Protein AF-0000000080789843 (afdb_homodimer)

InterPro domains:
  IPR007197 Radical SAM [PF04055] (30-171)
  IPR007197 Radical SAM [PS51918] (19-212)
  IPR007197 Radical SAM [SFLDS00029] (27-180)
  IPR013785 Aldolase-type TIM barrel [G3DSA:3.20.20.70] (3-212)
  IPR024924 7-carboxy-7-deazaguanine synthase-like [MF_00917] (4-212)
  IPR024924 7-carboxy-7-deazaguanine synthase-like [PIRSF000370] (4-212)
  IPR058240 Radical SAM superfamily [SSF102114] (27-205)

Sequence (424 aa):
MVKYWISEIFTSIQGEGEVIGTPSNFIRLAGCHLRCIWCDTKYAWHKYDGEEMSIEQILDKIDKRIKFTTITGGEPLLQDILPLVEALKSLNHKVLVETSGTIKPSKKLRELVDIFSVSPKLSNSGYKFKYNFKDDNWVTYFKFVIVNPLEDIQEIIRFIRENNIEPSKVILQPDGRKENYTEGLRELIDIILKLGIPFRVLPQFHRIVGIQMVKYWISEIFTSIQGEGEVIGTPSNFIRLAGCHLRCIWCDTKYAWHKYDGEEMSIEQILDKIDKRIKFTTITGGEPLLQDILPLVEALKSLNHKVLVETSGTIKPSKKLRELVDIFSVSPKLSNSGYKFKYNFKDDNWVTYFKFVIVNPLEDIQEIIRFIRENNIEPSKVILQPDGRKENYTEGLRELIDIILKLGIPFRVLPQFHRIVGIQ

Foldseek 3Di:
DDKFFWADWDWDAQQDDDRGGATEIETAGADAPADFPLDPPVCRHHRVSGDIDDLVRNVVRTDLVRQEYEYHHRASVVGPCLVSLVVSVVSVHAYEYEHQQPDDDDPSCLVRHPAYEHEHEDVNRVDDDDHACQPDDSHQAYEYEDADQVVVVVRVVVVCVVRVHDQARAEYEYRLPDPCRVVVQVVNVVVCVVVVRPHHYHYSRCSVVVHD/DDKFFWADWDWDAQQDDPRGGATEIETAGADAPADFPLDPPVCRHHRVSGDIDDLVRNVVRTDLVRQEYEYHHRASVVGDCLVSLVVSVVSVHAYEYEHQQPDDDDPSCLVRHPAYEHEHEDVNRVDDDDHACQPDPSHQAYEYEDAPQVVVVVVVVVVCVVRVHDQARAEYEYRLPDPCRVVVQVVNVVVCVVVVRPHHYHYSRCSVVVHD

Structure (mmCIF, N/CA/C/O backbone):
data_AF-0000000080789843-model_v1
#
loop_
_entity.id
_entity.type
_entity.pdbx_description
1 polymer '7-carboxy-7-deazaguanine synthase'
#
loop_
_atom_site.group_PDB
_atom_site.id
_atom_site.type_symbol
_atom_site.label_atom_id
_atom_site.label_alt_id
_atom_site.label_comp_id
_atom_site.label_asym_id
_atom_site.label_entity_id
_atom_site.label_seq_id
_atom_site.pdbx_PDB_ins_code
_atom_site.Cartn_x
_atom_site.Cartn_y
_atom_site.Cartn_z
_atom_site.occupancy
_atom_site.B_iso_or_equiv
_atom_site.auth_seq_id
_atom_site.auth_comp_id
_atom_site.auth_asym_id
_atom_site.auth_atom_id
_atom_site.pdbx_PDB_model_num
ATOM 1 N N . MET A 1 1 ? 11.523 36.781 2.113 1 72.44 1 MET A N 1
ATOM 2 C CA . MET A 1 1 ? 11.633 35.375 1.744 1 72.44 1 MET A CA 1
ATOM 3 C C . MET A 1 1 ? 10.625 34.531 2.516 1 72.44 1 MET A C 1
ATOM 5 O O . MET A 1 1 ? 10.344 34.781 3.682 1 72.44 1 MET A O 1
ATOM 9 N N . VAL A 1 2 ? 9.773 33.625 1.897 1 89.12 2 VAL A N 1
ATOM 10 C CA . VAL A 1 2 ? 8.719 32.875 2.549 1 89.12 2 VAL A CA 1
ATOM 11 C C . VAL A 1 2 ? 9.328 31.891 3.549 1 89.12 2 VAL A C 1
ATOM 13 O O . VAL A 1 2 ? 10.305 31.203 3.238 1 89.12 2 VAL A O 1
ATOM 16 N N . LYS A 1 3 ? 8.922 32.062 4.777 1 96.5 3 LYS A N 1
ATOM 17 C CA . LYS A 1 3 ? 9.344 31.125 5.812 1 96.5 3 LYS A CA 1
ATOM 18 C C . LYS A 1 3 ? 8.18 30.25 6.277 1 96.5 3 LYS A C 1
ATOM 20 O O . LYS A 1 3 ? 7.016 30.609 6.078 1 96.5 3 LYS A O 1
ATOM 25 N N . TYR A 1 4 ? 8.57 29.094 6.805 1 98.38 4 TYR A N 1
ATOM 26 C CA . TYR A 1 4 ? 7.59 28.141 7.316 1 98.38 4 TYR A CA 1
ATOM 27 C C . TYR A 1 4 ? 7.887 27.781 8.766 1 98.38 4 TYR A C 1
ATOM 29 O O . TYR A 1 4 ? 9.047 27.781 9.188 1 98.38 4 TYR A O 1
ATOM 37 N N . TRP A 1 5 ? 6.836 27.578 9.516 1 98.56 5 TRP A N 1
ATOM 38 C CA . TRP A 1 5 ? 6.988 26.969 10.828 1 98.56 5 TRP A CA 1
ATOM 39 C C . TRP A 1 5 ? 7.055 25.438 10.727 1 98.56 5 TRP A C 1
ATOM 41 O O . TRP A 1 5 ? 6.094 24.797 10.297 1 98.56 5 TRP A O 1
ATOM 51 N N . ILE A 1 6 ? 8.234 24.922 11.109 1 98.75 6 ILE A N 1
ATOM 52 C CA . ILE A 1 6 ? 8.523 23.5 10.922 1 98.75 6 ILE A CA 1
ATOM 53 C C . ILE A 1 6 ? 8.602 22.797 12.273 1 98.75 6 ILE A C 1
ATOM 55 O O . ILE A 1 6 ? 9.297 23.266 13.18 1 98.75 6 ILE A O 1
ATOM 59 N N . SER A 1 7 ? 7.832 21.719 12.445 1 98.44 7 SER A N 1
ATOM 60 C CA . SER A 1 7 ? 7.934 20.891 13.648 1 98.44 7 SER A CA 1
ATOM 61 C C . SER A 1 7 ? 9.117 19.938 13.57 1 98.44 7 SER A C 1
ATOM 63 O O . SER A 1 7 ? 9.875 19.797 14.539 1 98.44 7 SER A O 1
ATOM 65 N N . GLU A 1 8 ? 9.289 19.281 12.453 1 98.12 8 GLU A N 1
ATOM 66 C CA . GLU A 1 8 ? 10.406 18.359 12.258 1 98.12 8 GLU A CA 1
ATOM 67 C C . GLU A 1 8 ? 10.617 18.047 10.781 1 98.12 8 GLU A C 1
ATOM 69 O O . GLU A 1 8 ? 9.695 18.172 9.977 1 98.12 8 GLU A O 1
ATOM 74 N N . ILE A 1 9 ? 11.812 17.734 10.383 1 98.75 9 ILE A N 1
ATOM 75 C CA . ILE A 1 9 ? 12.203 17.219 9.078 1 98.75 9 ILE A CA 1
ATOM 76 C C . ILE A 1 9 ? 13.031 15.945 9.258 1 98.75 9 ILE A C 1
ATOM 78 O O . ILE A 1 9 ? 13.984 15.922 10.039 1 98.75 9 ILE A O 1
ATOM 82 N N . PHE A 1 10 ? 12.617 14.875 8.641 1 98.19 10 PHE A N 1
ATOM 83 C CA . PHE A 1 10 ? 13.359 13.625 8.734 1 98.19 10 PHE A CA 1
ATOM 84 C C . PHE A 1 10 ? 13.141 12.781 7.484 1 98.19 10 PHE A C 1
ATOM 86 O O . PHE A 1 10 ? 12.305 13.109 6.641 1 98.19 10 PHE A O 1
ATOM 93 N N . THR A 1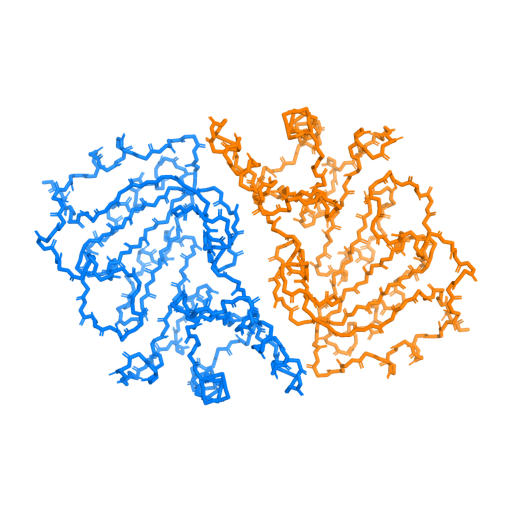 11 ? 13.945 11.773 7.301 1 98.31 11 THR A N 1
ATOM 94 C CA . THR A 1 11 ? 13.82 10.797 6.219 1 98.31 11 THR A CA 1
ATOM 95 C C . THR A 1 11 ? 13.539 9.406 6.773 1 98.31 11 THR A C 1
ATOM 97 O O . THR A 1 11 ? 14.172 8.984 7.746 1 98.31 11 THR A O 1
ATOM 100 N N . SER A 1 12 ? 12.57 8.742 6.242 1 98.19 12 SER A N 1
ATOM 101 C CA . SER A 1 12 ? 12.125 7.414 6.652 1 98.19 12 SER A CA 1
ATOM 102 C C . SER A 1 12 ? 11.352 6.719 5.539 1 98.19 12 SER A C 1
ATOM 104 O O . SER A 1 12 ? 11.625 6.934 4.355 1 98.19 12 SER A O 1
ATOM 106 N N . ILE A 1 13 ? 10.484 5.809 5.84 1 98 13 ILE A N 1
ATOM 107 C CA . ILE A 1 13 ? 9.539 5.23 4.891 1 98 13 ILE A CA 1
ATOM 108 C C . ILE A 1 13 ? 8.141 5.773 5.164 1 98 13 ILE A C 1
ATOM 110 O O . ILE A 1 13 ? 7.793 6.07 6.312 1 98 13 ILE A O 1
ATOM 114 N N . GLN A 1 14 ? 7.422 5.984 4.148 1 98.12 14 GLN A N 1
ATOM 115 C CA . GLN A 1 14 ? 6.016 6.328 4.332 1 98.12 14 GLN A CA 1
ATOM 116 C C . GLN A 1 14 ? 5.262 5.203 5.035 1 98.12 14 GLN A C 1
ATOM 118 O O . GLN A 1 14 ? 5.184 4.086 4.523 1 98.12 14 GLN A O 1
ATOM 123 N N . GLY A 1 15 ? 4.699 5.457 6.141 1 97.38 15 GLY A N 1
ATOM 124 C CA . GLY A 1 15 ? 4.102 4.422 6.969 1 97.38 15 GLY A CA 1
ATOM 125 C C . GLY A 1 15 ? 2.613 4.258 6.742 1 97.38 15 GLY A C 1
ATOM 126 O O . GLY A 1 15 ? 1.982 3.375 7.328 1 97.38 15 GLY A O 1
ATOM 127 N N . GLU A 1 16 ? 2.029 5.062 5.863 1 97.19 16 GLU A N 1
ATOM 128 C CA . GLU A 1 16 ? 0.574 5.105 5.758 1 97.19 16 GLU A CA 1
ATOM 129 C C . GLU A 1 16 ? 0.133 5.289 4.309 1 97.19 16 GLU A C 1
ATOM 131 O O . GLU A 1 16 ? 0.912 5.746 3.471 1 97.19 16 GLU A O 1
ATOM 136 N N . GLY A 1 17 ? -1.118 4.855 4.062 1 97.75 17 GLY A N 1
ATOM 137 C CA . GLY A 1 17 ? -1.771 5.203 2.811 1 97.75 17 GLY A CA 1
ATOM 138 C C . GLY A 1 17 ? -1.32 4.352 1.642 1 97.75 17 GLY A C 1
ATOM 139 O O . GLY A 1 17 ? -0.724 3.289 1.835 1 97.75 17 GLY A O 1
ATOM 140 N N . GLU A 1 18 ? -1.566 4.832 0.437 1 97.19 18 GLU A N 1
ATOM 141 C CA . GLU A 1 18 ? -1.406 4.055 -0.787 1 97.19 18 GLU A CA 1
ATOM 142 C C . GLU A 1 18 ? 0.069 3.828 -1.108 1 97.19 18 GLU A C 1
ATOM 144 O O . GLU A 1 18 ? 0.418 2.879 -1.813 1 97.19 18 GLU A O 1
ATOM 149 N N . VAL A 1 19 ? 0.889 4.707 -0.575 1 97.88 19 VAL A N 1
ATOM 150 C CA . VAL A 1 19 ? 2.301 4.609 -0.932 1 97.88 19 VAL A CA 1
ATOM 151 C C . VAL A 1 19 ? 3.104 4.109 0.267 1 97.88 19 VAL A C 1
ATOM 153 O O . VAL A 1 19 ? 4.297 4.402 0.39 1 97.88 19 VAL A O 1
ATOM 156 N N . ILE A 1 20 ? 2.408 3.402 1.145 1 98.44 20 ILE A N 1
ATOM 157 C CA . ILE A 1 20 ? 3.041 2.773 2.299 1 98.44 20 ILE A CA 1
ATOM 158 C C . ILE A 1 20 ? 4.297 2.029 1.856 1 98.44 20 ILE A C 1
ATOM 160 O O . ILE A 1 20 ? 4.312 1.397 0.797 1 98.44 20 ILE A O 1
ATOM 164 N N . GLY A 1 21 ? 5.398 2.24 2.635 1 98.31 21 GLY A N 1
ATOM 165 C CA . GLY A 1 21 ? 6.629 1.512 2.375 1 98.31 21 GLY A CA 1
ATOM 166 C C . GLY A 1 21 ? 7.613 2.285 1.517 1 98.31 21 GLY A C 1
ATOM 167 O O . GLY A 1 21 ? 8.766 1.873 1.355 1 98.31 21 GLY A O 1
ATOM 168 N N . THR A 1 22 ? 7.246 3.426 0.966 1 98.5 22 THR A N 1
ATOM 169 C CA . THR A 1 22 ? 8.078 4.215 0.065 1 98.5 22 THR A CA 1
ATOM 170 C C . THR A 1 22 ? 9.078 5.055 0.852 1 98.5 22 THR A C 1
ATOM 172 O O . THR A 1 22 ? 8.703 5.777 1.778 1 98.5 22 THR A O 1
ATOM 175 N N . PRO A 1 23 ? 10.375 4.945 0.537 1 98.5 23 PRO A N 1
ATOM 176 C CA . PRO A 1 23 ? 11.297 5.914 1.126 1 98.5 23 PRO A CA 1
ATOM 177 C C . PRO A 1 23 ? 10.891 7.359 0.856 1 98.5 23 PRO A C 1
ATOM 179 O O . PRO A 1 23 ? 10.562 7.715 -0.281 1 98.5 23 PRO A O 1
ATOM 182 N N . SER A 1 24 ? 10.922 8.156 1.902 1 98.62 24 SER A N 1
ATOM 183 C CA . SER A 1 24 ? 10.391 9.508 1.771 1 98.62 24 SER A CA 1
ATOM 184 C C . SER A 1 24 ? 11.062 10.461 2.752 1 98.62 24 SER A C 1
ATOM 186 O O . SER A 1 24 ? 11.398 10.078 3.871 1 98.62 24 SER A O 1
ATOM 188 N N . ASN A 1 25 ? 11.25 11.703 2.262 1 98.81 25 ASN A N 1
ATOM 189 C CA . ASN A 1 25 ? 11.453 12.812 3.186 1 98.81 25 ASN A CA 1
ATOM 190 C C . ASN A 1 25 ? 10.133 13.273 3.803 1 98.81 25 ASN A C 1
ATOM 192 O O . ASN A 1 25 ? 9.094 13.234 3.152 1 98.81 25 ASN A O 1
ATOM 196 N N . PHE A 1 26 ? 10.242 13.719 5.039 1 98.81 26 PHE A N 1
ATOM 197 C CA . PHE A 1 26 ? 9.078 14.258 5.734 1 98.81 26 PHE A CA 1
ATOM 198 C C . PHE A 1 26 ? 9.336 15.68 6.199 1 98.81 26 PHE A C 1
ATOM 200 O O . PHE A 1 26 ? 10.336 15.953 6.867 1 98.81 26 PHE A O 1
ATOM 207 N N . ILE A 1 27 ? 8.492 16.5 5.746 1 98.88 27 ILE A N 1
ATOM 208 C CA . ILE A 1 27 ? 8.453 17.875 6.238 1 98.88 27 ILE A CA 1
ATOM 209 C C . ILE A 1 27 ? 7.168 18.094 7.031 1 98.88 27 ILE A C 1
ATOM 211 O O . ILE A 1 27 ? 6.086 18.203 6.453 1 98.88 27 ILE A O 1
ATOM 215 N N . ARG A 1 28 ? 7.293 18.125 8.32 1 98.75 28 ARG A N 1
ATOM 216 C CA . ARG A 1 28 ? 6.145 18.312 9.203 1 98.75 28 ARG A CA 1
ATOM 217 C C . ARG A 1 28 ? 6.016 19.766 9.633 1 98.75 28 ARG A C 1
ATOM 219 O O . ARG A 1 28 ? 6.844 20.266 10.391 1 98.75 28 ARG A O 1
ATOM 226 N N . LEU A 1 29 ? 5.004 20.375 9.141 1 98.75 29 LEU A N 1
ATOM 227 C CA . LEU A 1 29 ? 4.77 21.766 9.492 1 98.75 29 LEU A CA 1
ATOM 228 C C . LEU A 1 29 ? 4.094 21.875 10.852 1 98.75 29 LEU A C 1
ATOM 230 O O . LEU A 1 29 ? 3.424 20.938 11.297 1 98.75 29 LEU A O 1
ATOM 234 N N . ALA A 1 30 ? 4.305 23 11.461 1 98.5 30 ALA A N 1
ATOM 235 C CA . ALA A 1 30 ? 3.715 23.25 12.773 1 98.5 30 ALA A CA 1
ATOM 236 C C . ALA A 1 30 ? 2.406 24.016 12.641 1 98.5 30 ALA A C 1
ATOM 238 O O . ALA A 1 30 ? 2.219 24.781 11.688 1 98.5 30 ALA A O 1
ATOM 239 N N . GLY A 1 31 ? 1.536 23.75 13.633 1 98.56 31 GLY A N 1
ATOM 240 C CA . GLY A 1 31 ? 0.26 24.453 13.688 1 98.56 31 GLY A CA 1
ATOM 241 C C . GLY A 1 31 ? -0.888 23.641 13.125 1 98.56 31 GLY A C 1
ATOM 242 O O . GLY A 1 31 ? -0.811 23.141 12 1 98.56 31 GLY A O 1
ATOM 243 N N . CYS A 1 32 ? -1.836 23.453 13.898 1 98.31 32 CYS A N 1
ATOM 244 C CA . CYS A 1 32 ? -3.07 22.797 13.484 1 98.31 32 CYS A CA 1
ATOM 245 C C . CYS A 1 32 ? -4.285 23.484 14.109 1 98.31 32 CYS A C 1
ATOM 247 O O . CYS A 1 32 ? -4.254 23.859 15.281 1 98.31 32 CYS A O 1
ATOM 249 N N . HIS A 1 33 ? -5.332 23.625 13.352 1 97.44 33 HIS A N 1
ATOM 250 C CA . HIS A 1 33 ? -6.531 24.25 13.891 1 97.44 33 HIS A CA 1
ATOM 251 C C . HIS A 1 33 ? -7.461 23.234 14.523 1 97.44 33 HIS A C 1
ATOM 253 O O . HIS A 1 33 ? -8.477 23.594 15.125 1 97.44 33 HIS A O 1
ATOM 259 N N . LEU A 1 34 ? -7.145 21.938 14.422 1 97.38 34 LEU A N 1
ATOM 260 C CA . LEU A 1 34 ? -7.902 20.859 15.062 1 97.38 34 LEU A CA 1
ATOM 261 C C . LEU A 1 34 ? -7.184 20.344 16.312 1 97.38 34 LEU A C 1
ATOM 263 O O . LEU A 1 34 ? -5.996 20.625 16.5 1 97.38 34 LEU A O 1
ATOM 267 N N . ARG A 1 35 ? -7.922 19.75 17.188 1 97 35 ARG A N 1
ATOM 268 C CA . ARG A 1 35 ? -7.414 19.109 18.391 1 97 35 ARG A CA 1
ATOM 269 C C . ARG A 1 35 ? -7.988 17.703 18.547 1 97 35 ARG A C 1
ATOM 271 O O . ARG A 1 35 ? -8.562 17.359 19.578 1 97 35 ARG A O 1
ATOM 278 N N . CYS A 1 36 ? -7.797 16.938 17.531 1 96.94 36 CYS A N 1
ATOM 279 C CA . CYS A 1 36 ? -8.375 15.594 17.5 1 96.94 36 CYS A CA 1
ATOM 280 C C . CYS A 1 36 ? -7.984 14.805 18.734 1 96.94 36 CYS A C 1
ATOM 282 O O . CYS A 1 36 ? -6.828 14.836 19.172 1 96.94 36 CYS A O 1
ATOM 284 N N . ILE A 1 37 ? -8.859 13.969 19.281 1 95.44 37 ILE A N 1
ATOM 285 C CA . ILE A 1 37 ? -8.703 13.219 20.531 1 95.44 37 ILE A CA 1
ATOM 286 C C . ILE A 1 37 ? -7.562 12.211 20.391 1 95.44 37 ILE A C 1
ATOM 288 O O . ILE A 1 37 ? -6.77 12.039 21.312 1 95.44 37 ILE A O 1
ATOM 292 N N . TRP A 1 38 ? -7.355 11.617 19.234 1 95 38 TRP A N 1
ATOM 293 C CA . TRP A 1 38 ? -6.418 10.516 19.047 1 95 38 TRP A CA 1
ATOM 294 C C . TRP A 1 38 ? -5.18 10.977 18.281 1 95 38 TRP A C 1
ATOM 296 O O . TRP A 1 38 ? -4.438 10.156 17.734 1 95 38 TRP A O 1
ATOM 306 N N . CYS A 1 39 ? -4.992 12.305 18.188 1 95.38 39 CYS A N 1
ATOM 307 C CA . CYS A 1 39 ? -3.855 12.789 17.422 1 95.38 39 CYS A CA 1
ATOM 308 C C . CYS A 1 39 ? -2.543 12.266 17.984 1 95.38 39 CYS A C 1
ATOM 310 O O . CYS A 1 39 ? -2.277 12.398 19.188 1 95.38 39 CYS A O 1
ATOM 312 N N . ASP A 1 40 ? -1.718 11.773 17.109 1 89.62 40 ASP A N 1
ATOM 313 C CA . ASP A 1 40 ? -0.46 11.195 17.578 1 89.62 40 ASP A CA 1
ATOM 314 C C . ASP A 1 40 ? 0.682 12.203 17.453 1 89.62 40 ASP A C 1
ATOM 316 O O . ASP A 1 40 ? 1.827 11.898 17.781 1 89.62 40 ASP A O 1
ATOM 320 N N . THR A 1 41 ? 0.418 13.406 16.938 1 93.12 41 THR A N 1
ATOM 321 C CA . THR A 1 41 ? 1.433 14.438 16.75 1 93.12 41 THR A CA 1
ATOM 322 C C . THR A 1 41 ? 1.012 15.742 17.422 1 93.12 41 THR A C 1
ATOM 324 O O . THR A 1 41 ? 1.092 16.812 16.812 1 93.12 41 THR A O 1
ATOM 327 N N . LYS A 1 42 ? 0.625 15.656 18.609 1 94.25 42 LYS A N 1
ATOM 328 C CA . LYS A 1 42 ? 0.148 16.812 19.375 1 94.25 42 LYS A CA 1
ATOM 329 C C . LYS A 1 42 ? 1.23 17.875 19.484 1 94.25 42 LYS A C 1
ATOM 331 O O . LYS A 1 42 ? 0.925 19.062 19.609 1 94.25 42 LYS A O 1
ATOM 336 N N . TYR A 1 43 ? 2.461 17.422 19.375 1 94.31 43 TYR A N 1
ATOM 337 C CA . TYR A 1 43 ? 3.574 18.344 19.5 1 94.31 43 TYR A CA 1
ATOM 338 C C . TYR A 1 43 ? 3.633 19.297 18.297 1 94.31 43 TYR A C 1
ATOM 340 O O . TYR A 1 43 ? 4.352 20.297 18.328 1 94.31 43 TYR A O 1
ATOM 348 N N . ALA A 1 44 ? 2.854 19.031 17.266 1 95.62 44 ALA A N 1
ATOM 349 C CA . ALA A 1 44 ? 2.832 19.891 16.078 1 95.62 44 ALA A CA 1
ATOM 350 C C . ALA A 1 44 ? 1.611 20.797 16.094 1 95.62 44 ALA A C 1
ATOM 352 O O . ALA A 1 44 ? 1.377 21.547 15.141 1 95.62 44 ALA A O 1
ATOM 353 N N . TRP A 1 45 ? 0.863 20.844 17.172 1 96.88 45 TRP A N 1
ATOM 354 C CA . TRP A 1 45 ? -0.403 21.562 17.25 1 96.88 45 TRP A CA 1
ATOM 355 C C . TRP A 1 45 ? -0.172 23.078 17.188 1 96.88 45 TRP A C 1
ATOM 357 O O . TRP A 1 45 ? -0.952 23.797 16.578 1 96.88 45 TRP A O 1
ATOM 367 N N . HIS A 1 46 ? 0.88 23.5 17.828 1 97.19 46 HIS A N 1
ATOM 368 C CA . HIS A 1 46 ? 1.09 24.938 17.984 1 97.19 46 HIS A CA 1
ATOM 369 C C . HIS A 1 46 ? 2.129 25.438 16.984 1 97.19 46 HIS A C 1
ATOM 371 O O . HIS A 1 46 ? 3.275 24.984 16.984 1 97.19 46 HIS A O 1
ATOM 377 N N . LYS A 1 47 ? 1.725 26.359 16.297 1 96.25 47 LYS A N 1
ATOM 378 C CA . LYS A 1 47 ? 2.557 26.906 15.227 1 96.25 47 LYS A CA 1
ATOM 379 C C . LYS A 1 47 ? 3.895 27.406 15.781 1 96.25 47 LYS A C 1
ATOM 381 O O . LYS A 1 47 ? 4.953 27.062 15.25 1 96.25 47 LYS A O 1
ATOM 386 N N . TYR A 1 48 ? 3.859 28.062 16.859 1 96.25 48 TYR A N 1
ATOM 387 C CA . TYR A 1 48 ? 5.039 28.781 17.344 1 96.25 48 TYR A CA 1
ATOM 388 C C . TYR A 1 48 ? 5.941 27.844 18.141 1 96.25 48 TYR A C 1
ATOM 390 O O . TYR A 1 48 ? 7.02 28.234 18.594 1 96.25 48 TYR A O 1
ATOM 398 N N . ASP A 1 49 ? 5.484 26.562 18.297 1 96.5 49 ASP A N 1
ATOM 399 C CA . ASP A 1 49 ? 6.375 25.547 18.844 1 96.5 49 ASP A CA 1
ATOM 400 C C . ASP A 1 49 ? 7.344 25.031 17.781 1 96.5 49 ASP A C 1
ATOM 402 O O . ASP A 1 49 ? 8.328 24.359 18.094 1 96.5 49 ASP A O 1
ATOM 406 N N . GLY A 1 50 ? 7.062 25.391 16.531 1 97.56 50 GLY A N 1
ATOM 407 C CA . GLY A 1 50 ? 7.945 25.016 15.445 1 97.56 50 GLY A CA 1
ATOM 408 C C . GLY A 1 50 ? 9.102 25.984 15.25 1 97.56 50 GLY A C 1
ATOM 409 O O . GLY A 1 50 ? 9.18 27 15.93 1 97.56 50 GLY A O 1
ATOM 410 N N . GLU A 1 51 ? 9.984 25.641 14.414 1 98.19 51 GLU A N 1
ATOM 411 C CA . GLU A 1 51 ? 11.109 26.484 14.016 1 98.19 51 GLU A CA 1
ATOM 412 C C . GLU A 1 51 ? 10.852 27.141 12.672 1 98.19 51 GLU A C 1
ATOM 414 O O . GLU A 1 51 ? 10.438 26.484 11.711 1 98.19 51 GLU A O 1
ATOM 419 N N . GLU A 1 52 ? 11.07 28.438 12.656 1 98.31 52 GLU A N 1
ATOM 420 C CA . GLU A 1 52 ? 10.93 29.125 11.383 1 98.31 52 GLU A CA 1
ATOM 421 C C . GLU A 1 52 ? 12.086 28.797 10.438 1 98.31 52 GLU A C 1
ATOM 423 O O . GLU A 1 52 ? 13.25 28.922 10.812 1 98.31 52 GLU A O 1
ATOM 428 N N . MET A 1 53 ? 11.789 28.344 9.25 1 98.62 53 MET A N 1
ATOM 429 C CA . MET A 1 53 ? 12.812 27.969 8.273 1 98.62 53 MET A CA 1
ATOM 430 C C . MET A 1 53 ? 12.469 28.516 6.891 1 98.62 53 MET A C 1
ATOM 432 O O . MET A 1 53 ? 11.297 28.516 6.492 1 98.62 53 MET A O 1
ATOM 436 N N . SER A 1 54 ? 13.461 28.969 6.195 1 98.62 54 SER A N 1
ATOM 437 C CA . SER A 1 54 ? 13.305 29.266 4.773 1 98.62 54 SER A CA 1
ATOM 438 C C . SER A 1 54 ? 13.242 28 3.939 1 98.62 54 SER A C 1
ATOM 440 O O . SER A 1 54 ? 13.523 26.906 4.438 1 98.62 54 SER A O 1
ATOM 442 N N . ILE A 1 55 ? 12.836 28.156 2.695 1 98.62 55 ILE A N 1
ATOM 443 C CA . ILE A 1 55 ? 12.789 27.031 1.78 1 98.62 55 ILE A CA 1
ATOM 444 C C . ILE A 1 55 ? 14.18 26.422 1.631 1 98.62 55 ILE A C 1
ATOM 446 O O . ILE A 1 55 ? 14.336 25.203 1.628 1 98.62 55 ILE A O 1
ATOM 450 N N . GLU A 1 56 ? 15.172 27.281 1.548 1 98.19 56 GLU A N 1
ATOM 451 C CA . GLU A 1 56 ? 16.547 26.812 1.403 1 98.19 56 GLU A CA 1
ATOM 452 C C . GLU A 1 56 ? 16.984 25.984 2.613 1 98.19 56 GLU A C 1
ATOM 454 O O . GLU A 1 56 ? 17.625 24.953 2.463 1 98.19 56 GLU A O 1
ATOM 459 N N . GLN A 1 57 ? 16.641 26.438 3.76 1 98.62 57 GLN A N 1
ATOM 460 C CA . GLN A 1 57 ? 16.969 25.719 4.988 1 98.62 57 GLN A CA 1
ATOM 461 C C . GLN A 1 57 ? 16.281 24.359 5.035 1 98.62 57 GLN A C 1
ATOM 463 O O . GLN A 1 57 ? 16.875 23.375 5.465 1 98.62 57 GLN A O 1
ATOM 468 N N . ILE A 1 58 ? 15.039 24.312 4.637 1 98.81 58 ILE A N 1
ATOM 469 C CA . ILE A 1 58 ? 14.273 23.078 4.605 1 98.81 58 ILE A CA 1
ATOM 470 C C . ILE A 1 58 ? 14.93 22.094 3.639 1 98.81 58 ILE A C 1
ATOM 472 O O . ILE A 1 58 ? 15.172 20.938 3.99 1 98.81 58 ILE A O 1
ATOM 476 N N . LEU A 1 59 ? 15.25 22.562 2.424 1 98.5 59 LEU A N 1
ATOM 477 C CA . LEU A 1 59 ? 15.812 21.719 1.381 1 98.5 59 LEU A CA 1
ATOM 478 C C . LEU A 1 59 ? 17.188 21.188 1.787 1 98.5 59 LEU A C 1
ATOM 480 O O . LEU A 1 59 ? 17.594 20.109 1.36 1 98.5 59 LEU A O 1
ATOM 484 N N . ASP A 1 60 ? 17.875 21.906 2.67 1 98.31 60 ASP A N 1
ATOM 485 C CA . ASP A 1 60 ? 19.188 21.484 3.148 1 98.31 60 ASP A CA 1
ATOM 486 C C . ASP A 1 60 ? 19.078 20.312 4.125 1 98.31 60 ASP A C 1
ATOM 488 O O . ASP A 1 60 ? 20.062 19.609 4.387 1 98.31 60 ASP A O 1
ATOM 492 N N . LYS A 1 61 ? 17.906 20.109 4.648 1 98.5 61 LYS A N 1
ATOM 493 C CA . LYS A 1 61 ? 17.734 19.125 5.703 1 98.5 61 LYS A CA 1
ATOM 494 C C . LYS A 1 61 ? 17.188 17.812 5.133 1 98.5 61 LYS A C 1
ATOM 496 O O . LYS A 1 61 ? 17.234 16.766 5.797 1 98.5 61 LYS A O 1
ATOM 501 N N . ILE A 1 62 ? 16.656 17.75 3.932 1 98.31 62 ILE A N 1
ATOM 502 C CA . ILE A 1 62 ? 16.109 16.516 3.391 1 98.31 62 ILE A CA 1
ATOM 503 C C . ILE A 1 62 ? 17.219 15.711 2.711 1 98.31 62 ILE A C 1
ATOM 505 O O . ILE A 1 62 ? 18.25 16.266 2.34 1 98.31 62 ILE A O 1
ATOM 509 N N . ASP A 1 63 ? 17.125 14.445 2.598 1 98.06 63 ASP A N 1
ATOM 510 C CA . ASP A 1 63 ? 18 13.594 1.803 1 98.06 63 ASP A CA 1
ATOM 511 C C . ASP A 1 63 ? 17.672 13.695 0.316 1 98.06 63 ASP A C 1
ATOM 513 O O . ASP A 1 63 ? 16.641 13.172 -0.138 1 98.06 63 ASP A O 1
ATOM 517 N N . LYS A 1 64 ? 18.453 14.273 -0.404 1 96.12 64 LYS A N 1
ATOM 518 C CA . LYS A 1 64 ? 18.188 14.602 -1.804 1 96.12 64 LYS A CA 1
ATOM 519 C C . LYS A 1 64 ? 18.25 13.352 -2.678 1 96.12 64 LYS A C 1
ATOM 521 O O . LYS A 1 64 ? 17.797 13.375 -3.828 1 96.12 64 LYS A O 1
ATOM 526 N N . ARG A 1 65 ? 18.844 12.25 -2.209 1 96.75 65 ARG A N 1
ATOM 527 C CA . ARG A 1 65 ? 18.828 10.992 -2.945 1 96.75 65 ARG A CA 1
ATOM 528 C C . ARG A 1 65 ? 17.422 10.406 -3.016 1 96.75 65 ARG A C 1
ATOM 530 O O . ARG A 1 65 ? 17.094 9.656 -3.943 1 96.75 65 ARG A O 1
ATOM 537 N N . ILE A 1 66 ? 16.594 10.688 -2.029 1 97.56 66 ILE A N 1
ATOM 538 C CA . ILE A 1 66 ? 15.195 10.25 -1.959 1 97.56 66 ILE A CA 1
ATOM 539 C C . ILE A 1 66 ? 14.297 11.297 -2.607 1 97.56 66 ILE A C 1
ATOM 541 O O . ILE A 1 66 ? 14.125 12.398 -2.078 1 97.56 66 ILE A O 1
ATOM 545 N N . LYS A 1 67 ? 13.703 10.938 -3.66 1 97.94 67 LYS A N 1
ATOM 546 C CA . LYS A 1 67 ? 12.992 11.898 -4.496 1 97.94 67 LYS A CA 1
ATOM 547 C C . LYS A 1 67 ? 11.492 11.883 -4.207 1 97.94 67 LYS A C 1
ATOM 549 O O . LYS A 1 67 ? 10.688 12.18 -5.086 1 97.94 67 LYS A O 1
ATOM 554 N N . PHE A 1 68 ? 11.094 11.43 -3.109 1 98.62 68 PHE A N 1
ATOM 555 C CA . PHE A 1 68 ? 9.734 11.453 -2.594 1 98.62 68 PHE A CA 1
ATOM 556 C C . PHE A 1 68 ? 9.664 12.25 -1.293 1 98.62 68 PHE A C 1
ATOM 558 O O . PHE A 1 68 ? 10.438 12 -0.366 1 98.62 68 PHE A O 1
ATOM 565 N N . THR A 1 69 ? 8.828 13.234 -1.247 1 98.88 69 THR A N 1
ATOM 566 C CA . THR A 1 69 ? 8.711 14.062 -0.049 1 98.88 69 THR A CA 1
ATOM 567 C C . THR A 1 69 ? 7.254 14.172 0.395 1 98.88 69 THR A C 1
ATOM 569 O O . THR A 1 69 ? 6.375 14.477 -0.413 1 98.88 69 THR A O 1
ATOM 572 N N . THR A 1 70 ? 7.062 13.914 1.623 1 98.88 70 THR A N 1
ATOM 573 C CA . THR A 1 70 ? 5.758 14.062 2.26 1 98.88 70 THR A CA 1
ATOM 574 C C . THR A 1 70 ? 5.703 15.344 3.086 1 98.88 70 THR A C 1
ATOM 576 O O . THR A 1 70 ? 6.523 15.547 3.98 1 98.88 70 THR A O 1
ATOM 579 N N . ILE A 1 71 ? 4.805 16.188 2.691 1 98.94 71 ILE A N 1
ATOM 580 C CA . ILE A 1 71 ? 4.508 17.375 3.492 1 98.94 71 ILE A CA 1
ATOM 581 C C . ILE A 1 71 ? 3.312 17.094 4.398 1 98.94 71 ILE A C 1
ATOM 583 O O . ILE A 1 71 ? 2.23 16.75 3.922 1 98.94 71 ILE A O 1
ATOM 587 N N . THR A 1 72 ? 3.576 17.141 5.656 1 98.44 72 THR A N 1
ATOM 588 C CA . THR A 1 72 ? 2.576 16.844 6.676 1 98.44 72 THR A CA 1
ATOM 589 C C . THR A 1 72 ? 2.682 17.812 7.848 1 98.44 72 THR A C 1
ATOM 591 O O . THR A 1 72 ? 3.178 18.938 7.691 1 98.44 72 THR A O 1
ATOM 594 N N . GLY A 1 73 ? 2.125 17.406 9.016 1 96.5 73 GLY A N 1
ATOM 595 C CA . GLY A 1 73 ? 2.193 18.25 10.203 1 96.5 73 GLY A CA 1
ATOM 596 C C . GLY A 1 73 ? 0.85 18.453 10.875 1 96.5 73 GLY A C 1
ATOM 597 O O . GLY A 1 73 ? 0.047 17.516 10.953 1 96.5 73 GLY A O 1
ATOM 598 N N . GLY A 1 74 ? 0.854 19.578 11.688 1 96.19 74 GLY A N 1
ATOM 599 C CA . GLY A 1 74 ? -0.532 19.859 12.031 1 96.19 74 GLY A CA 1
ATOM 600 C C . GLY A 1 74 ? -1.463 19.828 10.836 1 96.19 74 GLY A C 1
ATOM 601 O O . GLY A 1 74 ? -1.729 18.766 10.273 1 96.19 74 GLY A O 1
ATOM 602 N N . GLU A 1 75 ? -1.776 20.969 10.391 1 98.44 75 GLU A N 1
ATOM 603 C CA . GLU A 1 75 ? -2.422 21.125 9.094 1 98.44 75 GLU A CA 1
ATOM 604 C C . GLU A 1 75 ? -1.539 21.906 8.125 1 98.44 75 GLU A C 1
ATOM 606 O O . GLU A 1 75 ? -1.439 23.125 8.219 1 98.44 75 GLU A O 1
ATOM 611 N N . PRO A 1 76 ? -0.906 21.109 7.215 1 98.56 76 PRO A N 1
ATOM 612 C CA . PRO A 1 76 ? 0.077 21.781 6.359 1 98.56 76 PRO A CA 1
ATOM 613 C C . PRO A 1 76 ? -0.536 22.891 5.52 1 98.56 76 PRO A C 1
ATOM 615 O O . PRO A 1 76 ? 0.154 23.844 5.156 1 98.56 76 PRO A O 1
ATOM 618 N N . LEU A 1 77 ? -1.79 22.828 5.27 1 98.38 77 LEU A N 1
ATOM 619 C CA . LEU A 1 77 ? -2.416 23.781 4.355 1 98.38 77 LEU A CA 1
ATOM 620 C C . LEU A 1 77 ? -2.773 25.078 5.082 1 98.38 77 LEU A C 1
ATOM 622 O O . LEU A 1 77 ? -3.271 26.016 4.465 1 98.38 77 LEU A O 1
ATOM 626 N N . LEU A 1 78 ? -2.514 25.125 6.383 1 98.25 78 LEU A N 1
ATOM 627 C CA . LEU A 1 78 ? -2.633 26.391 7.102 1 98.25 78 LEU A CA 1
ATOM 628 C C . LEU A 1 78 ? -1.511 27.344 6.711 1 98.25 78 LEU A C 1
ATOM 630 O O . LEU A 1 78 ? -1.602 28.547 6.961 1 98.25 78 LEU A O 1
ATOM 634 N N . GLN A 1 79 ? -0.431 26.812 6.191 1 98 79 GLN A N 1
ATOM 635 C CA . GLN A 1 79 ? 0.645 27.609 5.617 1 98 79 GLN A CA 1
ATOM 636 C C . GLN A 1 79 ? 0.639 27.531 4.094 1 98 79 GLN A C 1
ATOM 638 O O . GLN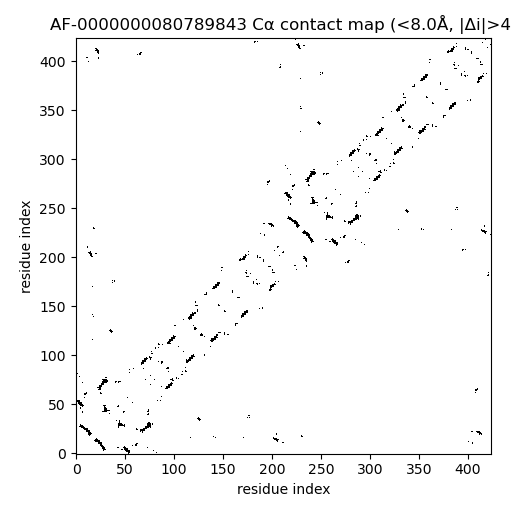 A 1 79 ? 0.166 26.547 3.52 1 98 79 GLN A O 1
ATOM 643 N N . ASP A 1 80 ? 1.065 28.641 3.432 1 98.06 80 ASP A N 1
ATOM 644 C CA . ASP A 1 80 ? 1.135 28.641 1.974 1 98.06 80 ASP A CA 1
ATOM 645 C C . ASP A 1 80 ? 2.295 27.766 1.482 1 98.06 80 ASP A C 1
ATOM 647 O O . ASP A 1 80 ? 3.404 28.266 1.281 1 98.06 80 ASP A O 1
ATOM 651 N N . ILE A 1 81 ? 1.947 26.484 1.144 1 98.62 81 ILE A N 1
ATOM 652 C CA . ILE A 1 81 ? 3.031 25.547 0.868 1 98.62 81 ILE A CA 1
ATOM 653 C C . ILE A 1 81 ? 3.324 25.531 -0.631 1 98.62 81 ILE A C 1
ATOM 655 O O . ILE A 1 81 ? 4.148 24.734 -1.097 1 98.62 81 ILE A O 1
ATOM 659 N N . LEU A 1 82 ? 2.666 26.391 -1.435 1 98.69 82 LEU A N 1
ATOM 660 C CA . LEU A 1 82 ? 2.855 26.375 -2.881 1 98.69 82 LEU A CA 1
ATOM 661 C C . LEU A 1 82 ? 4.316 26.625 -3.238 1 98.69 82 LEU A C 1
ATOM 663 O O . LEU A 1 82 ? 4.914 25.844 -3.992 1 98.69 82 LEU A O 1
ATOM 667 N N . PRO A 1 83 ? 4.973 27.672 -2.654 1 98.75 83 PRO A N 1
ATOM 668 C CA . PRO A 1 83 ? 6.379 27.875 -3.006 1 98.75 83 PRO A CA 1
ATOM 669 C C . PRO A 1 83 ? 7.266 26.688 -2.604 1 98.75 83 PRO A C 1
ATOM 671 O O . PRO A 1 83 ? 8.227 26.375 -3.307 1 98.75 83 PRO A O 1
ATOM 674 N N . LEU A 1 84 ? 6.98 26.047 -1.486 1 98.81 84 LEU A N 1
ATOM 675 C CA . LEU A 1 84 ? 7.742 24.891 -1.046 1 98.81 84 LEU A CA 1
ATOM 676 C C . LEU A 1 84 ? 7.578 23.734 -2.023 1 98.81 84 LEU A C 1
ATOM 678 O O . LEU A 1 84 ? 8.562 23.078 -2.395 1 98.81 84 LEU A O 1
ATOM 682 N N . VAL A 1 85 ? 6.375 23.484 -2.436 1 98.88 85 VAL A N 1
ATOM 683 C CA . VAL A 1 85 ? 6.086 22.422 -3.389 1 98.88 85 VAL A CA 1
ATOM 684 C C . VAL A 1 85 ? 6.789 22.703 -4.715 1 98.88 85 VAL A C 1
ATOM 686 O O . VAL A 1 85 ? 7.371 21.812 -5.324 1 98.88 85 VAL A O 1
ATOM 689 N N . GLU A 1 86 ? 6.715 23.953 -5.164 1 98.81 86 GLU A N 1
ATOM 690 C CA . GLU A 1 86 ? 7.402 24.328 -6.395 1 98.81 86 GLU A CA 1
ATOM 691 C C . GLU A 1 86 ? 8.898 24.047 -6.301 1 98.81 86 GLU A C 1
ATOM 693 O O . GLU A 1 86 ? 9.508 23.562 -7.254 1 98.81 86 GLU A O 1
ATOM 698 N N . ALA A 1 87 ? 9.461 24.391 -5.195 1 98.69 87 ALA A N 1
ATOM 699 C CA . ALA A 1 87 ? 10.883 24.156 -4.988 1 98.69 87 ALA A CA 1
ATOM 700 C C . ALA A 1 87 ? 11.203 22.656 -5.043 1 98.69 87 ALA A C 1
ATOM 702 O O . ALA A 1 87 ? 12.18 22.25 -5.672 1 98.69 87 ALA A O 1
ATOM 703 N N . LEU A 1 88 ? 10.398 21.844 -4.402 1 98.81 88 LEU A N 1
ATOM 704 C CA . LEU A 1 88 ? 10.594 20.406 -4.402 1 98.81 88 LEU A CA 1
ATOM 705 C C . LEU A 1 88 ? 10.445 19.828 -5.812 1 98.81 88 LEU A C 1
ATOM 707 O O . LEU A 1 88 ? 11.227 18.969 -6.223 1 98.81 88 LEU A O 1
ATOM 711 N N . LYS A 1 89 ? 9.438 20.344 -6.539 1 98.81 89 LYS A N 1
ATOM 712 C CA . LYS A 1 89 ? 9.219 19.891 -7.91 1 98.81 89 LYS A CA 1
ATOM 713 C C . LYS A 1 89 ? 10.406 20.25 -8.805 1 98.81 89 LYS A C 1
ATOM 715 O O . LYS A 1 89 ? 10.773 19.469 -9.688 1 98.81 89 LYS A O 1
ATOM 720 N N . SER A 1 90 ? 11.016 21.375 -8.594 1 98.31 90 SER A N 1
ATOM 721 C CA . SER A 1 90 ? 12.188 21.781 -9.359 1 98.31 90 SER A CA 1
ATOM 722 C C . SER A 1 90 ? 13.359 20.844 -9.133 1 98.31 90 SER A C 1
ATOM 724 O O . SER A 1 90 ? 14.289 20.781 -9.938 1 98.31 90 SER A O 1
ATOM 726 N N . LEU A 1 91 ? 13.312 20.109 -8.047 1 98.12 91 LEU A N 1
ATOM 727 C CA . LEU A 1 91 ? 14.344 19.125 -7.742 1 98.12 91 LEU A CA 1
ATOM 728 C C . LEU A 1 91 ? 13.883 17.719 -8.141 1 98.12 91 LEU A C 1
ATOM 730 O O . LEU A 1 91 ? 14.477 16.734 -7.723 1 98.12 91 LEU A O 1
ATOM 734 N N . ASN A 1 92 ? 12.773 17.594 -8.867 1 97.75 92 ASN A N 1
ATOM 735 C CA . ASN A 1 92 ? 12.219 16.359 -9.422 1 97.75 92 ASN A CA 1
ATOM 736 C C . ASN A 1 92 ? 11.68 15.445 -8.328 1 97.75 92 ASN A C 1
ATOM 738 O O . ASN A 1 92 ? 11.805 14.219 -8.406 1 97.75 92 ASN A O 1
ATOM 742 N N . HIS A 1 93 ? 11.211 16.016 -7.246 1 98.56 93 HIS A N 1
ATOM 743 C CA . HIS A 1 93 ? 10.555 15.234 -6.203 1 98.56 93 HIS A CA 1
ATOM 744 C C . HIS A 1 93 ? 9.102 14.953 -6.551 1 98.56 93 HIS A C 1
ATOM 746 O O . HIS A 1 93 ? 8.414 15.82 -7.102 1 98.56 93 HIS A O 1
ATOM 752 N N . LYS A 1 94 ? 8.656 13.75 -6.289 1 98.62 94 LYS A N 1
ATOM 753 C CA . LYS A 1 94 ? 7.234 13.508 -6.098 1 98.62 94 LYS A CA 1
ATOM 754 C C . LYS A 1 94 ? 6.766 14.023 -4.742 1 98.62 94 LYS A C 1
ATOM 756 O O . LYS A 1 94 ? 7.434 13.828 -3.727 1 98.62 94 LYS A O 1
ATOM 761 N N . VAL A 1 95 ? 5.621 14.727 -4.684 1 98.88 95 VAL A N 1
ATOM 762 C CA . VAL A 1 95 ? 5.191 15.375 -3.449 1 98.88 95 VAL A CA 1
ATOM 763 C C . VAL A 1 95 ? 3.85 14.805 -3.004 1 98.88 95 VAL A C 1
ATOM 765 O O . VAL A 1 95 ? 2.918 14.688 -3.807 1 98.88 95 VAL A O 1
ATOM 768 N N . LEU A 1 96 ? 3.771 14.367 -1.822 1 98.88 96 LEU A N 1
ATOM 769 C CA . LEU A 1 96 ? 2.557 13.938 -1.137 1 98.88 96 LEU A CA 1
ATOM 770 C C . LEU A 1 96 ? 2.188 14.914 -0.024 1 98.88 96 LEU A C 1
ATOM 772 O O . LEU A 1 96 ? 3.049 15.328 0.756 1 98.88 96 LEU A O 1
ATOM 776 N N . VAL A 1 97 ? 0.953 15.359 0.016 1 98.94 97 VAL A N 1
ATOM 777 C CA . VAL A 1 97 ? 0.462 16.219 1.086 1 98.94 97 VAL A CA 1
ATOM 778 C C . VAL A 1 97 ? -0.562 15.469 1.931 1 98.94 97 VAL A C 1
ATOM 780 O O . VAL A 1 97 ? -1.551 14.945 1.403 1 98.94 97 VAL A O 1
ATOM 783 N N . GLU A 1 98 ? -0.32 15.352 3.164 1 98.75 98 GLU A N 1
ATOM 784 C CA . GLU A 1 98 ? -1.283 14.828 4.129 1 98.75 98 GLU A CA 1
ATOM 785 C C . GLU A 1 98 ? -2.078 15.953 4.781 1 98.75 98 GLU A C 1
ATOM 787 O O . GLU A 1 98 ? -1.505 16.828 5.43 1 98.75 98 GLU A O 1
ATOM 792 N N . THR A 1 99 ? -3.363 15.906 4.648 1 98.5 99 THR A N 1
ATOM 793 C CA . THR A 1 99 ? -4.203 17 5.121 1 98.5 99 THR A CA 1
ATOM 794 C C . THR A 1 99 ? -5.516 16.469 5.688 1 98.5 99 THR A C 1
ATOM 796 O O . THR A 1 99 ? -5.953 15.375 5.332 1 98.5 99 THR A O 1
ATOM 799 N N . SER A 1 100 ? -6.133 17.25 6.559 1 97.62 100 SER A N 1
ATOM 800 C CA . SER A 1 100 ? -7.43 16.891 7.129 1 97.62 100 SER A CA 1
ATOM 801 C C . SER A 1 100 ? -8.555 17.078 6.113 1 97.62 100 SER A C 1
ATOM 803 O O . SER A 1 100 ? -9.656 16.578 6.301 1 97.62 100 SER A O 1
ATOM 805 N N . GLY A 1 101 ? -8.242 17.797 5.082 1 96.88 101 GLY A N 1
ATOM 806 C CA . GLY A 1 101 ? -9.258 18.062 4.074 1 96.88 101 GLY A CA 1
ATOM 807 C C . GLY A 1 101 ? -10.156 19.234 4.43 1 96.88 101 GLY A C 1
ATOM 808 O O . GLY A 1 101 ? -11.07 19.578 3.674 1 96.88 101 GLY A O 1
ATOM 809 N N . THR A 1 102 ? -9.891 19.938 5.523 1 96.5 102 THR A N 1
ATOM 810 C CA . THR A 1 102 ? -10.719 21.062 5.957 1 96.5 102 THR A CA 1
ATOM 811 C C . THR A 1 102 ? -10.422 22.297 5.125 1 96.5 102 THR A C 1
ATOM 813 O O . THR A 1 102 ? -11.219 23.25 5.109 1 96.5 102 THR A O 1
ATOM 816 N N . ILE A 1 103 ? -9.273 22.359 4.516 1 96.25 103 ILE A N 1
ATOM 817 C CA . ILE A 1 103 ? -8.867 23.453 3.643 1 96.25 103 ILE A CA 1
ATOM 818 C C . ILE A 1 103 ? -8.672 22.938 2.221 1 96.25 103 ILE A C 1
ATOM 820 O O . ILE A 1 103 ? -7.898 22 1.994 1 96.25 103 ILE A O 1
ATOM 824 N N . LYS A 1 104 ? -9.312 23.516 1.317 1 95.5 104 LYS A N 1
ATOM 825 C CA . LYS A 1 104 ? -9.141 23.125 -0.079 1 95.5 104 LYS A CA 1
ATOM 826 C C . LYS A 1 104 ? -7.863 23.719 -0.664 1 95.5 104 LYS A C 1
ATOM 828 O O . LYS A 1 104 ? -7.645 24.938 -0.576 1 95.5 104 LYS A O 1
ATOM 833 N N . PRO A 1 105 ? 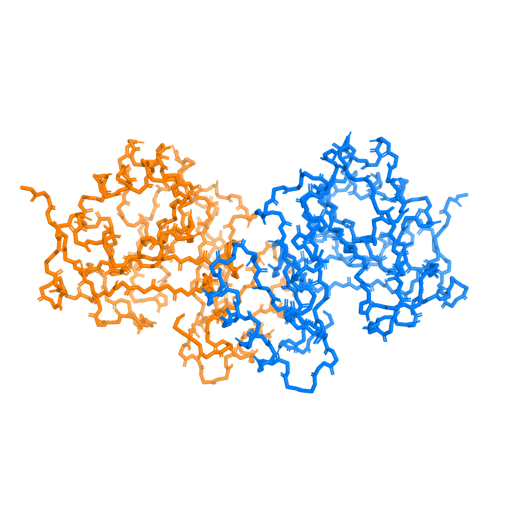-7.059 22.922 -1.174 1 97.31 105 PRO A N 1
ATOM 834 C CA . PRO A 1 105 ? -5.855 23.469 -1.806 1 97.31 105 PRO A CA 1
ATOM 835 C C . PRO A 1 105 ? -6.172 24.359 -3.014 1 97.31 105 PRO A C 1
ATOM 837 O O . PRO A 1 105 ? -7.203 24.172 -3.666 1 97.31 105 PRO A O 1
ATOM 840 N N . SER A 1 106 ? -5.309 25.297 -3.309 1 97.19 106 SER A N 1
ATOM 841 C CA . SER A 1 106 ? -5.461 26.141 -4.492 1 97.19 106 SER A CA 1
ATOM 842 C C . SER A 1 106 ? -5.375 25.312 -5.77 1 97.19 106 SER A C 1
ATOM 844 O O . SER A 1 106 ? -4.863 24.188 -5.758 1 97.19 106 SER A O 1
ATOM 846 N N . LYS A 1 107 ? -5.875 25.859 -6.816 1 96.69 107 LYS A N 1
ATOM 847 C CA . LYS A 1 107 ? -5.832 25.188 -8.109 1 96.69 107 LYS A CA 1
ATOM 848 C C . LYS A 1 107 ? -4.398 24.828 -8.492 1 96.69 107 LYS A C 1
ATOM 850 O O . LYS A 1 107 ? -4.125 23.703 -8.922 1 96.69 107 LYS A O 1
ATOM 855 N N . LYS A 1 108 ? -3.506 25.766 -8.312 1 98 108 LYS A N 1
ATOM 856 C CA . LYS A 1 108 ? -2.109 25.547 -8.68 1 98 108 LYS A CA 1
ATOM 857 C C . LYS A 1 108 ? -1.492 24.438 -7.848 1 98 108 LYS A C 1
ATOM 859 O O . LYS A 1 108 ? -0.74 23.609 -8.367 1 98 108 LYS A O 1
ATOM 864 N N . LEU A 1 109 ? -1.777 24.453 -6.555 1 98.38 109 LEU A N 1
ATOM 865 C CA . LEU A 1 109 ? -1.268 23.391 -5.684 1 98.38 109 LEU A CA 1
ATOM 866 C C . LEU A 1 109 ? -1.786 22.031 -6.121 1 98.38 109 LEU A C 1
ATOM 868 O O . LEU A 1 109 ? -1.036 21.047 -6.133 1 98.38 109 LEU A O 1
ATOM 872 N N . ARG A 1 110 ? -3.043 21.922 -6.523 1 97.88 110 ARG A N 1
ATOM 873 C CA . ARG A 1 110 ? -3.664 20.672 -6.961 1 97.88 110 ARG A CA 1
ATOM 874 C C . ARG A 1 110 ? -3.012 20.156 -8.242 1 97.88 110 ARG A C 1
ATOM 876 O O . ARG A 1 110 ? -2.975 18.953 -8.477 1 97.88 110 ARG A O 1
ATOM 883 N N . GLU A 1 111 ? -2.508 21.016 -8.984 1 97.62 111 GLU A N 1
ATOM 884 C CA . GLU A 1 111 ? -1.864 20.641 -10.242 1 97.62 111 GLU A CA 1
ATOM 885 C C . GLU A 1 111 ? -0.452 20.109 -10 1 97.62 111 GLU A C 1
ATOM 887 O O . GLU A 1 111 ? 0.048 19.281 -10.773 1 97.62 111 GLU A O 1
ATOM 892 N N . LEU A 1 112 ? 0.167 20.594 -8.961 1 98.62 112 LEU A N 1
ATOM 893 C CA . LEU A 1 112 ? 1.58 20.297 -8.758 1 98.62 112 LEU A CA 1
ATOM 894 C C . LEU A 1 112 ? 1.753 19.094 -7.84 1 98.62 112 LEU A C 1
ATOM 896 O O . LEU A 1 112 ? 2.689 18.312 -8.008 1 98.62 112 LEU A O 1
ATOM 900 N N . VAL A 1 113 ? 0.877 18.969 -6.855 1 98.81 113 VAL A N 1
ATOM 901 C CA . VAL A 1 113 ? 0.989 17.891 -5.879 1 98.81 113 VAL A CA 1
ATOM 902 C C . VAL A 1 113 ? 0.599 16.562 -6.523 1 98.81 113 VAL A C 1
ATOM 904 O O . VAL A 1 113 ? -0.402 16.484 -7.242 1 98.81 113 VAL A O 1
ATOM 907 N N . ASP A 1 114 ? 1.426 15.547 -6.309 1 98.69 114 ASP A N 1
ATOM 908 C CA . ASP A 1 114 ? 1.189 14.25 -6.941 1 98.69 114 ASP A CA 1
ATOM 909 C C . ASP A 1 114 ? 0.1 13.477 -6.207 1 98.69 114 ASP A C 1
ATOM 911 O O . ASP A 1 114 ? -0.697 12.773 -6.832 1 98.69 114 ASP A O 1
ATOM 915 N N . ILE A 1 115 ? 0.106 13.539 -4.879 1 98.69 115 ILE A N 1
ATOM 916 C CA . ILE A 1 115 ? -0.809 12.742 -4.066 1 98.69 115 ILE A CA 1
ATOM 917 C C . ILE A 1 115 ? -1.359 13.594 -2.928 1 98.69 115 ILE A C 1
ATOM 919 O O . ILE A 1 115 ? -0.594 14.164 -2.145 1 98.69 115 ILE A O 1
ATOM 923 N N . PHE A 1 116 ? -2.621 13.68 -2.877 1 98.75 116 PHE A N 1
ATOM 924 C CA . PHE A 1 116 ? -3.289 14.211 -1.698 1 98.75 116 PHE A CA 1
ATOM 925 C C . PHE A 1 116 ? -3.875 13.086 -0.851 1 98.75 116 PHE A C 1
ATOM 927 O O . PHE A 1 116 ? -4.859 12.461 -1.242 1 98.75 116 PHE A O 1
ATOM 934 N N . SER A 1 117 ? -3.252 12.828 0.262 1 98.75 117 SER A N 1
ATOM 935 C CA . SER A 1 117 ? -3.803 11.953 1.29 1 98.75 117 SER A CA 1
ATOM 936 C C . SER A 1 117 ? -4.691 12.727 2.258 1 98.75 117 SER A C 1
ATOM 938 O O . SER A 1 117 ? -4.199 13.484 3.09 1 98.75 117 SER A O 1
ATOM 940 N N . VAL A 1 118 ? -5.957 12.508 2.148 1 98.44 118 VAL A N 1
ATOM 941 C CA . VAL A 1 118 ? -6.902 13.305 2.928 1 98.44 118 VAL A CA 1
ATOM 942 C C . VAL A 1 118 ? -7.504 12.445 4.039 1 98.44 118 VAL A C 1
ATOM 944 O O . VAL A 1 118 ? -7.98 11.336 3.789 1 98.44 118 VAL A O 1
ATOM 947 N N . SER A 1 119 ? -7.445 12.961 5.211 1 98.06 119 SER A N 1
ATOM 948 C CA . SER A 1 119 ? -7.957 12.25 6.379 1 98.06 119 SER A CA 1
ATOM 949 C C . SER A 1 119 ? -9.117 13.008 7.023 1 98.06 119 SER A C 1
ATOM 951 O O . SER A 1 119 ? -8.93 13.68 8.039 1 98.06 119 SER A O 1
ATOM 953 N N . PRO A 1 120 ? -10.281 12.844 6.445 1 98.06 120 PRO A N 1
ATOM 954 C CA . PRO A 1 120 ? -11.43 13.461 7.102 1 98.06 120 PRO A CA 1
ATOM 955 C C . PRO A 1 120 ? -11.625 12.984 8.539 1 98.06 120 PRO A C 1
ATOM 957 O O . PRO A 1 120 ? -11.367 11.812 8.836 1 98.06 120 PRO A O 1
ATOM 960 N N . LYS A 1 121 ? -11.984 13.859 9.336 1 98.19 121 LYS A N 1
ATOM 961 C CA . LYS A 1 121 ? -12.156 13.539 10.75 1 98.19 121 LYS A CA 1
ATOM 962 C C . LYS A 1 121 ? -13.586 13.078 11.031 1 98.19 121 LYS A C 1
ATOM 964 O O . LYS A 1 121 ? -14.547 13.812 10.781 1 98.19 121 LYS A O 1
ATOM 969 N N . LEU A 1 122 ? -13.656 11.875 11.531 1 98 122 LEU A N 1
ATOM 970 C CA . LEU A 1 122 ? -14.938 11.328 11.961 1 98 122 LEU A CA 1
ATOM 971 C C . LEU A 1 122 ? -15.328 11.883 13.328 1 98 122 LEU A C 1
ATOM 973 O O . LEU A 1 122 ? -14.547 12.594 13.961 1 98 122 LEU A O 1
ATOM 977 N N . SER A 1 123 ? -16.531 11.461 13.758 1 97.69 123 SER A N 1
ATOM 978 C CA . SER A 1 123 ? -17.016 11.883 15.07 1 97.69 123 SER A CA 1
ATOM 979 C C . SER A 1 123 ? -16.078 11.414 16.188 1 97.69 123 SER A C 1
ATOM 981 O O . SER A 1 123 ? -15.969 12.07 17.219 1 97.69 123 SER A O 1
ATOM 983 N N . ASN A 1 124 ? -15.359 10.336 15.953 1 97.5 124 ASN A N 1
ATOM 984 C CA . ASN A 1 124 ? -14.469 9.773 16.953 1 97.5 124 ASN A CA 1
ATOM 985 C C . ASN A 1 124 ? -13.281 10.688 17.234 1 97.5 124 ASN A C 1
ATOM 987 O O . ASN A 1 124 ? -12.547 10.492 18.203 1 97.5 124 ASN A O 1
ATOM 991 N N . SER A 1 125 ? -13.102 11.719 16.391 1 97.5 125 SER A N 1
ATOM 992 C CA . SER A 1 125 ? -12.023 12.68 16.594 1 97.5 125 SER A CA 1
ATOM 993 C C . SER A 1 125 ? -12.438 13.781 17.562 1 97.5 125 SER A C 1
ATOM 995 O O . SER A 1 125 ? -11.594 14.539 18.047 1 97.5 125 SER A O 1
ATOM 997 N N . GLY A 1 126 ? -13.664 13.836 17.844 1 97.06 126 GLY A N 1
ATOM 998 C CA . GLY A 1 126 ? -14.195 14.922 18.656 1 97.06 126 GLY A CA 1
ATOM 999 C C . GLY A 1 126 ? -14.766 16.062 17.828 1 97.06 126 GLY A C 1
ATOM 1000 O O . GLY A 1 126 ? -15.172 17.094 18.375 1 97.06 126 GLY A O 1
ATOM 1001 N N . TYR A 1 127 ? -14.82 15.883 16.5 1 93.88 127 TYR A N 1
ATOM 1002 C CA . TYR A 1 127 ? -15.312 16.922 15.609 1 93.88 127 TYR A CA 1
ATOM 1003 C C . TYR A 1 127 ? -16.469 16.422 14.75 1 93.88 127 TYR A C 1
ATOM 1005 O O . TYR A 1 127 ? -16.609 15.211 14.547 1 93.88 127 TYR A O 1
ATOM 1013 N N . LYS A 1 128 ? -17.25 17.359 14.352 1 89.25 128 LYS A N 1
ATOM 1014 C CA . LYS A 1 128 ? -18.266 17.125 13.336 1 89.25 128 LYS A CA 1
ATOM 1015 C C . LYS A 1 128 ? -18.141 18.125 12.195 1 89.25 128 LYS A C 1
ATOM 1017 O O . LYS A 1 128 ? -18.406 19.312 12.375 1 89.25 128 LYS A O 1
ATOM 1022 N N . PHE A 1 129 ? -17.641 17.641 11.117 1 88.69 129 PHE A N 1
ATOM 1023 C CA . PHE A 1 129 ? -17.469 18.5 9.953 1 88.69 129 PHE A CA 1
ATOM 1024 C C . PHE A 1 129 ? -18.422 18.094 8.836 1 88.69 129 PHE A C 1
ATOM 1026 O O . PHE A 1 129 ? -18.766 16.906 8.703 1 88.69 129 PHE A O 1
ATOM 1033 N N . LYS A 1 130 ? -18.812 19.156 8.117 1 88.62 130 LYS A N 1
ATOM 1034 C CA . LYS A 1 130 ? -19.438 18.906 6.828 1 88.62 130 LYS A CA 1
ATOM 1035 C C . LYS A 1 130 ? -18.453 19.141 5.684 1 88.62 130 LYS A C 1
ATOM 1037 O O . LYS A 1 130 ? -18.141 20.297 5.352 1 88.62 130 LYS A O 1
ATOM 1042 N N . TYR A 1 131 ? -17.953 18.062 5.184 1 92.94 131 TYR A N 1
ATOM 1043 C CA . TYR A 1 131 ? -17.016 18.156 4.062 1 92.94 131 TYR A CA 1
ATOM 1044 C C . TYR A 1 131 ? -17.766 18.219 2.738 1 92.94 131 TYR A C 1
ATOM 1046 O O . TYR A 1 131 ? -18.906 17.75 2.633 1 92.94 131 TYR A O 1
ATOM 1054 N N . ASN A 1 132 ? -17.203 18.906 1.754 1 90.94 132 ASN A N 1
ATOM 1055 C CA . ASN A 1 132 ? -17.734 18.891 0.393 1 90.94 132 ASN A CA 1
ATOM 1056 C C . ASN A 1 132 ? -16.641 18.578 -0.626 1 90.94 132 ASN A C 1
ATOM 1058 O O . ASN A 1 132 ? -15.875 19.453 -1.021 1 90.94 132 ASN A O 1
ATOM 1062 N N . PHE A 1 133 ? -16.625 17.328 -1.037 1 94.19 133 PHE A N 1
ATOM 1063 C CA . PHE A 1 133 ? -15.641 16.859 -2.014 1 94.19 133 PHE A CA 1
ATOM 1064 C C . PHE A 1 133 ? -16.297 16.609 -3.363 1 94.19 133 PHE A C 1
ATOM 1066 O O . PHE A 1 133 ? -15.648 16.125 -4.297 1 94.19 133 PHE A O 1
ATOM 1073 N N . LYS A 1 134 ? -17.594 16.797 -3.633 1 88.94 134 LYS A N 1
ATOM 1074 C CA . LYS A 1 134 ? -18.391 16.406 -4.785 1 88.94 134 LYS A CA 1
ATOM 1075 C C . LYS A 1 134 ? -17.859 17.031 -6.07 1 88.94 134 LYS A C 1
ATOM 1077 O O . LYS A 1 134 ? -17.906 16.422 -7.133 1 88.94 134 LYS A O 1
ATOM 1082 N N . ASP A 1 135 ? -17.438 18.188 -6.113 1 78.38 135 ASP A N 1
ATOM 1083 C CA . ASP A 1 135 ? -17.141 18.906 -7.352 1 78.38 135 ASP A CA 1
ATOM 1084 C C . ASP A 1 135 ? -15.641 19 -7.594 1 78.38 135 ASP A C 1
ATOM 1086 O O . ASP A 1 135 ? -15.188 19.828 -8.391 1 78.38 135 ASP A O 1
ATOM 1090 N N . ASP A 1 136 ? -14.977 18.031 -6.898 1 78.25 136 ASP A N 1
ATOM 1091 C CA . ASP A 1 136 ? -13.539 18.219 -7.059 1 78.25 136 ASP A CA 1
ATOM 1092 C C . ASP A 1 136 ? -12.805 16.875 -6.98 1 78.25 136 ASP A C 1
ATOM 1094 O O . ASP A 1 136 ? -13.18 16 -6.199 1 78.25 136 ASP A O 1
ATOM 1098 N N . ASN A 1 137 ? -11.945 16.656 -7.926 1 89.19 137 ASN A N 1
ATOM 1099 C CA . ASN A 1 137 ? -11.219 15.391 -8.008 1 89.19 137 ASN A CA 1
ATOM 1100 C C . ASN A 1 137 ? -9.75 15.562 -7.633 1 89.19 137 ASN A C 1
ATOM 1102 O O . ASN A 1 137 ? -8.875 14.969 -8.258 1 89.19 137 ASN A O 1
ATOM 1106 N N . TRP A 1 138 ? -9.656 16.438 -6.527 1 94.94 138 TRP A N 1
ATOM 1107 C CA . TRP A 1 138 ? -8.266 16.719 -6.188 1 94.94 138 TRP A CA 1
ATOM 1108 C C . TRP A 1 138 ? -7.734 15.688 -5.188 1 94.94 138 TRP A C 1
ATOM 1110 O O . TRP A 1 138 ? -6.52 15.523 -5.047 1 94.94 138 TRP A O 1
ATOM 1120 N N . VAL A 1 139 ? -8.672 14.953 -4.551 1 97.81 139 VAL A N 1
ATOM 1121 C CA . VAL A 1 139 ? -8.273 13.992 -3.531 1 97.81 139 VAL A CA 1
ATOM 1122 C C . VAL A 1 139 ? -7.832 12.688 -4.195 1 97.81 139 VAL A C 1
ATOM 1124 O O . VAL A 1 139 ? -8.562 12.125 -5.016 1 97.81 139 VAL A O 1
ATOM 1127 N N . THR A 1 140 ? -6.629 12.281 -3.834 1 98.06 140 THR A N 1
ATOM 1128 C CA . THR A 1 140 ? -6.148 11.016 -4.363 1 98.06 140 THR A CA 1
ATOM 1129 C C . THR A 1 140 ? -6.789 9.836 -3.629 1 98.06 140 THR A C 1
ATOM 1131 O O . THR A 1 140 ? -7.289 8.906 -4.258 1 98.06 140 THR A O 1
ATOM 1134 N N . TYR A 1 141 ? -6.727 9.852 -2.334 1 98.25 141 TYR A N 1
ATOM 1135 C CA . TYR A 1 141 ? -7.434 8.883 -1.509 1 98.25 141 TYR A CA 1
ATOM 1136 C C . TYR A 1 141 ? -7.77 9.461 -0.141 1 98.25 141 TYR A C 1
ATOM 1138 O O . TYR A 1 141 ? -7.242 10.516 0.237 1 98.25 141 TYR A O 1
ATOM 1146 N N . PHE A 1 142 ? -8.711 8.75 0.522 1 98.5 142 PHE A N 1
ATOM 1147 C CA . PHE A 1 142 ? -9.133 9.117 1.869 1 98.5 142 PHE A CA 1
ATOM 1148 C C . PHE A 1 142 ? -8.609 8.109 2.889 1 98.5 142 PHE A C 1
ATOM 1150 O O . PHE A 1 142 ? -8.672 6.898 2.662 1 98.5 142 PHE A O 1
ATOM 1157 N N . LYS A 1 143 ? -8.086 8.617 3.902 1 98.62 143 LYS A N 1
ATOM 1158 C CA . LYS A 1 143 ? -7.609 7.781 5 1 98.62 143 LYS A CA 1
ATOM 1159 C C . LYS A 1 143 ? -8.344 8.102 6.297 1 98.62 143 LYS A C 1
ATOM 1161 O O . LYS A 1 143 ? -8.242 9.227 6.809 1 98.62 143 LYS A O 1
ATOM 1166 N N . PHE A 1 144 ? -9.031 7.172 6.84 1 98.56 144 PHE A N 1
ATOM 1167 C CA . PHE A 1 144 ? -9.82 7.367 8.047 1 98.56 144 PHE A CA 1
ATOM 1168 C C . PHE A 1 144 ? -9.188 6.652 9.234 1 98.56 144 PHE A C 1
ATOM 1170 O O . PHE A 1 144 ? -8.742 5.512 9.109 1 98.56 144 PHE A O 1
ATOM 1177 N N . VAL A 1 145 ? -9.141 7.328 10.32 1 98.12 145 VAL A N 1
ATOM 1178 C CA . VAL A 1 145 ? -8.711 6.715 11.578 1 98.12 145 VAL A CA 1
ATOM 1179 C C . VAL A 1 145 ? -9.906 6.035 12.25 1 98.12 145 VAL A C 1
ATOM 1181 O O . VAL A 1 145 ? -10.945 6.66 12.461 1 98.12 145 VAL A O 1
ATOM 1184 N N . ILE A 1 146 ? -9.719 4.801 12.656 1 98.12 146 ILE A N 1
ATOM 1185 C CA . ILE A 1 146 ? -10.812 4.008 13.203 1 98.12 146 ILE A CA 1
ATOM 1186 C C . ILE A 1 146 ? -10.578 3.77 14.695 1 98.12 146 ILE A C 1
ATOM 1188 O O . ILE A 1 146 ? -9.516 3.289 15.094 1 98.12 146 ILE A O 1
ATOM 1192 N N . VAL A 1 147 ? -11.523 4.086 15.484 1 96.88 147 VAL A N 1
ATOM 1193 C CA . VAL A 1 147 ? -11.508 3.846 16.922 1 96.88 147 VAL A CA 1
ATOM 1194 C C . VAL A 1 147 ? -12.578 2.816 17.297 1 96.88 147 VAL A C 1
ATOM 1196 O O . VAL A 1 147 ? -12.289 1.831 17.969 1 96.88 147 VAL A O 1
ATOM 1199 N N . ASN A 1 148 ? -13.781 3.027 16.859 1 96.19 148 ASN A N 1
ATOM 1200 C CA . ASN A 1 148 ? -14.914 2.123 17 1 96.19 148 ASN A CA 1
ATOM 1201 C C . ASN A 1 148 ? -15.367 1.566 15.648 1 96.19 148 ASN A C 1
ATOM 1203 O O . ASN A 1 148 ? -16.219 2.152 14.984 1 96.19 148 ASN A O 1
ATOM 1207 N N . PRO A 1 149 ? -14.867 0.422 15.32 1 96.75 149 PRO A N 1
ATOM 1208 C CA . PRO A 1 149 ? -14.969 -0.065 13.945 1 96.75 149 PRO A CA 1
ATOM 1209 C C . PRO A 1 149 ? -16.406 -0.035 13.414 1 96.75 149 PRO A C 1
ATOM 1211 O O . PRO A 1 149 ? -16.672 0.565 12.375 1 96.75 149 PRO A O 1
ATOM 1214 N N . LEU A 1 150 ? -17.391 -0.559 14.062 1 97.12 150 LEU A N 1
ATOM 1215 C CA . LEU A 1 150 ? -18.75 -0.67 13.555 1 97.12 150 LEU A CA 1
ATOM 1216 C C . LEU A 1 150 ? -19.375 0.709 13.367 1 97.12 150 LEU A C 1
ATOM 1218 O O . LEU A 1 150 ? -19.922 1.005 12.305 1 97.12 150 LEU A O 1
ATOM 1222 N N . GLU A 1 151 ? -19.234 1.561 14.344 1 97.69 151 GLU A N 1
ATOM 1223 C CA . GLU A 1 151 ? -19.797 2.906 14.266 1 97.69 151 GLU A CA 1
ATOM 1224 C C . GLU A 1 151 ? -19.062 3.752 13.227 1 97.69 151 GLU A C 1
ATOM 1226 O O . GLU A 1 151 ? -19.703 4.469 12.445 1 97.69 151 GLU A O 1
ATOM 1231 N N . ASP A 1 152 ? -17.781 3.693 13.242 1 98.31 152 ASP A N 1
ATOM 1232 C CA . ASP A 1 152 ? -16.969 4.496 12.328 1 98.31 152 ASP A CA 1
ATOM 1233 C C . ASP A 1 152 ? -17.234 4.105 10.875 1 98.31 152 ASP A C 1
ATOM 1235 O O . ASP A 1 152 ? -17.328 4.973 10.008 1 98.31 152 ASP A O 1
ATOM 1239 N N . ILE A 1 153 ? -17.328 2.828 10.594 1 98.31 153 ILE A N 1
ATOM 1240 C CA . ILE A 1 153 ? -17.547 2.344 9.234 1 98.31 153 ILE A CA 1
ATOM 1241 C C . ILE A 1 153 ? -18.906 2.846 8.727 1 98.31 153 ILE A C 1
ATOM 1243 O O . ILE A 1 153 ? -19.031 3.266 7.578 1 98.31 153 ILE A O 1
ATOM 1247 N N . GLN A 1 154 ? -19.922 2.818 9.547 1 98.12 154 GLN A N 1
ATOM 1248 C CA . GLN A 1 154 ? -21.219 3.346 9.156 1 98.12 154 GLN A CA 1
ATOM 1249 C C . GLN A 1 154 ? -21.141 4.824 8.797 1 98.12 154 GLN A C 1
ATOM 1251 O O . GLN A 1 154 ? -21.734 5.27 7.812 1 98.12 154 GLN A O 1
ATOM 1256 N N . GLU A 1 155 ? -20.422 5.559 9.625 1 98.25 155 GLU A N 1
ATOM 1257 C CA . GLU A 1 155 ? -20.234 6.977 9.344 1 98.25 155 GLU A CA 1
ATOM 1258 C C . GLU A 1 155 ? -19.5 7.18 8.016 1 98.25 155 GLU A C 1
ATOM 1260 O O . GLU A 1 155 ? -19.812 8.094 7.254 1 98.25 155 GLU A O 1
ATOM 1265 N N . ILE A 1 156 ? -18.547 6.344 7.711 1 98.44 156 ILE A N 1
ATOM 1266 C CA . ILE A 1 156 ? -17.766 6.43 6.477 1 98.44 156 ILE A CA 1
ATOM 1267 C C . ILE A 1 156 ? -18.656 6.113 5.281 1 98.44 156 ILE A C 1
ATOM 1269 O O . ILE A 1 156 ? -18.594 6.789 4.254 1 98.44 156 ILE A O 1
ATOM 1273 N N . ILE A 1 157 ? -19.5 5.094 5.438 1 98.06 157 ILE A N 1
ATOM 1274 C CA . ILE A 1 157 ? -20.406 4.73 4.363 1 98.06 157 ILE A CA 1
ATOM 1275 C C . ILE A 1 157 ? -21.312 5.922 4.023 1 98.06 157 ILE A C 1
ATOM 1277 O O . ILE A 1 157 ? -21.5 6.25 2.852 1 98.06 157 ILE A O 1
ATOM 1281 N N . ARG A 1 158 ? -21.797 6.578 5.043 1 97.25 158 ARG A N 1
ATOM 1282 C CA . ARG A 1 158 ? -22.625 7.766 4.828 1 97.25 158 ARG A CA 1
ATOM 1283 C C . ARG A 1 158 ? -21.812 8.875 4.168 1 97.25 158 ARG A C 1
ATOM 1285 O O . ARG A 1 158 ? -22.281 9.531 3.24 1 97.25 158 ARG A O 1
ATOM 1292 N N . PHE A 1 159 ? -20.641 9.07 4.652 1 97.31 159 PHE A N 1
ATOM 1293 C CA . PHE A 1 159 ?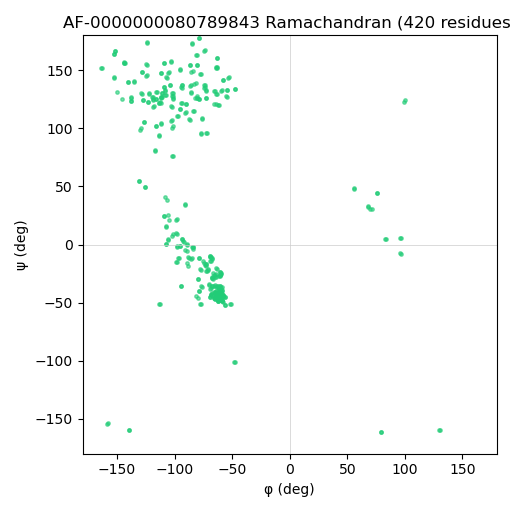 -19.734 10.094 4.156 1 97.31 159 PHE A CA 1
ATOM 1294 C C . PHE A 1 159 ? -19.484 9.922 2.664 1 97.31 159 PHE A C 1
ATOM 1296 O O . PHE A 1 159 ? -19.578 10.875 1.894 1 97.31 159 PHE A O 1
ATOM 1303 N N . ILE A 1 160 ? -19.094 8.734 2.229 1 96.19 160 ILE A N 1
ATOM 1304 C CA . ILE A 1 160 ? -18.703 8.523 0.84 1 96.19 160 ILE A CA 1
ATOM 1305 C C . ILE A 1 160 ? -19.922 8.617 -0.066 1 96.19 160 ILE A C 1
ATOM 1307 O O . ILE A 1 160 ? -19.828 9.078 -1.205 1 96.19 160 ILE A O 1
ATOM 1311 N N . ARG A 1 161 ? -21.078 8.18 0.408 1 95.94 161 ARG A N 1
ATOM 1312 C CA . ARG A 1 161 ? -22.312 8.336 -0.343 1 95.94 161 ARG A CA 1
ATOM 1313 C C . ARG A 1 161 ? -22.641 9.805 -0.565 1 95.94 161 ARG A C 1
ATOM 1315 O O . ARG A 1 161 ? -22.906 10.227 -1.69 1 95.94 161 ARG A O 1
ATOM 1322 N N . GLU A 1 162 ? -22.531 10.594 0.458 1 95.31 162 GLU A N 1
ATOM 1323 C CA . GLU A 1 162 ? -22.875 12.016 0.412 1 95.31 162 GLU A CA 1
ATOM 1324 C C . GLU A 1 162 ? -21.922 12.781 -0.502 1 95.31 162 GLU A C 1
ATOM 1326 O O . GLU A 1 162 ? -22.297 13.789 -1.101 1 95.31 162 GLU A O 1
ATOM 1331 N N . ASN A 1 163 ? -20.75 12.312 -0.589 1 96 163 ASN A N 1
ATOM 1332 C CA . ASN A 1 163 ? -19.75 13.047 -1.354 1 96 163 ASN A CA 1
ATOM 1333 C C . ASN A 1 163 ? -19.469 12.375 -2.695 1 96 163 ASN A C 1
ATOM 1335 O O . ASN A 1 163 ? -18.578 12.805 -3.432 1 96 163 ASN A O 1
ATOM 1339 N N . ASN A 1 164 ? -20.203 11.289 -3.01 1 95.19 164 ASN A N 1
ATOM 1340 C CA . ASN A 1 164 ? -20.047 10.547 -4.258 1 95.19 164 ASN A CA 1
ATOM 1341 C C . ASN A 1 164 ? -18.609 10.078 -4.461 1 95.19 164 ASN A C 1
ATOM 1343 O O . ASN A 1 164 ? -18.016 10.32 -5.52 1 95.19 164 ASN A O 1
ATOM 1347 N N . ILE A 1 165 ? -18.062 9.492 -3.459 1 96.19 165 ILE A N 1
ATOM 1348 C CA . ILE A 1 165 ? -16.688 9.023 -3.473 1 96.19 165 ILE A CA 1
ATOM 1349 C C . ILE A 1 165 ? -16.641 7.555 -3.871 1 96.19 165 ILE A C 1
ATOM 1351 O O . ILE A 1 165 ? -17.469 6.754 -3.412 1 96.19 165 ILE A O 1
ATOM 1355 N N . GLU A 1 166 ? -15.742 7.207 -4.738 1 95 166 GLU A N 1
ATOM 1356 C CA . GLU A 1 166 ? -15.508 5.805 -5.074 1 95 166 GLU A CA 1
ATOM 1357 C C . GLU A 1 166 ? -14.961 5.035 -3.875 1 95 166 GLU A C 1
ATOM 1359 O O . GLU A 1 166 ? -13.977 5.453 -3.256 1 95 166 GLU A O 1
ATOM 1364 N N . PRO A 1 167 ? -15.508 3.887 -3.57 1 95.88 167 PRO A N 1
ATOM 1365 C CA . PRO A 1 167 ? -15.062 3.115 -2.408 1 95.88 167 PRO A CA 1
ATOM 1366 C C . PRO A 1 167 ? -13.594 2.703 -2.5 1 95.88 167 PRO A C 1
ATOM 1368 O O . PRO A 1 167 ? -12.93 2.547 -1.473 1 95.88 167 PRO A O 1
ATOM 1371 N N . SER A 1 168 ? -13.086 2.574 -3.691 1 94.19 168 SER A N 1
ATOM 1372 C CA . SER A 1 168 ? -11.703 2.141 -3.883 1 94.19 168 SER A CA 1
ATOM 1373 C C . SER A 1 168 ? -10.719 3.188 -3.377 1 94.19 168 SER A C 1
ATOM 1375 O O . SER A 1 168 ? -9.531 2.904 -3.215 1 94.19 168 SER A O 1
ATOM 1377 N N . LYS A 1 169 ? -11.172 4.387 -3.088 1 96.94 169 LYS A N 1
ATOM 1378 C CA . LYS A 1 169 ? -10.312 5.469 -2.615 1 96.94 169 LYS A CA 1
ATOM 1379 C C . LYS A 1 169 ? -10.258 5.504 -1.091 1 96.94 169 LYS A C 1
ATOM 1381 O O . LYS A 1 169 ? -9.586 6.352 -0.507 1 96.94 169 LYS A O 1
ATOM 1386 N N . VAL A 1 170 ? -10.922 4.551 -0.44 1 98.5 170 VAL A N 1
ATOM 1387 C CA . VAL A 1 170 ? -11.086 4.613 1.009 1 98.5 170 VAL A CA 1
ATOM 1388 C C . VAL A 1 170 ? -10.102 3.654 1.68 1 98.5 170 VAL A C 1
ATOM 1390 O O . VAL A 1 170 ? -10.055 2.469 1.339 1 98.5 170 VAL A O 1
ATOM 1393 N N . ILE A 1 171 ? -9.367 4.168 2.604 1 98.81 171 ILE A N 1
ATOM 1394 C CA . ILE A 1 171 ? -8.422 3.4 3.416 1 98.81 171 ILE A CA 1
ATOM 1395 C C . ILE A 1 171 ? -8.766 3.564 4.895 1 98.81 171 ILE A C 1
ATOM 1397 O O . ILE A 1 171 ? -8.961 4.684 5.371 1 98.81 171 ILE A O 1
ATOM 1401 N N . LEU A 1 172 ? -8.867 2.467 5.598 1 98.81 172 LEU A N 1
ATOM 1402 C CA . LEU A 1 172 ? -9.094 2.457 7.039 1 98.81 172 LEU A CA 1
ATOM 1403 C C . LEU A 1 172 ? -7.809 2.127 7.789 1 98.81 172 LEU A C 1
ATOM 1405 O O . LEU A 1 172 ? -7.078 1.215 7.402 1 98.81 172 LEU A O 1
ATOM 1409 N N . GLN A 1 173 ? -7.59 2.803 8.773 1 98.06 173 GLN A N 1
ATOM 1410 C CA . GLN A 1 173 ? -6.426 2.6 9.625 1 98.06 173 GLN A CA 1
ATOM 1411 C C . GLN A 1 173 ? -6.805 2.693 11.102 1 98.06 173 GLN A C 1
ATOM 1413 O O . GLN A 1 173 ? -7.363 3.701 11.547 1 98.06 173 GLN A O 1
ATOM 1418 N N . PRO A 1 174 ? -6.477 1.693 11.922 1 96.75 174 PRO A N 1
ATOM 1419 C CA . PRO A 1 174 ? -6.773 1.788 13.352 1 96.75 174 PRO A CA 1
ATOM 1420 C C . PRO A 1 174 ? -6.016 2.92 14.039 1 96.75 174 PRO A C 1
ATOM 1422 O O . PRO A 1 174 ? -4.914 3.279 13.609 1 96.75 174 PRO A O 1
ATOM 1425 N N . ASP A 1 175 ? -6.625 3.389 15.047 1 94.94 175 ASP A N 1
ATOM 1426 C CA . ASP A 1 175 ? -5.945 4.344 15.922 1 94.94 175 ASP A CA 1
ATOM 1427 C C . ASP A 1 175 ? -4.613 3.781 16.422 1 94.94 175 ASP A C 1
ATOM 1429 O O . ASP A 1 175 ? -4.574 2.697 17 1 94.94 175 ASP A O 1
ATOM 1433 N N . GLY A 1 176 ? -3.584 4.531 16.219 1 89.81 176 GLY A N 1
ATOM 1434 C CA . GLY A 1 176 ? -2.24 4.086 16.547 1 89.81 176 GLY A CA 1
ATOM 1435 C C . GLY A 1 176 ? -2.004 3.943 18.047 1 89.81 176 GLY A C 1
ATOM 1436 O O . GLY A 1 176 ? -1.021 3.33 18.469 1 89.81 176 GLY A O 1
ATOM 1437 N N . ARG A 1 177 ? -2.838 4.453 18.859 1 86.06 177 ARG A N 1
ATOM 1438 C CA . ARG A 1 177 ? -2.66 4.449 20.312 1 86.06 177 ARG A CA 1
ATOM 1439 C C . ARG A 1 177 ? -3.266 3.195 20.938 1 86.06 177 ARG A C 1
ATOM 1441 O O . ARG A 1 177 ? -3.141 2.971 22.141 1 86.06 177 ARG A O 1
ATOM 1448 N N . LYS A 1 178 ? -3.777 2.434 20.109 1 87.44 178 LYS A N 1
ATOM 1449 C CA . LYS A 1 178 ? -4.367 1.202 20.625 1 87.44 178 LYS A CA 1
ATOM 1450 C C . LYS A 1 178 ? -3.307 0.299 21.25 1 87.44 178 LYS A C 1
ATOM 1452 O O . LYS A 1 178 ? -2.236 0.102 20.672 1 87.44 178 LYS A O 1
ATOM 1457 N N . GLU A 1 179 ? -3.529 -0.173 22.453 1 85.69 179 GLU A N 1
ATOM 1458 C CA . GLU A 1 179 ? -2.586 -1.031 23.156 1 85.69 179 GLU A CA 1
ATOM 1459 C C . GLU A 1 179 ? -2.289 -2.301 22.375 1 85.69 179 GLU A C 1
ATOM 1461 O O . GLU A 1 179 ? -1.125 -2.654 22.172 1 85.69 179 GLU A O 1
ATOM 1466 N N . ASN A 1 180 ? -3.262 -2.988 21.891 1 91.44 180 ASN A N 1
ATOM 1467 C CA . ASN A 1 180 ? -3.109 -4.168 21.047 1 91.44 180 ASN A CA 1
ATOM 1468 C C . ASN A 1 180 ? -3.365 -3.846 19.578 1 91.44 180 ASN A C 1
ATOM 1470 O O . ASN A 1 180 ? -4.391 -4.246 19.031 1 91.44 180 ASN A O 1
ATOM 1474 N N . TYR A 1 181 ? -2.357 -3.193 18.953 1 93.69 181 TYR A N 1
ATOM 1475 C CA . TYR A 1 181 ? -2.496 -2.619 17.625 1 93.69 181 TYR A CA 1
ATOM 1476 C C . TYR A 1 181 ? -2.797 -3.701 16.594 1 93.69 181 TYR A C 1
ATOM 1478 O O . TYR A 1 181 ? -3.701 -3.547 15.773 1 93.69 181 TYR A O 1
ATOM 1486 N N . THR A 1 182 ? -2.086 -4.812 16.672 1 93.44 182 THR A N 1
ATOM 1487 C CA . THR A 1 182 ? -2.264 -5.895 15.711 1 93.44 182 THR A CA 1
ATOM 1488 C C . THR A 1 182 ? -3.637 -6.539 15.867 1 93.44 182 THR A C 1
ATOM 1490 O O . THR A 1 182 ? -4.266 -6.922 14.883 1 93.44 182 THR A O 1
ATOM 1493 N N . GLU A 1 183 ? -4.09 -6.625 17.078 1 93.94 183 GLU A N 1
ATOM 1494 C CA . GLU A 1 183 ? -5.438 -7.133 17.312 1 93.94 183 GLU A CA 1
ATOM 1495 C C . GLU A 1 183 ? -6.492 -6.195 16.719 1 93.94 183 GLU A C 1
ATOM 1497 O O . GLU A 1 183 ? -7.512 -6.648 16.203 1 93.94 183 GLU A O 1
ATOM 1502 N N . GLY A 1 184 ? -6.266 -4.926 16.891 1 94.75 184 GLY A N 1
ATOM 1503 C CA . GLY A 1 184 ? -7.156 -3.951 16.281 1 94.75 184 GLY A CA 1
ATOM 1504 C C . GLY A 1 184 ? -7.238 -4.074 14.781 1 94.75 184 GLY A C 1
ATOM 1505 O O . GLY A 1 184 ? -8.32 -3.947 14.195 1 94.75 184 GLY A O 1
ATOM 1506 N N . LEU A 1 185 ? -6.09 -4.336 14.203 1 97 185 LEU A N 1
ATOM 1507 C CA . LEU A 1 185 ? -6.047 -4.562 12.766 1 97 185 LEU A 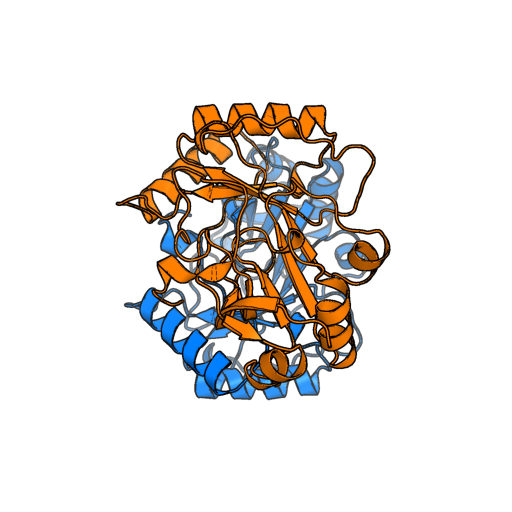CA 1
ATOM 1508 C C . LEU A 1 185 ? -6.871 -5.789 12.383 1 97 185 LEU A C 1
ATOM 1510 O O . LEU A 1 185 ? -7.691 -5.727 11.461 1 97 185 LEU A O 1
ATOM 1514 N N . ARG A 1 186 ? -6.633 -6.828 13.086 1 96.5 186 ARG A N 1
ATOM 1515 C CA . ARG A 1 186 ? -7.332 -8.078 12.797 1 96.5 186 ARG A CA 1
ATOM 1516 C C . ARG A 1 186 ? -8.844 -7.898 12.922 1 96.5 186 ARG A C 1
ATOM 1518 O O . ARG A 1 186 ? -9.602 -8.359 12.07 1 96.5 186 ARG A O 1
ATOM 1525 N N . GLU A 1 187 ? -9.234 -7.273 13.969 1 96 187 GLU A N 1
ATOM 1526 C CA . GLU A 1 187 ? -10.656 -7.023 14.188 1 96 187 GLU A CA 1
ATOM 1527 C C . GLU A 1 187 ? -11.258 -6.219 13.047 1 96 187 GLU A C 1
ATOM 1529 O O . GLU A 1 187 ? -12.352 -6.539 12.562 1 96 187 GLU A O 1
ATOM 1534 N N . LEU A 1 188 ? -10.602 -5.191 12.68 1 97.75 188 LEU A N 1
ATOM 1535 C CA . LEU A 1 188 ? -11.078 -4.336 11.602 1 97.75 188 LEU A CA 1
ATOM 1536 C C . LEU A 1 188 ? -11.195 -5.121 10.297 1 97.75 188 LEU A C 1
ATOM 1538 O O . LEU A 1 188 ? -12.195 -5.012 9.586 1 97.75 188 LEU A O 1
ATOM 1542 N N . ILE A 1 189 ? -10.219 -5.938 10.016 1 98.12 189 ILE A N 1
ATOM 1543 C CA . ILE A 1 189 ? -10.219 -6.773 8.82 1 98.12 189 ILE A CA 1
ATOM 1544 C C . ILE A 1 189 ? -11.398 -7.738 8.859 1 98.12 189 ILE A C 1
ATOM 1546 O O . ILE A 1 189 ? -12.125 -7.879 7.875 1 98.12 189 ILE A O 1
ATOM 1550 N N . ASP A 1 190 ? -11.594 -8.359 9.992 1 97.88 190 ASP A N 1
ATOM 1551 C CA . ASP A 1 190 ? -12.703 -9.305 10.148 1 97.88 190 ASP A CA 1
ATOM 1552 C C . ASP A 1 190 ? -14.039 -8.625 9.867 1 97.88 190 ASP A C 1
ATOM 1554 O O . ASP A 1 190 ? -14.898 -9.195 9.188 1 97.88 190 ASP A O 1
ATOM 1558 N N . ILE A 1 191 ? -14.203 -7.492 10.375 1 97.94 191 ILE A N 1
ATOM 1559 C CA . ILE A 1 191 ? -15.453 -6.762 10.227 1 97.94 191 ILE A CA 1
ATOM 1560 C C . ILE A 1 191 ? -15.68 -6.414 8.758 1 97.94 191 ILE A C 1
ATOM 1562 O O . ILE A 1 191 ? -16.766 -6.613 8.227 1 97.94 191 ILE A O 1
ATOM 1566 N N . ILE A 1 192 ? -14.648 -5.887 8.094 1 97.94 192 ILE A N 1
ATOM 1567 C CA . ILE A 1 192 ? -14.773 -5.465 6.699 1 97.94 192 ILE A CA 1
ATOM 1568 C C . ILE A 1 192 ? -15.094 -6.676 5.824 1 97.94 192 ILE A C 1
ATOM 1570 O O . ILE A 1 192 ? -15.938 -6.59 4.926 1 97.94 192 ILE A O 1
ATOM 1574 N N . LEU A 1 193 ? -14.461 -7.777 6.078 1 97.62 193 LEU A N 1
ATOM 1575 C CA . LEU A 1 193 ? -14.703 -8.992 5.309 1 97.62 193 LEU A CA 1
ATOM 1576 C C . LEU A 1 193 ? -16.094 -9.547 5.59 1 97.62 193 LEU A C 1
ATOM 1578 O O . LEU A 1 193 ? -16.812 -9.938 4.668 1 97.62 193 LEU A O 1
ATOM 1582 N N . LYS A 1 194 ? -16.469 -9.547 6.859 1 97.31 194 LYS A N 1
ATOM 1583 C CA . LYS A 1 194 ? -17.781 -10.039 7.246 1 97.31 194 LYS A CA 1
ATOM 1584 C C . LYS A 1 194 ? -18.891 -9.227 6.59 1 97.31 194 LYS A C 1
ATOM 1586 O O . LYS A 1 194 ? -19.906 -9.781 6.156 1 97.31 194 LYS A O 1
ATOM 1591 N N . LEU A 1 195 ? -18.656 -7.965 6.445 1 95.81 195 LEU A N 1
ATOM 1592 C CA . LEU A 1 195 ? -19.672 -7.07 5.902 1 95.81 195 LEU A CA 1
ATOM 1593 C C . LEU A 1 195 ? -19.578 -7.016 4.379 1 95.81 195 LEU A C 1
ATOM 1595 O O . LEU A 1 195 ? -20.469 -6.453 3.725 1 95.81 195 LEU A O 1
ATOM 1599 N N . GLY A 1 196 ? -18.547 -7.547 3.828 1 95.88 196 GLY A N 1
ATOM 1600 C CA . GLY A 1 196 ? -18.359 -7.5 2.387 1 95.88 196 GLY A CA 1
ATOM 1601 C C . GLY A 1 196 ? -18.094 -6.102 1.864 1 95.88 196 GLY A C 1
ATOM 1602 O O . GLY A 1 196 ? -18.578 -5.734 0.789 1 95.88 196 GLY A O 1
ATOM 1603 N N . ILE A 1 197 ? -17.422 -5.258 2.656 1 95.81 197 ILE A N 1
ATOM 1604 C CA . ILE A 1 197 ? -17.141 -3.871 2.311 1 95.81 197 ILE A CA 1
ATOM 1605 C C . ILE A 1 197 ? -15.773 -3.775 1.643 1 95.81 197 ILE A C 1
ATOM 1607 O O . ILE A 1 197 ? -14.805 -4.395 2.098 1 95.81 197 ILE A O 1
ATOM 1611 N N . PRO A 1 198 ? -15.672 -3.008 0.595 1 96.06 198 PRO A N 1
ATOM 1612 C CA . PRO A 1 198 ? -14.438 -2.984 -0.199 1 96.06 198 PRO A CA 1
ATOM 1613 C C . PRO A 1 198 ? -13.453 -1.923 0.276 1 96.06 198 PRO A C 1
ATOM 1615 O O . PRO A 1 198 ? -12.781 -1.284 -0.542 1 96.06 198 PRO A O 1
ATOM 1618 N N . PHE A 1 199 ? -13.367 -1.625 1.537 1 98.19 199 PHE A N 1
ATOM 1619 C CA . PHE A 1 199 ? -12.398 -0.66 2.043 1 98.19 199 PHE A CA 1
ATOM 1620 C C . PHE A 1 199 ? -11.055 -1.334 2.32 1 98.19 199 PHE A C 1
ATOM 1622 O O . PHE A 1 199 ? -11.016 -2.445 2.854 1 98.19 199 PHE A O 1
ATOM 1629 N N . ARG A 1 200 ? -10.062 -0.639 1.923 1 98.38 200 ARG A N 1
ATOM 1630 C CA . ARG A 1 200 ? -8.711 -1.104 2.219 1 98.38 200 ARG A CA 1
ATOM 1631 C C . ARG A 1 200 ? -8.367 -0.894 3.689 1 98.38 200 ARG A C 1
ATOM 1633 O O . ARG A 1 200 ? -8.711 0.137 4.273 1 98.38 200 ARG A O 1
ATOM 1640 N N . VAL A 1 201 ? -7.738 -1.884 4.301 1 98.62 201 VAL A N 1
ATOM 1641 C CA . VAL A 1 201 ? -7.25 -1.762 5.668 1 98.62 201 VAL A CA 1
ATOM 1642 C C . VAL A 1 201 ? -5.723 -1.793 5.68 1 98.62 201 VAL A C 1
ATOM 1644 O O . VAL A 1 201 ? -5.113 -2.756 5.207 1 98.62 201 VAL A O 1
ATOM 1647 N N . LEU A 1 202 ? -5.148 -0.776 6.199 1 98.38 202 LEU A N 1
ATOM 1648 C CA . LEU A 1 202 ? -3.693 -0.685 6.242 1 98.38 202 LEU A CA 1
ATOM 1649 C C . LEU A 1 202 ? -3.211 -0.372 7.656 1 98.38 202 LEU A C 1
ATOM 1651 O O . LEU A 1 202 ? -3.914 0.288 8.422 1 98.38 202 LEU A O 1
ATOM 1655 N N . PRO A 1 203 ? -2.025 -0.872 8.016 1 96.75 203 PRO A N 1
ATOM 1656 C CA . PRO A 1 203 ? -1.41 -0.473 9.289 1 96.75 203 PRO A CA 1
ATOM 1657 C C . PRO A 1 203 ? -0.697 0.875 9.195 1 96.75 203 PRO A C 1
ATOM 1659 O O . PRO A 1 203 ? -0.516 1.411 8.102 1 96.75 203 PRO A O 1
ATOM 1662 N N . GLN A 1 204 ? -0.458 1.407 10.359 1 96.19 204 GLN A N 1
ATOM 1663 C CA . GLN A 1 204 ? 0.667 2.33 10.461 1 96.19 204 GLN A CA 1
ATOM 1664 C C . GLN A 1 204 ? 1.994 1.579 10.492 1 96.19 204 GLN A C 1
ATOM 1666 O O . GLN A 1 204 ? 2.432 1.128 11.555 1 96.19 204 GLN A O 1
ATOM 1671 N N . PHE A 1 205 ? 2.574 1.489 9.32 1 96.5 205 PHE A N 1
ATOM 1672 C CA . PHE A 1 205 ? 3.719 0.614 9.094 1 96.5 205 PHE A CA 1
ATOM 1673 C C . PHE A 1 205 ? 4.879 0.992 10.008 1 96.5 205 PHE A C 1
ATOM 1675 O O . PHE A 1 205 ? 5.559 0.119 10.547 1 96.5 205 PHE A O 1
ATOM 1682 N N . HIS A 1 206 ? 5.059 2.285 10.242 1 94.69 206 HIS A N 1
ATOM 1683 C CA . HIS A 1 206 ? 6.156 2.758 11.086 1 94.69 206 HIS A CA 1
ATOM 1684 C C . HIS A 1 206 ? 5.98 2.293 12.531 1 94.69 206 HIS A C 1
ATOM 1686 O O . HIS A 1 206 ? 6.965 2.076 13.234 1 94.69 206 HIS A O 1
ATOM 1692 N N . ARG A 1 207 ? 4.789 2.039 12.969 1 92 207 ARG A N 1
ATOM 1693 C CA . ARG A 1 207 ? 4.539 1.541 14.312 1 92 207 ARG A CA 1
ATOM 1694 C C . ARG A 1 207 ? 4.875 0.057 14.422 1 92 207 ARG A C 1
ATOM 1696 O O . ARG A 1 207 ? 5.348 -0.405 15.461 1 92 207 ARG A O 1
ATOM 1703 N N . ILE A 1 208 ? 4.602 -0.652 13.367 1 92.12 208 ILE A N 1
ATOM 1704 C CA . ILE A 1 208 ? 4.871 -2.086 13.336 1 92.12 208 ILE A CA 1
ATOM 1705 C C . ILE A 1 208 ? 6.375 -2.33 13.438 1 92.12 208 ILE A C 1
ATOM 1707 O O . ILE A 1 208 ? 6.816 -3.215 14.18 1 92.12 208 ILE A O 1
ATOM 1711 N N . VAL A 1 209 ? 7.145 -1.487 12.734 1 94.56 209 VAL A N 1
ATOM 1712 C CA . VAL A 1 209 ? 8.578 -1.746 12.633 1 94.56 209 VAL A CA 1
ATOM 1713 C C . VAL A 1 209 ? 9.328 -0.93 13.68 1 94.56 209 VAL A C 1
ATOM 1715 O O . VAL A 1 209 ? 10.516 -1.16 13.922 1 94.56 209 VAL A O 1
ATOM 1718 N N . GLY A 1 210 ? 8.719 0.014 14.352 1 92.12 210 GLY A N 1
ATOM 1719 C CA . GLY A 1 210 ? 9.344 0.804 15.398 1 92.12 210 GLY A CA 1
ATOM 1720 C C . GLY A 1 210 ? 10.289 1.865 14.867 1 92.12 210 GLY A C 1
ATOM 1721 O O . GLY A 1 210 ? 11.406 2.016 15.367 1 92.12 210 GLY A O 1
ATOM 1722 N N . ILE A 1 211 ? 9.867 2.525 13.883 1 91.75 211 ILE A N 1
ATOM 1723 C CA . ILE A 1 211 ? 10.664 3.619 13.328 1 91.75 211 ILE A CA 1
ATOM 1724 C C . ILE A 1 211 ? 9.844 4.902 13.328 1 91.75 211 ILE A C 1
ATOM 1726 O O . ILE A 1 211 ? 8.664 4.895 13.695 1 91.75 211 ILE A O 1
ATOM 1730 N N . GLN A 1 212 ? 10.531 5.934 12.977 1 87.94 212 GLN A N 1
ATOM 1731 C CA . GLN A 1 212 ? 9.805 7.195 12.883 1 87.94 212 GLN A CA 1
ATOM 1732 C C . GLN A 1 212 ? 8.914 7.227 11.641 1 87.94 212 GLN A C 1
ATOM 1734 O O . GLN A 1 212 ? 9.266 6.652 10.609 1 87.94 212 GLN A O 1
ATOM 1739 N N . MET B 1 1 ? -15.562 -28.484 -21.188 1 72.38 1 MET B N 1
ATOM 1740 C CA . MET B 1 1 ? -15.539 -27.297 -20.344 1 72.38 1 MET B CA 1
ATOM 1741 C C . MET B 1 1 ? -14.172 -27.125 -19.688 1 72.38 1 MET B C 1
ATOM 1743 O O . MET B 1 1 ? -13.531 -28.109 -19.312 1 72.38 1 MET B O 1
ATOM 1747 N N . VAL B 1 2 ? -13.477 -25.938 -19.734 1 89.06 2 VAL B N 1
ATOM 1748 C CA . VAL B 1 2 ? -12.133 -25.719 -19.219 1 89.06 2 VAL B CA 1
ATOM 1749 C C . VAL B 1 2 ? -12.125 -25.906 -17.703 1 89.06 2 VAL B C 1
ATOM 1751 O O . VAL B 1 2 ? -13 -25.375 -17 1 89.06 2 VAL B O 1
ATOM 1754 N N . LYS B 1 3 ? -11.312 -26.844 -17.266 1 96.5 3 LYS B N 1
ATOM 1755 C CA . LYS B 1 3 ? -11.133 -27.031 -15.82 1 96.5 3 LYS B CA 1
ATOM 1756 C C . LYS B 1 3 ? -9.742 -26.578 -15.383 1 96.5 3 LYS B C 1
ATOM 1758 O O . LYS B 1 3 ? -8.828 -26.469 -16.203 1 96.5 3 LYS B O 1
ATOM 1763 N N . TYR B 1 4 ? -9.695 -26.25 -14.094 1 98.38 4 TYR B N 1
ATOM 1764 C CA . TYR B 1 4 ? -8.445 -25.812 -13.492 1 98.38 4 TYR B CA 1
ATOM 1765 C C . TYR B 1 4 ? -8.086 -26.672 -12.281 1 98.38 4 TYR B C 1
ATOM 1767 O O . TYR B 1 4 ? -8.977 -27.172 -11.586 1 98.38 4 TYR B O 1
ATOM 1775 N N . TRP B 1 5 ? -6.816 -26.875 -12.094 1 98.56 5 TRP B N 1
ATOM 1776 C CA . TRP B 1 5 ? -6.34 -27.453 -10.836 1 98.56 5 TRP B CA 1
ATOM 1777 C C . TRP B 1 5 ? -6.172 -26.375 -9.773 1 98.56 5 TRP B C 1
ATOM 1779 O O . TRP B 1 5 ? -5.352 -25.453 -9.93 1 98.56 5 TRP B O 1
ATOM 1789 N N . ILE B 1 6 ? -6.996 -26.5 -8.734 1 98.75 6 ILE B N 1
ATOM 1790 C CA . ILE B 1 6 ? -7.078 -25.469 -7.707 1 98.75 6 ILE B CA 1
ATOM 1791 C C . ILE B 1 6 ? -6.508 -26 -6.395 1 98.75 6 ILE B C 1
ATOM 1793 O O . ILE B 1 6 ? -6.871 -27.078 -5.945 1 98.75 6 ILE B O 1
ATOM 1797 N N . SER B 1 7 ? -5.551 -25.25 -5.801 1 98.44 7 SER B N 1
ATOM 1798 C CA . SER B 1 7 ? -5.035 -25.594 -4.48 1 98.44 7 SER B CA 1
ATOM 1799 C C . SER B 1 7 ? -5.969 -25.094 -3.379 1 98.44 7 SER B C 1
ATOM 1801 O O . SER B 1 7 ? -6.262 -25.844 -2.434 1 98.44 7 SER B O 1
ATOM 1803 N N . GLU B 1 8 ? -6.449 -23.875 -3.479 1 98.12 8 GLU B N 1
ATOM 1804 C CA . GLU B 1 8 ? -7.367 -23.328 -2.492 1 98.12 8 GLU B CA 1
ATOM 1805 C C . GLU B 1 8 ? -8.07 -22.078 -3.035 1 98.12 8 GLU B C 1
ATOM 1807 O O . GLU B 1 8 ? -7.566 -21.422 -3.943 1 98.12 8 GLU B O 1
ATOM 1812 N N . ILE B 1 9 ? -9.242 -21.797 -2.582 1 98.75 9 ILE B N 1
ATOM 1813 C CA . ILE B 1 9 ? -10.016 -20.578 -2.805 1 98.75 9 ILE B CA 1
ATOM 1814 C C . ILE B 1 9 ? -10.469 -20.016 -1.465 1 98.75 9 ILE B C 1
ATOM 1816 O O . ILE B 1 9 ? -11.023 -20.734 -0.632 1 98.75 9 ILE B O 1
ATOM 1820 N N . PHE B 1 10 ? -10.141 -18.781 -1.209 1 98.19 10 PHE B N 1
ATOM 1821 C CA . PHE B 1 10 ? -10.562 -18.141 0.031 1 98.19 10 PHE B CA 1
ATOM 1822 C C . PHE B 1 10 ? -10.695 -16.625 -0.156 1 98.19 10 PHE B C 1
ATOM 1824 O O . PHE B 1 10 ? -10.328 -16.094 -1.203 1 98.19 10 PHE B O 1
ATOM 1831 N N . THR B 1 11 ? -11.32 -15.969 0.771 1 98.31 11 THR B N 1
ATOM 1832 C CA . THR B 1 11 ? -11.453 -14.516 0.806 1 98.31 11 THR B CA 1
ATOM 1833 C C . THR B 1 11 ? -10.734 -13.93 2.021 1 98.31 11 THR B C 1
ATOM 1835 O O . THR B 1 11 ? -10.852 -14.461 3.129 1 98.31 11 THR B O 1
ATOM 1838 N N . SER B 1 12 ? -9.938 -12.938 1.818 1 98.19 12 SER B N 1
ATOM 1839 C CA . SER B 1 12 ? -9.141 -12.266 2.842 1 98.19 12 SER B CA 1
ATOM 1840 C C . SER B 1 12 ? -8.75 -10.859 2.404 1 98.19 12 SER B C 1
ATOM 1842 O O . SER B 1 12 ? -9.492 -10.203 1.673 1 98.19 12 SER B O 1
ATOM 1844 N N . ILE B 1 13 ? -7.684 -10.328 2.887 1 98 13 ILE B N 1
ATOM 1845 C CA . ILE B 1 13 ? -7.094 -9.086 2.393 1 98 13 ILE B CA 1
ATOM 1846 C C . ILE B 1 13 ? -5.812 -9.398 1.62 1 98 13 ILE B C 1
ATOM 1848 O O . ILE B 1 13 ? -5.109 -10.359 1.934 1 98 13 ILE B O 1
ATOM 1852 N N . GLN B 1 14 ? -5.578 -8.664 0.613 1 98.12 14 GLN B N 1
ATOM 1853 C CA . GLN B 1 14 ? -4.297 -8.773 -0.073 1 98.12 14 GLN B CA 1
ATOM 1854 C C . GLN B 1 14 ? -3.143 -8.406 0.853 1 98.12 14 GLN B C 1
ATOM 1856 O O . GLN B 1 14 ? -3.072 -7.273 1.339 1 98.12 14 GLN B O 1
ATOM 1861 N N . GLY B 1 15 ? -2.262 -9.273 1.079 1 97.38 15 GLY B N 1
ATOM 1862 C CA . GLY B 1 15 ? -1.217 -9.078 2.072 1 97.38 15 GLY B CA 1
ATOM 1863 C C . GLY B 1 15 ? 0.076 -8.547 1.48 1 97.38 15 GLY B C 1
ATOM 1864 O O . GLY B 1 15 ? 1.036 -8.281 2.207 1 97.38 15 GLY B O 1
ATOM 1865 N N . GLU B 1 16 ? 0.114 -8.352 0.168 1 97.12 16 GLU B N 1
ATOM 1866 C CA . GLU B 1 16 ? 1.381 -8.047 -0.489 1 97.12 16 GLU B CA 1
ATOM 1867 C C . GLU B 1 16 ? 1.188 -7.035 -1.619 1 97.12 16 GLU B C 1
ATOM 1869 O O . GLU B 1 16 ? 0.075 -6.863 -2.121 1 97.12 16 GLU B O 1
ATOM 1874 N N . GLY B 1 17 ? 2.309 -6.336 -1.932 1 97.75 17 GLY B N 1
ATOM 1875 C CA . GLY B 1 17 ? 2.352 -5.547 -3.152 1 97.75 17 GLY B CA 1
ATOM 1876 C C . GLY B 1 17 ? 1.643 -4.211 -3.025 1 97.75 17 GLY B C 1
ATOM 1877 O O . GLY B 1 17 ? 1.377 -3.748 -1.916 1 97.75 17 GLY B O 1
ATOM 1878 N N . GLU B 1 18 ? 1.306 -3.619 -4.16 1 97.25 18 GLU B N 1
ATOM 1879 C CA . GLU B 1 18 ? 0.823 -2.242 -4.23 1 97.25 18 GLU B CA 1
ATOM 1880 C C . GLU B 1 18 ? -0.598 -2.127 -3.686 1 97.25 18 GLU B C 1
ATOM 1882 O O . GLU B 1 18 ? -1.025 -1.045 -3.277 1 97.25 18 GLU B O 1
ATOM 1887 N N . VAL B 1 19 ? -1.277 -3.252 -3.699 1 97.81 19 VAL B N 1
ATOM 1888 C CA . VAL B 1 19 ? -2.676 -3.186 -3.287 1 97.81 19 VAL B CA 1
ATOM 1889 C C . VAL B 1 19 ? -2.848 -3.861 -1.929 1 97.81 19 VAL B C 1
ATOM 1891 O O . VAL B 1 19 ? -3.928 -4.363 -1.61 1 97.81 19 VAL B O 1
ATOM 1894 N N . ILE B 1 20 ? -1.757 -3.896 -1.178 1 98.44 20 ILE B N 1
ATOM 1895 C CA . ILE B 1 20 ? -1.771 -4.422 0.183 1 98.44 20 ILE B CA 1
ATOM 1896 C C . ILE B 1 20 ? -2.949 -3.83 0.953 1 98.44 20 ILE B C 1
ATOM 1898 O O . ILE B 1 20 ? -3.266 -2.646 0.804 1 98.44 20 ILE B O 1
ATOM 1902 N N . GLY B 1 21 ? -3.693 -4.73 1.669 1 98.31 21 GLY B N 1
ATOM 1903 C CA . GLY B 1 21 ? -4.777 -4.273 2.523 1 98.31 21 GLY B CA 1
ATOM 1904 C C . GLY B 1 21 ? -6.137 -4.348 1.853 1 98.31 21 GLY B C 1
ATOM 1905 O O 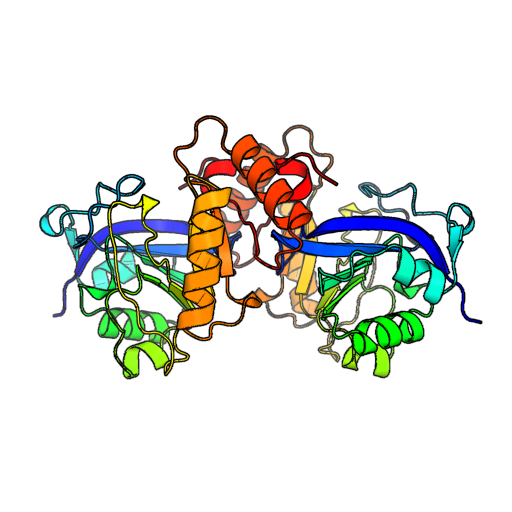. GLY B 1 21 ? -7.168 -4.16 2.504 1 98.31 21 GLY B O 1
ATOM 1906 N N . THR B 1 22 ? -6.215 -4.645 0.571 1 98.5 22 THR B N 1
ATOM 1907 C CA . THR B 1 22 ? -7.457 -4.668 -0.194 1 98.5 22 THR B CA 1
ATOM 1908 C C . THR B 1 22 ? -8.211 -5.977 0.038 1 98.5 22 THR B C 1
ATOM 1910 O O . THR B 1 22 ? -7.641 -7.059 -0.095 1 98.5 22 THR B O 1
ATOM 1913 N N . PRO B 1 23 ? -9.484 -5.895 0.44 1 98.5 23 PRO B N 1
ATOM 1914 C CA . PRO B 1 23 ? -10.266 -7.133 0.433 1 98.5 23 PRO B CA 1
ATOM 1915 C C . PRO B 1 23 ? -10.25 -7.832 -0.925 1 98.5 23 PRO B C 1
ATOM 1917 O O . PRO B 1 23 ? -10.461 -7.188 -1.956 1 98.5 23 PRO B O 1
ATOM 1920 N N . SER B 1 24 ? -10.016 -9.125 -0.89 1 98.62 24 SER B N 1
ATOM 1921 C CA . SER B 1 24 ? -9.82 -9.836 -2.146 1 98.62 24 SER B CA 1
ATOM 1922 C C . SER B 1 24 ? -10.219 -11.305 -2.018 1 98.62 24 SER B C 1
ATOM 1924 O O . SER B 1 24 ? -10.023 -11.914 -0.964 1 98.62 24 SER B O 1
ATOM 1926 N N . ASN B 1 25 ? -10.805 -11.812 -3.113 1 98.81 25 ASN B N 1
ATOM 1927 C CA . ASN B 1 25 ? -10.828 -13.258 -3.305 1 98.81 25 ASN B CA 1
ATOM 1928 C C . ASN B 1 25 ? -9.477 -13.781 -3.793 1 98.81 25 ASN B C 1
ATOM 1930 O O . ASN B 1 25 ? -8.781 -13.102 -4.543 1 98.81 25 ASN B O 1
ATOM 1934 N N . PHE B 1 26 ? -9.172 -14.984 -3.365 1 98.81 26 PHE B N 1
ATOM 1935 C CA . PHE B 1 26 ? -7.949 -15.641 -3.807 1 98.81 26 PHE B CA 1
ATOM 1936 C C . PHE B 1 26 ? -8.258 -16.984 -4.469 1 98.81 26 PHE B C 1
ATOM 1938 O O . PHE B 1 26 ? -8.953 -17.812 -3.891 1 98.81 26 PHE B O 1
ATOM 1945 N N . ILE B 1 27 ? -7.816 -17.047 -5.637 1 98.88 27 ILE B N 1
ATOM 1946 C CA . ILE B 1 27 ? -7.832 -18.312 -6.359 1 98.88 27 ILE B CA 1
ATOM 1947 C C . ILE B 1 27 ? -6.402 -18.812 -6.562 1 98.88 27 ILE B C 1
ATOM 1949 O O . ILE B 1 27 ? -5.66 -18.266 -7.387 1 98.88 27 ILE B O 1
ATOM 1953 N N . ARG B 1 28 ? -6.027 -19.781 -5.793 1 98.75 28 ARG B N 1
ATOM 1954 C CA . ARG B 1 28 ? -4.68 -20.344 -5.863 1 98.75 28 ARG B CA 1
ATOM 1955 C C . ARG B 1 28 ? -4.652 -21.609 -6.719 1 98.75 28 ARG B C 1
ATOM 1957 O O . ARG B 1 28 ? -5.195 -22.641 -6.324 1 98.75 28 ARG B O 1
ATOM 1964 N N . LEU B 1 29 ? -4.035 -21.469 -7.82 1 98.75 29 LEU B N 1
ATOM 1965 C CA . LEU B 1 29 ? -3.932 -22.609 -8.719 1 98.75 29 LEU B CA 1
ATOM 1966 C C . LEU B 1 29 ? -2.814 -23.562 -8.273 1 98.75 29 LEU B C 1
ATOM 1968 O O . LEU B 1 29 ? -1.871 -23.125 -7.602 1 98.75 29 LEU B O 1
ATOM 1972 N N . ALA B 1 30 ? -2.963 -24.781 -8.641 1 98.5 30 ALA B N 1
ATOM 1973 C CA . ALA B 1 30 ? -1.968 -25.797 -8.297 1 98.5 30 ALA B CA 1
ATOM 1974 C C . ALA B 1 30 ? -0.969 -25.984 -9.43 1 98.5 30 ALA B C 1
ATOM 1976 O O . ALA B 1 30 ? -1.303 -25.781 -10.602 1 98.5 30 ALA B O 1
ATOM 1977 N N . GLY B 1 31 ? 0.245 -26.359 -9.016 1 98.56 31 GLY B N 1
ATOM 1978 C CA . GLY B 1 31 ? 1.297 -26.656 -9.977 1 98.56 31 GLY B CA 1
ATOM 1979 C C . GLY B 1 31 ? 2.268 -25.5 -10.156 1 98.56 31 GLY B C 1
ATOM 1980 O O . GLY B 1 31 ? 1.854 -24.359 -10.414 1 98.56 31 GLY B O 1
ATOM 1981 N N . CYS B 1 32 ? 3.455 -25.766 -9.953 1 98.31 32 CYS B N 1
ATOM 1982 C CA . CYS B 1 32 ? 4.531 -24.812 -10.195 1 98.31 32 CYS B CA 1
ATOM 1983 C C . CYS B 1 32 ? 5.75 -25.5 -10.797 1 98.31 32 CYS B C 1
ATOM 1985 O O . CYS B 1 32 ? 6.098 -26.625 -10.391 1 98.31 32 CYS B O 1
ATOM 1987 N N . HIS B 1 33 ? 6.391 -24.875 -11.727 1 97.44 33 HIS B N 1
ATOM 1988 C CA . HIS B 1 33 ? 7.57 -25.484 -12.328 1 97.44 33 HIS B CA 1
ATOM 1989 C C . HIS B 1 33 ? 8.844 -25.078 -11.578 1 97.44 33 HIS B C 1
ATOM 1991 O O . HIS B 1 33 ? 9.93 -25.578 -11.891 1 97.44 33 HIS B O 1
ATOM 1997 N N . LEU B 1 34 ? 8.75 -24.188 -10.578 1 97.38 34 LEU B N 1
ATOM 1998 C CA . LEU B 1 34 ? 9.875 -23.797 -9.727 1 97.38 34 LEU B CA 1
ATOM 1999 C C . LEU B 1 34 ? 9.781 -24.484 -8.367 1 97.38 34 LEU B C 1
ATOM 2001 O O . LEU B 1 34 ? 8.719 -24.984 -7.988 1 97.38 34 LEU B O 1
ATOM 2005 N N . ARG B 1 35 ? 10.883 -24.594 -7.707 1 97 35 ARG B N 1
ATOM 2006 C CA . ARG B 1 35 ? 10.992 -25.125 -6.348 1 97 35 ARG B CA 1
ATOM 2007 C C . ARG B 1 35 ? 11.82 -24.188 -5.473 1 97 35 ARG B C 1
ATOM 2009 O O . ARG B 1 35 ? 12.797 -24.609 -4.852 1 97 35 ARG B O 1
ATOM 2016 N N . CYS B 1 36 ? 11.391 -22.969 -5.445 1 96.94 36 CYS B N 1
ATOM 2017 C CA . CYS B 1 36 ? 12.141 -21.953 -4.723 1 96.94 36 CYS B CA 1
ATOM 2018 C C . CYS B 1 36 ? 12.414 -22.391 -3.287 1 96.94 36 CYS B C 1
ATOM 2020 O O . CYS B 1 36 ? 11.531 -22.922 -2.615 1 96.94 36 CYS B O 1
ATOM 2022 N N . ILE B 1 37 ? 13.562 -22.062 -2.709 1 95.44 37 ILE B N 1
ATOM 2023 C CA . ILE B 1 37 ? 14.039 -22.484 -1.395 1 95.44 37 ILE B CA 1
ATOM 2024 C C . ILE B 1 37 ? 13.133 -21.906 -0.309 1 95.44 37 ILE B C 1
ATOM 2026 O O . ILE B 1 37 ? 12.797 -22.594 0.659 1 95.44 37 ILE B O 1
ATOM 2030 N N . TRP B 1 38 ? 12.609 -20.703 -0.454 1 95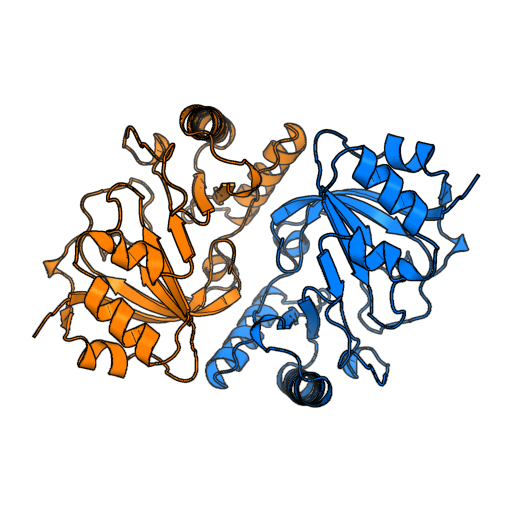 38 TRP B N 1
ATOM 2031 C CA . TRP B 1 38 ? 11.875 -20 0.591 1 95 38 TRP B CA 1
ATOM 2032 C C . TRP B 1 38 ? 10.383 -19.969 0.288 1 95 38 TRP B C 1
ATOM 2034 O O . TRP B 1 38 ? 9.648 -19.156 0.846 1 95 38 TRP B O 1
ATOM 2044 N N . CYS B 1 39 ? 9.938 -20.828 -0.656 1 95.38 39 CYS B N 1
ATOM 2045 C CA . CYS B 1 39 ? 8.523 -20.797 -1.018 1 95.38 39 CYS B CA 1
ATOM 2046 C C . CYS B 1 39 ? 7.641 -21.078 0.195 1 95.38 39 CYS B C 1
ATOM 2048 O O . CYS B 1 39 ? 7.836 -22.078 0.886 1 95.38 39 CYS B O 1
ATOM 2050 N N . ASP B 1 40 ? 6.637 -20.266 0.361 1 89.56 40 ASP B N 1
ATOM 2051 C CA . ASP B 1 40 ? 5.777 -20.422 1.529 1 89.56 40 ASP B CA 1
ATOM 2052 C C . ASP B 1 40 ? 4.516 -21.219 1.173 1 89.56 40 ASP B C 1
ATOM 2054 O O . ASP B 1 40 ? 3.654 -21.438 2.027 1 89.56 40 ASP B O 1
ATOM 2058 N N . THR B 1 41 ? 4.352 -21.609 -0.089 1 93.12 41 THR B N 1
ATOM 2059 C CA . THR B 1 41 ? 3.178 -22.344 -0.549 1 93.12 41 THR B CA 1
ATOM 2060 C C . THR B 1 41 ? 3.588 -23.641 -1.26 1 93.12 41 THR B C 1
ATOM 2062 O O . THR B 1 41 ? 3.092 -23.938 -2.348 1 93.12 41 THR B O 1
ATOM 2065 N N . LYS B 1 42 ? 4.41 -24.359 -0.655 1 94.25 42 LYS B N 1
ATOM 2066 C CA . LYS B 1 42 ? 4.926 -25.594 -1.225 1 94.25 42 LYS B CA 1
ATOM 2067 C C . LYS B 1 42 ? 3.797 -26.578 -1.514 1 94.25 42 LYS B C 1
ATOM 2069 O O . LYS B 1 42 ? 3.906 -27.406 -2.422 1 94.25 42 LYS B O 1
ATOM 2074 N N . TYR B 1 43 ? 2.723 -26.406 -0.784 1 94.25 43 TYR B N 1
ATOM 2075 C CA . TYR B 1 43 ? 1.594 -27.312 -0.954 1 94.25 43 TYR B CA 1
ATOM 2076 C C . TYR B 1 43 ? 0.914 -27.094 -2.301 1 94.25 43 TYR B C 1
ATOM 2078 O O . TYR B 1 43 ? 0.094 -27.906 -2.73 1 94.25 43 TYR B O 1
ATOM 2086 N N . ALA B 1 44 ? 1.271 -26.047 -3.008 1 95.56 44 ALA B N 1
ATOM 2087 C CA . ALA B 1 44 ? 0.685 -25.766 -4.316 1 95.56 44 ALA B CA 1
ATOM 2088 C C . ALA B 1 44 ? 1.633 -26.172 -5.441 1 95.56 44 ALA B C 1
ATOM 2090 O O . ALA B 1 44 ? 1.343 -25.953 -6.617 1 95.56 44 ALA B O 1
ATOM 2091 N N . TRP B 1 45 ? 2.725 -26.828 -5.129 1 96.88 45 TRP B N 1
ATOM 2092 C CA . TRP B 1 45 ? 3.77 -27.141 -6.098 1 96.88 45 TRP B CA 1
ATOM 2093 C C . TRP B 1 45 ? 3.273 -28.156 -7.125 1 96.88 45 TRP B C 1
ATOM 2095 O O . TRP B 1 45 ? 3.611 -28.062 -8.312 1 96.88 45 TRP B O 1
ATOM 2105 N N . HIS B 1 46 ? 2.494 -29.078 -6.656 1 97.19 46 HIS B N 1
ATOM 2106 C CA . HIS B 1 46 ? 2.111 -30.188 -7.523 1 97.19 46 HIS B CA 1
ATOM 2107 C C . HIS B 1 46 ? 0.7 -30 -8.07 1 97.19 46 HIS B C 1
ATOM 2109 O O . HIS B 1 46 ? -0.259 -29.891 -7.301 1 97.19 46 HIS B O 1
ATOM 2115 N N . LYS B 1 47 ? 0.643 -30.062 -9.273 1 96.25 47 LYS B N 1
ATOM 2116 C CA . LYS B 1 47 ? -0.617 -29.812 -9.977 1 96.25 47 LYS B CA 1
ATOM 2117 C C . LYS B 1 47 ? -1.703 -30.781 -9.5 1 96.25 47 LYS B C 1
ATOM 2119 O O . LYS B 1 47 ? -2.805 -30.359 -9.141 1 96.25 47 LYS B O 1
ATOM 2124 N N . TYR B 1 48 ? -1.372 -31.984 -9.375 1 96.25 48 TYR B N 1
ATOM 2125 C CA . TYR B 1 48 ? -2.371 -33.031 -9.148 1 96.25 48 TYR B CA 1
ATOM 2126 C C . TYR B 1 48 ? -2.723 -33.125 -7.668 1 96.25 48 TYR B C 1
ATOM 2128 O O . TYR B 1 48 ? -3.596 -33.906 -7.285 1 96.25 48 TYR B O 1
ATOM 2136 N N . ASP B 1 49 ? -2.025 -32.312 -6.828 1 96.56 49 ASP B N 1
ATOM 2137 C CA . ASP B 1 49 ? -2.449 -32.188 -5.438 1 96.56 49 ASP B CA 1
ATOM 2138 C C . ASP B 1 49 ? -3.648 -31.234 -5.316 1 96.56 49 ASP B C 1
ATOM 2140 O O . ASP B 1 49 ? -4.305 -31.188 -4.273 1 96.56 49 ASP B O 1
ATOM 2144 N N . GLY B 1 50 ? -3.93 -30.531 -6.398 1 97.56 50 GLY B N 1
ATOM 2145 C CA . GLY B 1 50 ? -5.082 -29.656 -6.414 1 97.56 50 GLY B CA 1
ATOM 2146 C C . GLY B 1 50 ? -6.375 -30.359 -6.777 1 97.56 50 GLY B C 1
ATOM 2147 O O . GLY B 1 50 ? -6.367 -31.547 -7.098 1 97.56 50 GLY B O 1
ATOM 2148 N N . GLU B 1 51 ? -7.434 -29.672 -6.68 1 98.19 51 GLU B N 1
ATOM 2149 C CA . GLU B 1 51 ? -8.758 -30.156 -7.078 1 98.19 51 GLU B CA 1
ATOM 2150 C C . GLU B 1 51 ? -9.164 -29.578 -8.438 1 98.19 51 GLU B C 1
ATOM 2152 O O . GLU B 1 51 ? -9.039 -28.375 -8.672 1 98.19 51 GLU B O 1
ATOM 2157 N N . GLU B 1 52 ? -9.594 -30.469 -9.289 1 98.31 52 GLU B N 1
ATOM 2158 C CA . GLU B 1 52 ? -10.086 -29.984 -10.578 1 98.31 52 GLU B CA 1
ATOM 2159 C C . GLU B 1 52 ? -11.43 -29.297 -10.43 1 98.31 52 GLU B C 1
ATOM 2161 O O . GLU B 1 52 ? -12.367 -29.844 -9.852 1 98.31 52 GLU B O 1
ATOM 2166 N N . MET B 1 53 ? -11.547 -28.078 -10.906 1 98.62 53 MET B N 1
ATOM 2167 C CA . MET B 1 53 ? -12.781 -27.297 -10.805 1 98.62 53 MET B CA 1
ATOM 2168 C C . MET B 1 53 ? -13.102 -26.609 -12.125 1 98.62 53 MET B C 1
ATOM 2170 O O . MET B 1 53 ? -12.195 -26.125 -12.805 1 98.62 53 MET B O 1
ATOM 2174 N N . SER B 1 54 ? -14.344 -26.594 -12.461 1 98.62 54 SER B N 1
ATOM 2175 C CA . SER B 1 54 ? -14.805 -25.75 -13.562 1 98.62 54 SER B CA 1
ATOM 2176 C C . SER B 1 54 ? -14.836 -24.281 -13.148 1 98.62 54 SER B C 1
ATOM 2178 O O . SER B 1 54 ? -14.711 -23.953 -11.961 1 98.62 54 SER B O 1
ATOM 2180 N N . ILE B 1 55 ? -14.984 -23.422 -14.133 1 98.62 55 ILE B N 1
ATOM 2181 C CA . ILE B 1 55 ? -15.094 -21.984 -13.859 1 98.62 55 ILE B CA 1
ATOM 2182 C C . ILE B 1 55 ? -16.297 -21.719 -12.977 1 98.62 55 ILE B C 1
ATOM 2184 O O . ILE B 1 55 ? -16.234 -20.922 -12.031 1 98.62 55 ILE B O 1
ATOM 2188 N N . GLU B 1 56 ? -17.391 -22.422 -13.266 1 98.19 56 GLU B N 1
ATOM 2189 C CA . GLU B 1 56 ? -18.609 -22.234 -12.477 1 98.19 56 GLU B CA 1
ATOM 2190 C C . GLU B 1 56 ? -18.375 -22.625 -11.023 1 98.19 56 GLU B C 1
ATOM 2192 O O . GLU B 1 56 ? -18.844 -21.938 -10.109 1 98.19 56 GLU B O 1
ATOM 2197 N N . GLN B 1 57 ? -17.719 -23.688 -10.82 1 98.62 57 GLN B N 1
ATOM 2198 C CA . GLN B 1 57 ? -17.422 -24.156 -9.469 1 98.62 57 GLN B CA 1
ATOM 2199 C C . GLN B 1 57 ? -16.547 -23.156 -8.727 1 98.62 57 GLN B C 1
ATOM 2201 O O . GLN B 1 57 ? -16.75 -22.922 -7.531 1 98.62 57 GLN B O 1
ATOM 2206 N N . ILE B 1 58 ? -15.555 -22.625 -9.398 1 98.81 58 ILE B N 1
ATOM 2207 C CA . ILE B 1 58 ? -14.656 -21.641 -8.82 1 98.81 58 ILE B CA 1
ATOM 2208 C C . ILE B 1 58 ? -15.445 -20.391 -8.414 1 98.81 58 ILE B C 1
ATOM 2210 O O . ILE B 1 58 ? -15.328 -19.922 -7.281 1 98.81 58 ILE B O 1
ATOM 2214 N N . LEU B 1 59 ? -16.297 -19.906 -9.32 1 98.5 59 LEU B N 1
ATOM 2215 C CA . LEU B 1 59 ? -17.047 -18.672 -9.094 1 98.5 59 LEU B CA 1
ATOM 2216 C C . LEU B 1 59 ? -18.047 -18.859 -7.953 1 98.5 59 LEU B C 1
ATOM 2218 O O . LEU B 1 59 ? -18.375 -17.906 -7.258 1 98.5 59 LEU B O 1
ATOM 2222 N N . ASP B 1 60 ? -18.469 -20.094 -7.695 1 98.31 60 ASP B N 1
ATOM 2223 C CA . ASP B 1 60 ? -19.391 -20.391 -6.609 1 98.31 60 ASP B CA 1
ATOM 2224 C C . ASP B 1 60 ? -18.703 -20.281 -5.254 1 98.31 60 ASP B C 1
ATOM 2226 O O . ASP B 1 60 ? -19.375 -20.172 -4.219 1 98.31 60 ASP B O 1
ATOM 2230 N N . LYS B 1 61 ? -17.406 -20.328 -5.254 1 98.5 61 LYS B N 1
ATOM 2231 C CA . LYS B 1 61 ? -16.672 -20.391 -3.994 1 98.5 61 LYS B CA 1
ATOM 2232 C C . LYS B 1 61 ? -16.172 -19.016 -3.586 1 98.5 61 LYS B C 1
ATOM 2234 O O . LYS B 1 61 ? -15.766 -18.812 -2.436 1 98.5 61 LYS B O 1
ATOM 2239 N N . ILE B 1 62 ? -16.141 -18.016 -4.438 1 98.31 62 ILE B N 1
ATOM 2240 C CA . ILE B 1 62 ? -15.625 -16.688 -4.07 1 98.31 62 ILE B CA 1
ATOM 2241 C C . ILE B 1 62 ? -16.75 -15.859 -3.451 1 98.31 62 ILE B C 1
ATOM 2243 O O . ILE B 1 62 ? -17.922 -16.141 -3.662 1 98.31 62 ILE B O 1
ATOM 2247 N N . ASP B 1 63 ? -16.484 -14.922 -2.639 1 98.06 63 ASP B N 1
ATOM 2248 C CA . ASP B 1 63 ? -17.422 -13.93 -2.141 1 98.06 63 ASP B CA 1
ATOM 2249 C C . ASP B 1 63 ? -17.719 -12.867 -3.199 1 98.06 63 ASP B C 1
ATOM 2251 O O . ASP B 1 63 ? -16.875 -12.008 -3.471 1 98.06 63 ASP B O 1
ATOM 2255 N N . LYS B 1 64 ? -18.797 -12.867 -3.74 1 96.06 64 LYS B N 1
ATOM 2256 C CA . LYS B 1 64 ? -19.141 -12.031 -4.879 1 96.06 64 LYS B CA 1
ATOM 2257 C C . LYS B 1 64 ? -19.312 -10.57 -4.453 1 96.06 64 LYS B C 1
ATOM 2259 O O . LYS B 1 64 ? -19.359 -9.672 -5.297 1 96.06 64 LYS B O 1
ATOM 2264 N N . ARG B 1 65 ? -19.484 -10.281 -3.146 1 96.75 65 ARG B N 1
ATOM 2265 C CA . ARG B 1 65 ? -19.547 -8.906 -2.662 1 96.75 65 ARG B CA 1
ATOM 2266 C C . ARG B 1 65 ? -18.188 -8.219 -2.824 1 96.75 65 ARG B C 1
ATOM 2268 O O . ARG B 1 65 ? -18.125 -6.992 -2.941 1 96.75 65 ARG B O 1
ATOM 2275 N N . ILE B 1 66 ? -17.109 -8.977 -2.789 1 97.5 66 ILE B N 1
ATOM 2276 C CA . ILE B 1 66 ? -15.75 -8.492 -2.967 1 97.5 66 ILE B CA 1
ATOM 2277 C C . ILE B 1 66 ? -15.359 -8.562 -4.441 1 97.5 66 ILE B C 1
ATOM 2279 O O . ILE B 1 66 ? -15.195 -9.648 -4.992 1 97.5 66 ILE B O 1
ATOM 2283 N N . LYS B 1 67 ? -15.172 -7.449 -5.012 1 97.88 67 LYS B N 1
ATOM 2284 C CA . LYS B 1 67 ? -15.023 -7.371 -6.465 1 97.88 67 LYS B CA 1
ATOM 2285 C C . LYS B 1 67 ? -13.555 -7.305 -6.859 1 97.88 67 LYS B C 1
ATOM 2287 O O . LYS B 1 67 ? -13.211 -6.738 -7.902 1 97.88 67 LYS B O 1
ATOM 2292 N N . PHE B 1 68 ? -12.688 -7.727 -6.066 1 98.62 68 PHE B N 1
ATOM 2293 C CA . PHE B 1 68 ? -11.258 -7.879 -6.312 1 98.62 68 PHE B CA 1
ATOM 2294 C C . PHE B 1 68 ? -10.836 -9.336 -6.168 1 98.62 68 PHE B C 1
ATOM 2296 O O . PHE B 1 68 ? -11.141 -9.977 -5.16 1 98.62 68 PHE B O 1
ATOM 2303 N N . THR B 1 69 ? -10.227 -9.875 -7.168 1 98.88 69 THR B N 1
ATOM 2304 C CA . THR B 1 69 ? -9.805 -11.273 -7.121 1 98.88 69 THR B CA 1
ATOM 2305 C C . THR B 1 69 ? -8.336 -11.406 -7.508 1 98.88 69 THR B C 1
ATOM 2307 O O . THR B 1 69 ? -7.91 -10.875 -8.531 1 98.88 69 THR B O 1
ATOM 2310 N N . THR B 1 70 ? -7.645 -12.086 -6.703 1 98.88 70 THR B N 1
ATOM 2311 C CA . THR B 1 70 ? -6.246 -12.414 -6.949 1 98.88 70 THR B CA 1
ATOM 2312 C C . THR B 1 70 ? -6.105 -13.859 -7.418 1 98.88 70 THR B C 1
ATOM 2314 O O . THR B 1 70 ? -6.543 -14.789 -6.738 1 98.88 70 THR B O 1
ATOM 2317 N N . ILE B 1 71 ? -5.59 -13.984 -8.594 1 98.94 71 ILE B N 1
ATOM 2318 C CA . ILE B 1 71 ? -5.227 -15.305 -9.102 1 98.94 71 ILE B CA 1
ATOM 2319 C C . ILE B 1 71 ? -3.744 -15.562 -8.844 1 98.94 71 ILE B C 1
ATOM 2321 O O . ILE B 1 71 ? -2.887 -14.805 -9.281 1 98.94 71 ILE B O 1
ATOM 2325 N N . THR B 1 72 ? -3.504 -16.547 -8.055 1 98.44 72 THR B N 1
ATOM 2326 C CA . THR B 1 72 ? -2.152 -16.906 -7.633 1 98.44 72 THR B CA 1
ATOM 2327 C C . THR B 1 72 ? -1.97 -18.422 -7.617 1 98.44 72 THR B C 1
ATOM 2329 O O . THR B 1 72 ? -2.674 -19.141 -8.328 1 98.44 72 THR B O 1
ATOM 2332 N N . GLY B 1 73 ? -0.935 -18.891 -6.855 1 96.5 73 GLY B N 1
ATOM 2333 C CA . GLY B 1 73 ? -0.698 -20.328 -6.758 1 96.5 73 GLY B CA 1
ATOM 2334 C C . GLY B 1 73 ? 0.746 -20.703 -7.02 1 96.5 73 GLY B C 1
ATOM 2335 O O . GLY B 1 73 ? 1.668 -20 -6.602 1 96.5 73 GLY B O 1
ATOM 2336 N N . GLY B 1 74 ? 0.852 -22.062 -7.379 1 96.25 74 GLY B N 1
ATOM 2337 C CA . GLY B 1 74 ? 2.191 -22.25 -7.91 1 96.25 74 GLY B CA 1
ATOM 2338 C C . GLY B 1 74 ? 2.586 -21.203 -8.938 1 96.25 74 GLY B C 1
ATOM 2339 O O . GLY B 1 74 ? 2.801 -20.047 -8.586 1 96.25 74 GLY B O 1
ATOM 2340 N N . GLU B 1 75 ? 2.504 -21.578 -10.141 1 98.44 75 GLU B N 1
ATOM 2341 C CA . GLU B 1 75 ? 2.562 -20.625 -11.25 1 98.44 75 GLU B CA 1
ATOM 2342 C C . GLU B 1 75 ? 1.254 -20.609 -12.031 1 98.44 75 GLU B C 1
ATOM 2344 O O . GLU B 1 75 ? 0.985 -21.516 -12.82 1 98.44 75 GLU B O 1
ATOM 2349 N N . PRO B 1 76 ? 0.455 -19.547 -11.734 1 98.56 76 PRO B N 1
ATOM 2350 C CA . PRO B 1 76 ? -0.882 -19.562 -12.328 1 98.56 76 PRO B CA 1
ATOM 2351 C C . PRO B 1 76 ? -0.848 -19.578 -13.859 1 98.56 76 PRO B C 1
ATOM 2353 O O . PRO B 1 76 ? -1.781 -20.078 -14.492 1 98.56 76 PRO B O 1
ATOM 2356 N N . LEU B 1 77 ? 0.212 -19.125 -14.438 1 98.38 77 LEU B N 1
ATOM 2357 C CA . LEU B 1 77 ? 0.26 -18.984 -15.891 1 98.38 77 LEU B CA 1
ATOM 2358 C C . LEU B 1 77 ? 0.635 -20.312 -16.547 1 98.38 77 LEU B C 1
ATOM 2360 O O . LEU B 1 77 ? 0.682 -20.406 -17.781 1 98.38 77 LEU B O 1
ATOM 2364 N N . LEU B 1 78 ? 0.898 -21.328 -15.727 1 98.25 78 LEU B N 1
ATOM 2365 C CA . LEU B 1 78 ? 1.061 -22.672 -16.281 1 98.25 78 LEU B CA 1
ATOM 2366 C C . LEU B 1 78 ? -0.275 -23.234 -16.766 1 98.25 78 LEU B C 1
ATOM 2368 O O . LEU B 1 78 ? -0.31 -24.188 -17.516 1 98.25 78 LEU B O 1
ATOM 2372 N N . GLN B 1 79 ? -1.364 -22.703 -16.25 1 98 79 GLN B N 1
ATOM 2373 C CA . GLN B 1 79 ? -2.701 -23.016 -16.75 1 98 79 GLN B CA 1
ATOM 2374 C C . GLN B 1 79 ? -3.268 -21.859 -17.578 1 98 79 GLN B C 1
ATOM 2376 O O . GLN B 1 79 ? -2.889 -20.703 -17.375 1 98 79 GLN B O 1
ATOM 2381 N N . ASP B 1 80 ? -4.102 -22.188 -18.578 1 98 80 ASP B N 1
ATOM 2382 C CA . ASP B 1 80 ? -4.727 -21.141 -19.391 1 98 80 ASP B CA 1
ATOM 2383 C C . ASP B 1 80 ? -5.812 -20.422 -18.609 1 98 80 ASP B C 1
ATOM 2385 O O . ASP B 1 80 ? -6.984 -20.797 -18.656 1 98 80 ASP B O 1
ATOM 2389 N N . ILE B 1 81 ? -5.422 -19.266 -18.016 1 98.62 81 ILE B N 1
ATOM 2390 C CA . ILE B 1 81 ? -6.344 -18.625 -17.094 1 98.62 81 ILE B CA 1
ATOM 2391 C C . ILE B 1 81 ? -7.18 -17.578 -17.812 1 98.62 81 ILE B C 1
ATOM 2393 O O . ILE B 1 81 ? -7.965 -16.859 -17.203 1 98.62 81 ILE B O 1
ATOM 2397 N N . LEU B 1 82 ? -7.047 -17.453 -19.156 1 98.69 82 LEU B N 1
ATOM 2398 C CA . LEU B 1 82 ? -7.773 -16.438 -19.906 1 98.69 82 LEU B CA 1
ATOM 2399 C C . LEU B 1 82 ? -9.281 -16.594 -19.719 1 98.69 82 LEU B C 1
ATOM 2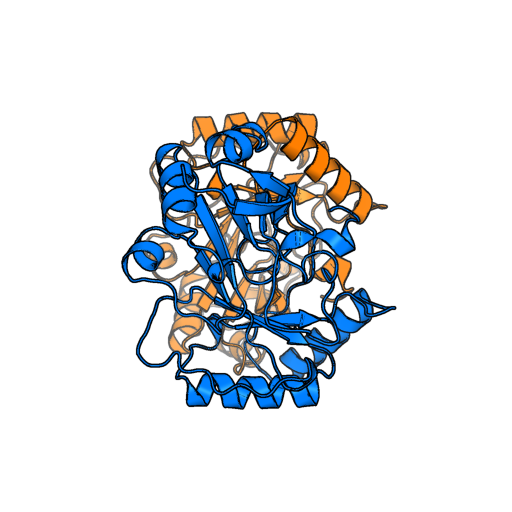401 O O . LEU B 1 82 ? -9.969 -15.641 -19.359 1 98.69 82 LEU B O 1
ATOM 2405 N N . PRO B 1 83 ? -9.836 -17.844 -19.875 1 98.75 83 PRO B N 1
ATOM 2406 C CA . PRO B 1 83 ? -11.281 -17.969 -19.688 1 98.75 83 PRO B CA 1
ATOM 2407 C C . PRO B 1 83 ? -11.719 -17.625 -18.266 1 98.75 83 PRO B C 1
ATOM 2409 O O . PRO B 1 83 ? -12.805 -17.078 -18.062 1 98.75 83 PRO B O 1
ATOM 2412 N N . LEU B 1 84 ? -10.922 -17.953 -17.266 1 98.81 84 LEU B N 1
ATOM 2413 C CA . LEU B 1 84 ? -11.234 -17.625 -15.883 1 98.81 84 LEU B CA 1
ATOM 2414 C C . LEU B 1 84 ? -11.258 -16.125 -15.672 1 98.81 84 LEU B C 1
ATOM 2416 O O . LEU B 1 84 ? -12.18 -15.594 -15.047 1 98.81 84 LEU B O 1
ATOM 2420 N N . VAL B 1 85 ? -10.289 -15.445 -16.203 1 98.88 85 VAL B N 1
ATOM 2421 C CA . VAL B 1 85 ? -10.203 -13.992 -16.094 1 98.88 85 VAL B CA 1
ATOM 2422 C C . VAL B 1 85 ? -11.398 -13.352 -16.797 1 98.88 85 VAL B C 1
ATOM 2424 O O . VAL B 1 85 ? -12 -12.414 -16.266 1 98.88 85 VAL B O 1
ATOM 2427 N N . GLU B 1 86 ? -11.719 -13.844 -17.969 1 98.81 86 GLU B N 1
ATOM 2428 C CA . GLU B 1 86 ? -12.883 -13.328 -18.688 1 98.81 86 GLU B CA 1
ATOM 2429 C C . GLU B 1 86 ? -14.156 -13.477 -17.844 1 98.81 86 GLU B C 1
ATOM 2431 O O . GLU B 1 86 ? -14.984 -12.562 -17.812 1 98.81 86 GLU B O 1
ATOM 2436 N N . ALA B 1 87 ? -14.305 -14.594 -17.25 1 98.69 87 ALA B N 1
ATOM 2437 C CA . ALA B 1 87 ? -15.477 -14.836 -16.406 1 98.69 87 ALA B CA 1
ATOM 2438 C C . ALA B 1 87 ? -15.523 -13.852 -15.234 1 98.69 87 ALA B C 1
ATOM 2440 O O . ALA B 1 87 ? -16.578 -13.297 -14.93 1 98.69 87 ALA B O 1
ATOM 2441 N N . LEU B 1 88 ? -14.406 -13.633 -14.594 1 98.81 88 LEU B N 1
ATOM 2442 C CA . LEU B 1 88 ? -14.32 -12.703 -13.477 1 98.81 88 LEU B CA 1
ATOM 2443 C C . LEU B 1 88 ? -14.641 -11.281 -13.938 1 98.81 88 LEU B C 1
ATOM 2445 O O . LEU B 1 88 ? -15.352 -10.547 -13.242 1 98.81 88 LEU B O 1
ATOM 2449 N N . LYS B 1 89 ? -14.094 -10.906 -15.109 1 98.81 89 LYS B N 1
ATOM 2450 C CA . LYS B 1 89 ? -14.344 -9.578 -15.656 1 98.81 89 LYS B CA 1
ATOM 2451 C C . LYS B 1 89 ? -15.828 -9.383 -15.961 1 98.81 89 LYS B C 1
ATOM 2453 O O . LYS B 1 89 ? -16.359 -8.297 -15.766 1 98.81 89 LYS B O 1
ATOM 2458 N N . SER B 1 90 ? -16.484 -10.398 -16.422 1 98.31 90 SER B N 1
ATOM 2459 C CA . SER B 1 90 ? -17.922 -10.328 -16.703 1 98.31 90 SER B CA 1
ATOM 2460 C C . SER B 1 90 ? -18.734 -10.062 -15.445 1 98.31 90 SER B C 1
ATOM 2462 O O . SER B 1 90 ? -19.875 -9.609 -15.508 1 98.31 90 SER B O 1
ATOM 2464 N N . LEU B 1 91 ? -18.141 -10.352 -14.312 1 98.06 91 LEU B N 1
ATOM 2465 C CA . LEU B 1 91 ? -18.781 -10.094 -13.031 1 98.06 91 LEU B CA 1
ATOM 2466 C C . LEU B 1 91 ? -18.281 -8.781 -12.43 1 98.06 91 LEU B C 1
ATOM 2468 O O . LEU B 1 91 ? -18.484 -8.523 -11.242 1 98.06 91 LEU B O 1
ATOM 2472 N N . ASN B 1 92 ? -17.516 -7.988 -13.172 1 97.75 92 ASN B N 1
ATOM 2473 C CA . ASN B 1 92 ? -17.016 -6.664 -12.812 1 97.75 92 ASN B CA 1
ATOM 2474 C C . ASN B 1 92 ? -15.938 -6.746 -11.734 1 97.75 92 ASN B C 1
ATOM 2476 O O . ASN B 1 92 ? -15.875 -5.887 -10.852 1 97.75 92 ASN B O 1
ATOM 2480 N N . HIS B 1 93 ? -15.188 -7.832 -11.719 1 98.56 93 HIS B N 1
ATOM 2481 C CA . HIS B 1 93 ? -14.062 -7.945 -10.797 1 98.56 93 HIS B CA 1
ATOM 2482 C C . HIS B 1 93 ? -12.828 -7.254 -11.359 1 98.56 93 HIS B C 1
ATOM 2484 O O . HIS B 1 93 ? -12.562 -7.312 -12.562 1 98.56 93 HIS B O 1
ATOM 2490 N N . LYS B 1 94 ? -12.117 -6.543 -10.508 1 98.62 94 LYS B N 1
ATOM 2491 C CA . LYS B 1 94 ? -10.703 -6.27 -10.773 1 98.62 94 LYS B CA 1
ATOM 2492 C C . LYS B 1 94 ? -9.852 -7.516 -10.547 1 98.62 94 LYS B C 1
ATOM 2494 O O . LYS B 1 94 ? -10.039 -8.234 -9.57 1 98.62 94 LYS B O 1
ATOM 2499 N N . VAL B 1 95 ? -8.914 -7.828 -11.453 1 98.94 95 VAL B N 1
ATOM 2500 C CA . VAL B 1 95 ? -8.164 -9.078 -11.375 1 98.94 95 VAL B CA 1
ATOM 2501 C C . VAL B 1 95 ? -6.672 -8.781 -11.227 1 98.94 95 VAL B C 1
ATOM 2503 O O . VAL B 1 95 ? -6.117 -7.957 -11.961 1 98.94 95 VAL B O 1
ATOM 2506 N N . LEU B 1 96 ? -6.07 -9.328 -10.273 1 98.88 96 LEU B N 1
ATOM 2507 C CA . LEU B 1 96 ? -4.633 -9.32 -10.031 1 98.88 96 LEU B CA 1
ATOM 2508 C C . LEU B 1 96 ? -4.043 -10.711 -10.242 1 98.88 96 LEU B C 1
ATOM 2510 O O . LEU B 1 96 ? -4.598 -11.703 -9.758 1 98.88 96 LEU B O 1
ATOM 2514 N N . VAL B 1 97 ? -2.986 -10.82 -11.008 1 98.94 97 VAL B N 1
ATOM 2515 C CA . VAL B 1 97 ? -2.283 -12.086 -11.203 1 98.94 97 VAL B CA 1
ATOM 2516 C C . VAL B 1 97 ? -0.897 -12.008 -10.562 1 98.94 97 VAL B C 1
ATOM 2518 O O . VAL B 1 97 ? -0.113 -11.109 -10.875 1 98.94 97 VAL B O 1
ATOM 2521 N N . GLU B 1 98 ? -0.624 -12.867 -9.688 1 98.75 98 GLU B N 1
ATOM 2522 C CA . GLU B 1 98 ? 0.712 -13.039 -9.125 1 98.75 98 GLU B CA 1
ATOM 2523 C C . GLU B 1 98 ? 1.487 -14.125 -9.867 1 98.75 98 GLU B C 1
ATOM 2525 O O . GLU B 1 98 ? 1.061 -15.281 -9.914 1 98.75 98 GLU B O 1
ATOM 2530 N N . THR B 1 99 ? 2.609 -13.773 -10.398 1 98.5 99 THR B N 1
ATOM 2531 C CA . THR B 1 99 ? 3.363 -14.695 -11.242 1 98.5 99 THR B CA 1
ATOM 2532 C C . THR B 1 99 ? 4.863 -14.516 -11.031 1 98.5 99 THR B C 1
ATOM 2534 O O . THR B 1 99 ? 5.316 -13.453 -10.617 1 98.5 99 THR B O 1
ATOM 2537 N N . SER B 1 100 ? 5.617 -15.555 -11.328 1 97.62 100 SER B N 1
ATOM 2538 C CA . SER B 1 100 ? 7.07 -15.492 -11.234 1 97.62 100 SER B CA 1
ATOM 2539 C C . SER B 1 100 ? 7.664 -14.703 -12.398 1 97.62 100 SER B C 1
ATOM 2541 O O . SER B 1 100 ? 8.828 -14.297 -12.352 1 97.62 100 SER B O 1
ATOM 2543 N N . GLY B 1 101 ? 6.863 -14.484 -13.383 1 96.88 101 GLY B N 1
ATOM 2544 C CA . GLY B 1 101 ? 7.348 -13.766 -14.555 1 96.88 101 GLY B CA 1
ATOM 2545 C C . GLY B 1 101 ? 8.094 -14.648 -15.531 1 96.88 101 GLY B C 1
ATOM 2546 O O . GLY B 1 101 ? 8.578 -14.172 -16.562 1 96.88 101 GLY B O 1
ATOM 2547 N N . THR B 1 102 ? 8.148 -15.945 -15.305 1 96.62 102 THR B N 1
ATOM 2548 C CA . THR B 1 102 ? 8.867 -16.859 -16.188 1 96.62 102 THR B CA 1
ATOM 2549 C C . THR B 1 102 ? 8.062 -17.156 -17.453 1 96.62 102 THR B C 1
ATOM 2551 O O . THR B 1 102 ? 8.609 -17.641 -18.438 1 96.62 102 THR B O 1
ATOM 2554 N N . ILE B 1 103 ? 6.77 -16.953 -17.391 1 96.31 103 ILE B N 1
ATOM 2555 C CA . ILE B 1 103 ? 5.875 -17.125 -18.531 1 96.31 103 ILE B CA 1
ATOM 2556 C C . ILE B 1 103 ? 5.238 -15.789 -18.891 1 96.31 103 ILE B C 1
ATOM 2558 O O . ILE B 1 103 ? 4.617 -15.141 -18.047 1 96.31 103 ILE B O 1
ATOM 2562 N N . LYS B 1 104 ? 5.371 -15.406 -20.078 1 95.5 104 LYS B N 1
ATOM 2563 C CA . LYS B 1 104 ? 4.75 -14.164 -20.531 1 95.5 104 LYS B CA 1
ATOM 2564 C C . LYS B 1 104 ? 3.264 -14.367 -20.812 1 95.5 104 LYS B C 1
ATOM 2566 O O . LYS B 1 104 ? 2.885 -15.273 -21.562 1 95.5 104 LYS B O 1
ATOM 2571 N N . PRO B 1 105 ? 2.477 -13.609 -20.219 1 97.25 105 PRO B N 1
ATOM 2572 C CA . PRO B 1 105 ? 1.048 -13.734 -20.516 1 97.25 105 PRO B CA 1
ATOM 2573 C C . PRO B 1 105 ? 0.719 -13.391 -21.969 1 97.25 105 PRO B C 1
ATOM 2575 O O . PRO B 1 105 ? 1.434 -12.609 -22.609 1 97.25 105 PRO B O 1
ATOM 2578 N N . SER B 1 106 ? -0.336 -13.961 -22.5 1 97.25 106 SER B N 1
ATOM 2579 C CA . SER B 1 106 ? -0.796 -13.641 -23.844 1 97.25 106 SER B CA 1
ATOM 2580 C C . SER B 1 106 ? -1.221 -12.18 -23.953 1 97.25 106 SER B C 1
ATOM 2582 O O . SER B 1 106 ? -1.484 -11.523 -22.938 1 97.25 106 SER B O 1
ATOM 2584 N N . LYS B 1 107 ? -1.271 -11.703 -25.141 1 96.69 107 LYS B N 1
ATOM 2585 C CA . LYS B 1 107 ? -1.686 -10.328 -25.375 1 96.69 107 LYS B CA 1
ATOM 2586 C C . LYS B 1 107 ? -3.068 -10.062 -24.781 1 96.69 107 LYS B C 1
ATOM 2588 O O . LYS B 1 107 ? -3.281 -9.047 -24.109 1 96.69 107 LYS B O 1
ATOM 2593 N N . LYS B 1 108 ? -3.977 -10.977 -25.016 1 98.06 108 LYS B N 1
ATOM 2594 C CA . LYS B 1 108 ? -5.344 -10.805 -24.531 1 98.06 108 LYS B CA 1
ATOM 2595 C C . LYS B 1 108 ? -5.387 -10.773 -23.016 1 98.06 108 LYS B C 1
ATOM 2597 O O . LYS B 1 108 ? -6.125 -9.977 -22.422 1 98.06 108 LYS B O 1
ATOM 2602 N N . LEU B 1 109 ? -4.633 -11.664 -22.391 1 98.38 109 LEU B N 1
ATOM 2603 C CA . LEU B 1 109 ? -4.578 -11.688 -20.938 1 98.38 109 LEU B CA 1
ATOM 2604 C C . LEU B 1 109 ? -4.035 -10.367 -20.406 1 98.38 109 LEU B C 1
ATOM 2606 O O . LEU B 1 109 ? -4.543 -9.836 -19.406 1 98.38 109 LEU B O 1
ATOM 2610 N N . ARG B 1 110 ? -3.029 -9.781 -21.047 1 97.81 110 ARG B N 1
ATOM 2611 C CA . ARG B 1 110 ? -2.414 -8.523 -20.641 1 97.81 110 ARG B CA 1
ATOM 2612 C C . ARG B 1 110 ? -3.404 -7.367 -20.734 1 97.81 110 ARG B C 1
ATOM 2614 O O . ARG B 1 110 ? -3.314 -6.391 -20 1 97.81 110 ARG B O 1
ATOM 2621 N N . GLU B 1 111 ? -4.309 -7.484 -21.578 1 97.62 111 GLU B N 1
ATOM 2622 C CA . GLU B 1 111 ? -5.309 -6.441 -21.781 1 97.62 111 GLU B CA 1
ATOM 2623 C C . GLU B 1 111 ? -6.402 -6.512 -20.719 1 97.62 111 GLU B C 1
ATOM 2625 O O . GLU B 1 111 ? -7.004 -5.492 -20.375 1 97.62 111 GLU B O 1
ATOM 2630 N N . LEU B 1 112 ? -6.648 -7.699 -20.234 1 98.56 112 LEU B N 1
ATOM 2631 C CA . LEU B 1 112 ? -7.797 -7.891 -19.359 1 98.56 112 LEU B CA 1
ATOM 2632 C C . LEU B 1 112 ? -7.387 -7.777 -17.891 1 98.56 112 LEU B C 1
ATOM 2634 O O . LEU B 1 112 ? -8.164 -7.301 -17.062 1 98.56 112 LEU B O 1
ATOM 2638 N N . VAL B 1 113 ? -6.191 -8.25 -17.578 1 98.81 113 VAL B N 1
ATOM 2639 C CA . VAL B 1 113 ? -5.727 -8.25 -16.203 1 98.81 113 VAL B CA 1
ATOM 2640 C C . VAL B 1 113 ? -5.387 -6.828 -15.758 1 98.81 113 VAL B C 1
ATOM 2642 O O . VAL B 1 113 ? -4.742 -6.086 -16.5 1 98.81 113 VAL B O 1
ATOM 2645 N N . ASP B 1 114 ? -5.875 -6.449 -14.586 1 98.69 114 ASP B N 1
ATOM 2646 C CA . ASP B 1 114 ? -5.672 -5.086 -14.109 1 98.69 114 ASP B CA 1
ATOM 2647 C C . ASP B 1 114 ? -4.266 -4.902 -13.539 1 98.69 114 ASP B C 1
ATOM 2649 O O . ASP B 1 114 ? -3.66 -3.844 -13.703 1 98.69 114 ASP B O 1
ATOM 2653 N N . ILE B 1 115 ? -3.777 -5.891 -12.828 1 98.75 115 ILE B N 1
ATOM 2654 C CA . ILE B 1 115 ? -2.496 -5.789 -12.141 1 98.75 115 ILE B CA 1
ATOM 2655 C C . ILE B 1 115 ? -1.714 -7.09 -12.305 1 98.75 115 ILE B C 1
ATOM 2657 O O . ILE B 1 115 ? -2.213 -8.172 -11.977 1 98.75 115 ILE B O 1
ATOM 2661 N N . PHE B 1 116 ? -0.561 -6.965 -12.82 1 98.75 116 PHE B N 1
ATOM 2662 C CA . PHE B 1 116 ? 0.401 -8.062 -12.789 1 98.75 116 PHE B CA 1
ATOM 2663 C C . PHE B 1 116 ? 1.46 -7.82 -11.719 1 98.75 116 PHE B C 1
ATOM 2665 O O . PHE B 1 116 ? 2.328 -6.961 -11.875 1 98.75 116 PHE B O 1
ATOM 2672 N N . SER B 1 117 ? 1.35 -8.547 -10.656 1 98.75 117 SER B N 1
ATOM 2673 C CA . SER B 1 117 ? 2.402 -8.609 -9.641 1 98.75 117 SER B CA 1
ATOM 2674 C C . SER B 1 117 ? 3.443 -9.664 -9.992 1 98.75 117 SER B C 1
ATOM 2676 O O . SER B 1 117 ? 3.182 -10.867 -9.867 1 98.75 117 SER B O 1
ATOM 2678 N N . VAL B 1 118 ? 4.59 -9.227 -10.398 1 98.5 118 VAL B N 1
ATOM 2679 C CA . VAL B 1 118 ? 5.605 -10.156 -10.883 1 98.5 118 VAL B CA 1
ATOM 2680 C C . VAL B 1 118 ? 6.73 -10.281 -9.859 1 98.5 118 VAL B C 1
ATOM 2682 O O . VAL B 1 118 ? 7.262 -9.266 -9.391 1 98.5 118 VAL B O 1
ATOM 2685 N N . SER B 1 119 ? 7.035 -11.477 -9.531 1 98.12 119 SER B N 1
ATOM 2686 C CA . SER B 1 119 ? 8.078 -11.75 -8.547 1 98.12 119 SER B CA 1
ATOM 2687 C C . SER B 1 119 ? 9.234 -12.523 -9.164 1 98.12 119 SER B C 1
ATOM 2689 O O . SER B 1 119 ? 9.344 -13.734 -8.992 1 98.12 119 SER B O 1
ATOM 2691 N N . PRO B 1 120 ? 10.102 -11.789 -9.836 1 98.06 120 PRO B N 1
ATOM 2692 C CA . PRO B 1 120 ? 11.289 -12.484 -10.352 1 98.06 120 PRO B CA 1
ATOM 2693 C C . PRO B 1 120 ? 12.102 -13.156 -9.258 1 98.06 120 PRO B C 1
ATOM 2695 O O . PRO B 1 120 ? 12.203 -12.633 -8.141 1 98.06 120 PRO B O 1
ATOM 2698 N N . LYS B 1 121 ? 12.586 -14.258 -9.555 1 98.19 121 LYS B N 1
ATOM 2699 C CA . LYS B 1 121 ? 13.352 -15.023 -8.578 1 98.19 121 LYS B CA 1
ATOM 2700 C C . LYS B 1 121 ? 14.836 -14.68 -8.641 1 98.19 121 LYS B C 1
ATOM 2702 O O . LYS B 1 121 ? 15.469 -14.82 -9.688 1 98.19 121 LYS B O 1
ATOM 2707 N N . LEU B 1 122 ? 15.305 -14.219 -7.512 1 98 122 LEU B N 1
ATOM 2708 C CA . LEU B 1 122 ? 16.734 -13.945 -7.371 1 98 122 LEU B CA 1
ATOM 2709 C C . LEU B 1 122 ? 17.516 -15.227 -7.133 1 98 122 LEU B C 1
ATOM 2711 O O . LEU B 1 122 ? 16.922 -16.297 -6.977 1 98 122 LEU B O 1
ATOM 2715 N N . SER B 1 123 ? 18.844 -15.055 -7.047 1 97.62 123 SER B N 1
ATOM 2716 C CA . SER B 1 123 ? 19.703 -16.188 -6.785 1 97.62 123 SER B CA 1
ATOM 2717 C C . SER B 1 123 ? 19.375 -16.844 -5.449 1 97.62 123 SER B C 1
ATOM 2719 O O . SER B 1 123 ? 19.562 -18.047 -5.281 1 97.62 123 SER B O 1
ATOM 2721 N N . ASN B 1 124 ? 18.828 -16.094 -4.527 1 97.44 124 ASN B N 1
ATOM 2722 C CA . ASN B 1 124 ? 18.516 -16.594 -3.197 1 97.44 124 ASN B CA 1
ATOM 2723 C C . ASN B 1 124 ? 17.375 -17.609 -3.238 1 97.44 124 ASN B C 1
ATOM 2725 O O . ASN B 1 124 ? 17.125 -18.312 -2.256 1 97.44 124 ASN B O 1
ATOM 2729 N N . SER B 1 125 ? 16.703 -17.734 -4.402 1 97.5 125 SER B N 1
ATOM 2730 C CA . SER B 1 125 ? 15.633 -18.703 -4.566 1 97.5 125 SER B CA 1
ATOM 2731 C C . SER B 1 125 ? 16.188 -20.062 -4.961 1 97.5 125 SER B C 1
ATOM 2733 O O . SER B 1 125 ? 15.469 -21.078 -4.91 1 97.5 125 SER B O 1
ATOM 2735 N N . GLY B 1 126 ? 17.406 -20.094 -5.316 1 97.06 126 GLY B N 1
ATOM 2736 C CA . GLY B 1 126 ? 18 -21.312 -5.836 1 97.06 126 GLY B CA 1
ATOM 2737 C C . GLY B 1 126 ? 18.016 -21.375 -7.352 1 97.06 126 GLY B C 1
ATOM 2738 O O . GLY B 1 126 ? 18.391 -22.391 -7.934 1 97.06 126 GLY B O 1
ATOM 2739 N N . TYR B 1 127 ? 17.594 -20.281 -8.023 1 94.06 127 TYR B N 1
ATOM 2740 C CA . TYR B 1 127 ? 17.516 -20.25 -9.477 1 94.06 127 TYR B CA 1
ATOM 2741 C C . TYR B 1 127 ? 18.312 -19.078 -10.039 1 94.06 127 TYR B C 1
ATOM 2743 O O . TYR B 1 127 ? 18.578 -18.109 -9.344 1 94.06 127 TYR B O 1
ATOM 2751 N N . LYS B 1 128 ? 18.688 -19.297 -11.234 1 89.44 128 LYS B N 1
ATOM 2752 C CA . LYS B 1 128 ? 19.266 -18.219 -12.047 1 89.44 128 LYS B CA 1
ATOM 2753 C C . LYS B 1 128 ? 18.531 -18.078 -13.375 1 89.44 128 LYS B C 1
ATOM 2755 O O . LYS B 1 128 ? 18.609 -18.969 -14.227 1 89.44 128 LYS B O 1
ATOM 2760 N N . PHE B 1 129 ? 17.75 -17.062 -13.461 1 88.88 129 PHE B N 1
ATOM 2761 C CA . PHE B 1 129 ? 16.984 -16.828 -14.688 1 88.88 129 PHE B CA 1
ATOM 2762 C C . PHE B 1 129 ? 17.484 -15.578 -15.406 1 88.88 129 PHE B C 1
ATOM 2764 O O . PHE B 1 129 ? 17.969 -14.641 -14.766 1 88.88 129 PHE B O 1
ATOM 2771 N N . LYS B 1 130 ? 17.359 -15.703 -16.734 1 88.62 130 LYS B N 1
ATOM 2772 C CA . LYS B 1 130 ? 17.484 -14.492 -17.547 1 88.62 130 LYS B CA 1
ATOM 2773 C C . LYS B 1 130 ? 16.109 -14 -17.984 1 88.62 130 LYS B C 1
ATOM 2775 O O . LYS B 1 130 ? 15.508 -14.57 -18.906 1 88.62 130 LYS B O 1
ATOM 2780 N N . TYR B 1 131 ? 15.641 -13.016 -17.281 1 92.88 131 TYR B N 1
ATOM 2781 C CA . TYR B 1 131 ? 14.359 -12.422 -17.641 1 92.88 131 TYR B CA 1
ATOM 2782 C C . TYR B 1 131 ? 14.516 -11.375 -18.734 1 92.88 131 TYR B C 1
ATOM 2784 O O . TYR B 1 131 ? 15.586 -10.781 -18.875 1 92.88 131 TYR B O 1
ATOM 2792 N N . ASN B 1 132 ? 13.516 -11.219 -19.562 1 90.81 132 ASN B N 1
ATOM 2793 C CA . ASN B 1 132 ? 13.469 -10.141 -20.547 1 90.81 132 ASN B CA 1
ATOM 2794 C C . ASN B 1 132 ? 12.141 -9.391 -20.484 1 90.81 132 ASN B C 1
ATOM 2796 O O . ASN B 1 132 ? 11.141 -9.836 -21.047 1 90.81 132 ASN B O 1
ATOM 2800 N N . PHE B 1 133 ? 12.195 -8.25 -19.781 1 94.06 133 PHE B N 1
ATOM 2801 C CA . PHE B 1 133 ? 11.008 -7.41 -19.641 1 94.06 133 PHE B CA 1
ATOM 2802 C C . PHE B 1 133 ? 11.141 -6.141 -20.484 1 94.06 133 PHE B C 1
ATOM 2804 O O . PHE B 1 133 ? 10.273 -5.266 -20.422 1 94.06 133 PHE B O 1
ATOM 2811 N N . LYS B 1 134 ? 12.172 -5.832 -21.25 1 88.12 134 LYS B N 1
ATOM 2812 C CA . LYS B 1 134 ? 12.547 -4.582 -21.906 1 88.12 134 LYS B CA 1
ATOM 2813 C C . LYS B 1 134 ? 11.445 -4.113 -22.859 1 88.12 134 LYS B C 1
ATOM 2815 O O . LYS B 1 134 ? 11.164 -2.916 -22.953 1 88.12 134 LYS B O 1
ATOM 2820 N N . ASP B 1 135 ? 10.836 -4.871 -23.609 1 78.5 135 ASP B N 1
ATOM 2821 C CA . ASP B 1 135 ? 9.938 -4.438 -24.672 1 78.5 135 ASP B CA 1
ATOM 2822 C C . ASP B 1 135 ? 8.484 -4.672 -24.297 1 78.5 135 ASP B C 1
ATOM 2824 O O . ASP B 1 135 ? 7.602 -4.707 -25.156 1 78.5 135 ASP B O 1
ATOM 2828 N N . ASP B 1 136 ? 8.344 -4.691 -22.906 1 79.25 136 ASP B N 1
ATOM 2829 C CA . ASP B 1 136 ? 6.969 -5.051 -22.547 1 79.25 136 ASP B CA 1
ATOM 2830 C C . ASP B 1 136 ? 6.523 -4.316 -21.281 1 79.25 136 ASP B C 1
ATOM 2832 O O . ASP B 1 136 ? 7.27 -4.238 -20.312 1 79.25 136 ASP B O 1
ATOM 2836 N N . ASN B 1 137 ? 5.449 -3.635 -21.391 1 89.19 137 ASN B N 1
ATOM 2837 C CA . ASN B 1 137 ? 4.945 -2.836 -20.281 1 89.19 137 ASN B CA 1
ATOM 2838 C C . ASN B 1 137 ? 3.723 -3.48 -19.641 1 89.19 137 ASN B C 1
ATOM 2840 O O . ASN B 1 137 ? 2.785 -2.787 -19.234 1 89.19 137 ASN B O 1
ATOM 2844 N N . TRP B 1 138 ? 3.896 -4.895 -19.609 1 94.81 138 TRP B N 1
ATOM 2845 C CA . TRP B 1 138 ? 2.711 -5.566 -19.078 1 94.81 138 TRP B CA 1
ATOM 2846 C C . TRP B 1 138 ? 2.785 -5.695 -17.562 1 94.81 138 TRP B C 1
ATOM 2848 O O . TRP B 1 138 ? 1.76 -5.859 -16.906 1 94.81 138 TRP B O 1
ATOM 2858 N N . VAL B 1 139 ? 4.02 -5.547 -17.016 1 97.81 139 VAL B N 1
ATOM 2859 C CA . VAL B 1 139 ? 4.203 -5.711 -15.586 1 97.81 139 VAL B CA 1
ATOM 2860 C C . VAL B 1 139 ? 3.795 -4.43 -14.859 1 97.81 139 VAL B C 1
ATOM 2862 O O . VAL B 1 139 ? 4.242 -3.338 -15.211 1 97.81 139 VAL B O 1
ATOM 2865 N N . THR B 1 140 ? 2.941 -4.602 -13.898 1 98 140 THR B N 1
ATOM 2866 C CA . THR B 1 140 ? 2.535 -3.449 -13.102 1 98 140 THR B CA 1
ATOM 2867 C C . THR B 1 140 ? 3.611 -3.086 -12.086 1 98 140 THR B C 1
ATOM 2869 O O . THR B 1 140 ? 3.994 -1.92 -11.969 1 98 140 THR B O 1
ATOM 2872 N N . TYR B 1 141 ? 4.039 -4.059 -11.344 1 98.25 141 TYR B N 1
ATOM 2873 C CA . TYR B 1 141 ? 5.172 -3.881 -10.438 1 98.25 141 TYR B CA 1
ATOM 2874 C C . TYR B 1 141 ? 5.898 -5.203 -10.211 1 98.25 141 TYR B C 1
ATOM 2876 O O . TYR B 1 141 ? 5.379 -6.27 -10.547 1 98.25 141 TYR B O 1
ATOM 2884 N N . PHE B 1 142 ? 7.137 -5.047 -9.68 1 98.5 142 PHE B N 1
ATOM 2885 C CA . PHE B 1 142 ? 7.977 -6.191 -9.336 1 98.5 142 PHE B CA 1
ATOM 2886 C C . PHE B 1 142 ? 8.078 -6.348 -7.824 1 98.5 142 PHE B C 1
ATOM 2888 O O . PHE B 1 142 ? 8.289 -5.367 -7.105 1 98.5 142 PHE B O 1
ATOM 2895 N N . LYS B 1 143 ? 7.887 -7.508 -7.402 1 98.62 143 LYS B N 1
ATOM 2896 C CA . LYS B 1 143 ? 8.031 -7.824 -5.984 1 98.62 143 LYS B CA 1
ATOM 2897 C C . LYS B 1 143 ? 9.141 -8.852 -5.762 1 98.62 143 LYS B C 1
ATOM 2899 O O . LYS B 1 143 ? 9.055 -9.977 -6.242 1 98.62 143 LYS B O 1
ATOM 2904 N N . PHE B 1 144 ? 10.133 -8.492 -5.039 1 98.62 144 PHE B N 1
ATOM 2905 C CA . PHE B 1 144 ? 11.281 -9.352 -4.793 1 98.62 144 PHE B CA 1
ATOM 2906 C C . PHE B 1 144 ? 11.289 -9.844 -3.348 1 98.62 144 PHE B C 1
ATOM 2908 O O . PHE B 1 144 ? 11.039 -9.07 -2.424 1 98.62 144 PHE B O 1
ATOM 2915 N N . VAL B 1 145 ? 11.547 -11.086 -3.188 1 98.12 145 VAL B N 1
ATOM 2916 C CA . VAL B 1 145 ? 11.75 -11.664 -1.86 1 98.12 145 VAL B CA 1
ATOM 2917 C C . VAL B 1 145 ? 13.211 -11.492 -1.439 1 98.12 145 VAL B C 1
ATOM 2919 O O . VAL B 1 145 ? 14.117 -11.875 -2.172 1 98.12 145 VAL B O 1
ATOM 2922 N N . ILE B 1 146 ? 13.414 -10.984 -0.255 1 98.19 146 ILE B N 1
ATOM 2923 C CA . ILE B 1 146 ? 14.758 -10.656 0.211 1 98.19 146 ILE B CA 1
ATOM 2924 C C . ILE B 1 146 ? 15.164 -11.617 1.327 1 98.19 146 ILE B C 1
ATOM 2926 O O . ILE B 1 146 ? 14.438 -11.773 2.312 1 98.19 146 ILE B O 1
ATOM 2930 N N . VAL B 1 147 ? 16.266 -12.234 1.196 1 96.88 147 VAL B N 1
ATOM 2931 C CA . VAL B 1 147 ? 16.859 -13.117 2.203 1 96.88 147 VAL B CA 1
ATOM 2932 C C . VAL B 1 147 ? 18.141 -12.5 2.746 1 96.88 147 VAL B C 1
ATOM 2934 O O . VAL B 1 147 ? 18.312 -12.391 3.961 1 96.88 147 VAL B O 1
ATOM 2937 N N . ASN B 1 148 ? 19.031 -12.109 1.879 1 96.31 148 ASN B N 1
ATOM 2938 C CA . ASN B 1 148 ? 20.281 -11.406 2.178 1 96.31 148 ASN B CA 1
ATOM 2939 C C . ASN B 1 148 ? 20.266 -9.984 1.63 1 96.31 148 ASN B C 1
ATOM 2941 O O . ASN B 1 148 ? 20.688 -9.75 0.498 1 96.31 148 ASN B O 1
ATOM 2945 N N . PRO B 1 149 ? 19.875 -9.078 2.465 1 96.81 149 PRO B N 1
ATOM 2946 C CA . PRO B 1 149 ? 19.531 -7.738 1.981 1 96.81 149 PRO B CA 1
ATOM 2947 C C . PRO B 1 149 ? 20.609 -7.125 1.102 1 96.81 149 PRO B C 1
ATOM 2949 O O . PRO B 1 149 ? 20.344 -6.734 -0.036 1 96.81 149 PRO B O 1
ATOM 2952 N N . LEU B 1 150 ? 21.859 -7.059 1.473 1 97.25 150 LEU B N 1
ATOM 2953 C CA . LEU B 1 150 ? 22.906 -6.375 0.735 1 97.25 150 LEU B CA 1
ATOM 2954 C C . LEU B 1 150 ? 23.156 -7.055 -0.608 1 97.25 150 LEU B C 1
ATOM 2956 O O . LEU B 1 150 ? 23.203 -6.391 -1.646 1 97.25 150 LEU B O 1
ATOM 2960 N N . GLU B 1 151 ? 23.25 -8.352 -0.609 1 97.75 151 GLU B N 1
ATOM 2961 C CA . GLU B 1 151 ? 23.5 -9.102 -1.84 1 97.75 151 GLU B CA 1
ATOM 2962 C C . GLU B 1 151 ? 22.281 -9.047 -2.768 1 97.75 151 GLU B C 1
ATOM 2964 O O . GLU B 1 151 ? 22.422 -8.852 -3.977 1 97.75 151 GLU B O 1
ATOM 2969 N N . ASP B 1 152 ? 21.141 -9.25 -2.227 1 98.31 152 ASP B N 1
ATOM 2970 C CA . ASP B 1 152 ? 19.922 -9.273 -3.016 1 98.31 152 ASP B CA 1
ATOM 2971 C C . ASP B 1 152 ? 19.656 -7.922 -3.668 1 98.31 152 ASP B C 1
ATOM 2973 O O . ASP B 1 152 ? 19.266 -7.855 -4.836 1 98.31 152 ASP B O 1
ATOM 2977 N N . ILE B 1 153 ? 19.859 -6.844 -2.947 1 98.38 153 ILE B N 1
ATOM 2978 C CA . ILE B 1 153 ? 19.625 -5.5 -3.467 1 98.38 153 ILE B CA 1
ATOM 2979 C C . ILE B 1 153 ? 20.562 -5.23 -4.641 1 98.38 153 ILE B C 1
ATOM 2981 O O . ILE B 1 153 ? 20.156 -4.656 -5.652 1 98.38 153 ILE B O 1
ATOM 2985 N N . GLN B 1 154 ? 21.797 -5.625 -4.543 1 98.12 154 GLN B N 1
ATOM 2986 C CA . GLN B 1 154 ? 22.734 -5.465 -5.648 1 98.12 154 GLN B CA 1
ATOM 2987 C C . GLN B 1 154 ? 22.25 -6.211 -6.891 1 98.12 154 GLN B C 1
ATOM 2989 O O . GLN B 1 154 ? 22.328 -5.691 -8.008 1 98.12 154 GLN B O 1
ATOM 2994 N N . GLU B 1 155 ? 21.797 -7.426 -6.672 1 98.25 155 GLU B N 1
ATOM 2995 C CA . GLU B 1 155 ? 21.266 -8.203 -7.785 1 98.25 155 GLU B CA 1
ATOM 2996 C C . GLU B 1 155 ? 20.047 -7.516 -8.406 1 98.25 155 GLU B C 1
ATOM 2998 O O . GLU B 1 155 ? 19.891 -7.52 -9.625 1 98.25 155 GLU B O 1
ATOM 3003 N N . ILE B 1 156 ? 19.219 -6.898 -7.609 1 98.44 156 ILE B N 1
ATOM 3004 C CA . ILE B 1 156 ? 18.031 -6.203 -8.078 1 98.44 156 ILE B CA 1
ATOM 3005 C C . ILE B 1 156 ? 18.438 -4.969 -8.883 1 98.44 156 ILE B C 1
ATOM 3007 O O . ILE B 1 156 ? 17.859 -4.691 -9.938 1 98.44 156 ILE B O 1
ATOM 3011 N N . ILE B 1 157 ? 19.422 -4.242 -8.383 1 98.06 157 ILE B N 1
ATOM 3012 C CA . ILE B 1 157 ? 19.906 -3.062 -9.094 1 98.06 157 ILE B CA 1
ATOM 3013 C C . ILE B 1 157 ? 20.375 -3.457 -10.492 1 98.06 157 ILE B C 1
ATOM 3015 O O . ILE B 1 157 ? 20.047 -2.795 -11.477 1 98.06 157 ILE B O 1
ATOM 3019 N N . ARG B 1 158 ? 21.109 -4.559 -10.578 1 97.25 158 ARG B N 1
ATOM 3020 C CA . ARG B 1 158 ? 21.547 -5.055 -11.875 1 97.25 158 ARG B CA 1
ATOM 3021 C C . ARG B 1 158 ? 20.359 -5.465 -12.734 1 97.25 158 ARG B C 1
ATOM 3023 O O . ARG B 1 158 ? 20.312 -5.152 -13.93 1 97.25 158 ARG B O 1
ATOM 3030 N N . PHE B 1 159 ? 19.453 -6.145 -12.141 1 97.31 159 PHE B N 1
ATOM 3031 C CA . PHE B 1 159 ? 18.25 -6.633 -12.82 1 97.31 159 PHE B CA 1
ATOM 3032 C C . PHE B 1 159 ? 17.484 -5.48 -13.453 1 97.31 159 PHE B C 1
ATOM 3034 O O . PHE B 1 159 ? 17.109 -5.547 -14.625 1 97.31 159 PHE B O 1
ATOM 3041 N N . ILE B 1 160 ? 17.188 -4.438 -12.703 1 96.12 160 ILE B N 1
ATOM 3042 C CA . ILE B 1 160 ? 16.328 -3.359 -13.188 1 96.12 160 ILE B CA 1
ATOM 3043 C C . ILE B 1 160 ? 17.078 -2.557 -14.258 1 96.12 160 ILE B C 1
ATOM 3045 O O . ILE B 1 160 ? 16.469 -2.062 -15.211 1 96.12 160 ILE B O 1
ATOM 3049 N N . ARG B 1 161 ? 18.375 -2.402 -14.109 1 95.88 161 ARG B N 1
ATOM 3050 C CA . ARG B 1 161 ? 19.188 -1.749 -15.133 1 95.88 161 ARG B CA 1
ATOM 3051 C C . ARG B 1 161 ? 19.125 -2.521 -16.453 1 95.88 161 ARG B C 1
ATOM 3053 O O . ARG B 1 161 ? 18.875 -1.939 -17.516 1 95.88 161 ARG B O 1
ATOM 3060 N N . GLU B 1 162 ? 19.281 -3.809 -16.391 1 95.12 162 GLU B N 1
ATOM 3061 C CA . GLU B 1 162 ? 19.328 -4.668 -17.578 1 95.12 162 GLU B CA 1
ATOM 3062 C C . GLU B 1 162 ? 17.969 -4.695 -18.281 1 95.12 162 GLU B C 1
ATOM 3064 O O . GLU B 1 162 ? 17.906 -4.879 -19.5 1 95.12 162 GLU B O 1
ATOM 3069 N N . ASN B 1 163 ? 16.953 -4.52 -17.531 1 95.94 163 ASN B N 1
ATOM 3070 C CA . ASN B 1 163 ? 15.625 -4.641 -18.125 1 95.94 163 ASN B CA 1
ATOM 3071 C C . ASN B 1 163 ? 14.969 -3.277 -18.297 1 95.94 163 ASN B C 1
ATOM 3073 O O . ASN B 1 163 ? 13.797 -3.193 -18.688 1 95.94 163 ASN B O 1
ATOM 3077 N N . ASN B 1 164 ? 15.695 -2.188 -17.984 1 95.12 164 ASN B N 1
ATOM 3078 C CA . ASN B 1 164 ? 15.211 -0.818 -18.109 1 95.12 164 ASN B CA 1
ATOM 3079 C C . ASN B 1 164 ? 13.914 -0.612 -17.328 1 95.12 164 ASN B C 1
ATOM 3081 O O . ASN B 1 164 ? 12.93 -0.107 -17.875 1 95.12 164 ASN B O 1
ATOM 3085 N N . ILE B 1 165 ? 13.906 -1.058 -16.125 1 96.12 165 ILE B N 1
ATOM 3086 C CA . ILE B 1 165 ? 12.734 -0.976 -15.258 1 96.12 165 ILE B CA 1
ATOM 3087 C C . ILE B 1 165 ? 12.805 0.294 -14.414 1 96.12 165 ILE B C 1
ATOM 3089 O O . ILE B 1 165 ? 13.867 0.644 -13.891 1 96.12 165 ILE B O 1
ATOM 3093 N N . GLU B 1 166 ? 11.727 1.004 -14.312 1 95.06 166 GLU B N 1
ATOM 3094 C CA . GLU B 1 166 ? 11.633 2.145 -13.406 1 95.06 166 GLU B CA 1
ATOM 3095 C C . GLU B 1 166 ? 11.742 1.704 -11.953 1 95.06 166 GLU B C 1
ATOM 3097 O O . GLU B 1 166 ? 11.016 0.806 -11.516 1 95.06 166 GLU B O 1
ATOM 3102 N N . PRO B 1 167 ? 12.562 2.355 -11.164 1 95.81 167 PRO B N 1
ATOM 3103 C CA . PRO B 1 167 ? 12.75 1.96 -9.766 1 95.81 167 PRO B CA 1
ATOM 3104 C C . PRO B 1 167 ? 11.453 2.041 -8.953 1 95.81 167 PRO B C 1
ATOM 3106 O O . PRO B 1 167 ? 11.281 1.285 -7.996 1 95.81 167 PRO B O 1
ATOM 3109 N N . SER B 1 168 ? 10.555 2.895 -9.352 1 94.25 168 SER B N 1
ATOM 3110 C CA . SER B 1 168 ? 9.312 3.082 -8.609 1 94.25 168 SER B CA 1
ATOM 3111 C C . SER B 1 168 ? 8.422 1.842 -8.695 1 94.25 168 SER B C 1
ATOM 3113 O O . SER B 1 168 ? 7.461 1.708 -7.938 1 94.25 168 SER B O 1
ATOM 3115 N N . LYS B 1 169 ? 8.719 0.919 -9.555 1 96.94 169 LYS B N 1
ATOM 3116 C CA . LYS B 1 169 ? 7.934 -0.296 -9.727 1 96.94 169 LYS B CA 1
ATOM 3117 C C . LYS B 1 169 ? 8.461 -1.428 -8.859 1 96.94 169 LYS B C 1
ATOM 3119 O O . LYS B 1 169 ? 7.922 -2.535 -8.867 1 96.94 169 LYS B O 1
ATOM 3124 N N . VAL B 1 170 ? 9.492 -1.153 -8.062 1 98.56 170 VAL B N 1
ATOM 3125 C CA . VAL B 1 170 ? 10.188 -2.211 -7.336 1 98.56 170 VAL B CA 1
ATOM 3126 C C . VAL B 1 170 ? 9.727 -2.227 -5.883 1 98.56 170 VAL B C 1
ATOM 3128 O O . VAL B 1 170 ? 9.75 -1.196 -5.203 1 98.56 170 VAL B O 1
ATOM 3131 N N . ILE B 1 171 ? 9.328 -3.369 -5.438 1 98.81 171 ILE B N 1
ATOM 3132 C CA . ILE B 1 171 ? 8.93 -3.611 -4.055 1 98.81 171 ILE B CA 1
ATOM 3133 C C . ILE B 1 171 ? 9.781 -4.727 -3.457 1 98.81 171 ILE B C 1
ATOM 3135 O O . ILE B 1 171 ? 9.945 -5.785 -4.066 1 98.81 171 ILE B O 1
ATOM 3139 N N . LEU B 1 172 ? 10.336 -4.484 -2.301 1 98.81 172 LEU B N 1
ATOM 3140 C CA . LEU B 1 172 ? 11.102 -5.48 -1.556 1 98.81 172 LEU B CA 1
ATOM 3141 C C . LEU B 1 172 ? 10.289 -6.027 -0.388 1 98.81 172 LEU B C 1
ATOM 3143 O O . LEU B 1 172 ? 9.633 -5.266 0.329 1 98.81 172 LEU B O 1
ATOM 3147 N N . GLN B 1 173 ? 10.352 -7.23 -0.225 1 98.12 173 GLN B N 1
ATOM 3148 C CA . GLN B 1 173 ? 9.664 -7.914 0.864 1 98.12 173 GLN B CA 1
ATOM 3149 C C . GLN B 1 173 ? 10.555 -8.977 1.495 1 98.12 173 GLN B C 1
ATOM 3151 O O . GLN B 1 173 ? 11.047 -9.875 0.804 1 98.12 173 GLN B O 1
ATOM 3156 N N . PRO B 1 174 ? 10.758 -8.945 2.807 1 96.81 174 PRO B N 1
ATOM 3157 C CA . PRO B 1 174 ? 11.562 -9.992 3.445 1 96.81 174 PRO B CA 1
ATOM 3158 C C . PRO B 1 174 ? 10.938 -11.375 3.322 1 96.81 174 PRO B C 1
ATOM 3160 O O . PRO B 1 174 ? 9.711 -11.5 3.248 1 96.81 174 PRO B O 1
ATOM 3163 N N . ASP B 1 175 ? 11.789 -12.32 3.334 1 94.88 175 ASP B N 1
ATOM 3164 C CA . ASP B 1 175 ? 11.336 -13.703 3.412 1 94.88 175 ASP B CA 1
ATOM 3165 C C . ASP B 1 175 ? 10.43 -13.922 4.625 1 94.88 175 ASP B C 1
ATOM 3167 O O . ASP B 1 175 ? 10.812 -13.609 5.754 1 94.88 175 ASP B O 1
ATOM 3171 N N . GLY B 1 176 ? 9.289 -14.477 4.371 1 89.94 176 GLY B N 1
ATOM 3172 C CA . GLY B 1 176 ? 8.281 -14.648 5.406 1 89.94 176 GLY B CA 1
ATOM 3173 C C . GLY B 1 176 ? 8.672 -15.664 6.457 1 89.94 176 GLY B C 1
ATOM 3174 O O . GLY B 1 176 ? 8.055 -15.734 7.523 1 89.94 176 GLY B O 1
ATOM 3175 N N . ARG B 1 177 ? 9.648 -16.453 6.238 1 86.19 177 ARG B N 1
ATOM 3176 C CA . ARG B 1 177 ? 10.047 -17.516 7.145 1 86.19 177 ARG B CA 1
ATOM 3177 C C . ARG B 1 177 ? 11.055 -17.016 8.172 1 86.19 177 ARG B C 1
ATOM 3179 O O . ARG B 1 177 ? 11.453 -17.766 9.07 1 86.19 177 ARG B O 1
ATOM 3186 N N . LYS B 1 178 ? 11.344 -15.828 8.039 1 87.81 178 LYS B N 1
ATOM 3187 C CA . LYS B 1 178 ? 12.297 -15.273 9 1 87.81 178 LYS B CA 1
ATOM 3188 C C . LYS B 1 178 ? 11.742 -15.305 10.414 1 87.81 178 LYS B C 1
ATOM 3190 O O . LYS B 1 178 ? 10.586 -14.945 10.641 1 87.81 178 LYS B O 1
ATOM 3195 N N . GLU B 1 179 ? 12.484 -15.82 11.359 1 85.94 179 GLU B N 1
ATOM 3196 C CA . GLU B 1 179 ? 12.062 -15.922 12.75 1 85.94 179 GLU B CA 1
ATOM 3197 C C . GLU B 1 179 ? 11.711 -14.555 13.328 1 85.94 179 GLU B C 1
ATOM 3199 O O . GLU B 1 179 ? 10.641 -14.383 13.922 1 85.94 179 GLU B O 1
ATOM 3204 N N . ASN B 1 180 ? 12.531 -13.594 13.18 1 91.56 180 ASN B N 1
ATOM 3205 C CA . ASN B 1 180 ? 12.266 -12.219 13.602 1 91.56 180 ASN B CA 1
ATOM 3206 C C . ASN B 1 180 ? 11.875 -11.336 12.43 1 91.56 180 ASN B C 1
ATOM 3208 O O . ASN B 1 180 ? 12.656 -10.484 12 1 91.56 180 ASN B O 1
ATOM 3212 N N . TYR B 1 181 ? 10.609 -11.5 11.984 1 93.75 181 TYR B N 1
ATOM 3213 C CA . TYR B 1 181 ? 10.117 -10.898 10.75 1 93.75 181 TYR B CA 1
ATOM 3214 C C . TYR B 1 181 ? 10.188 -9.375 10.82 1 93.75 181 TYR B C 1
ATOM 3216 O O . TYR B 1 181 ? 10.664 -8.727 9.891 1 93.75 181 TYR B O 1
ATOM 3224 N N . THR B 1 182 ? 9.773 -8.805 11.945 1 93.44 182 THR B N 1
ATOM 3225 C CA . THR B 1 182 ? 9.758 -7.359 12.109 1 93.44 182 THR B CA 1
ATOM 3226 C C . THR B 1 182 ? 11.172 -6.797 12.133 1 93.44 182 THR B C 1
ATOM 3228 O O . THR B 1 182 ? 11.43 -5.715 11.594 1 93.44 182 THR B O 1
ATOM 3231 N N . GLU B 1 183 ? 12.062 -7.535 12.703 1 94.06 183 GLU B N 1
ATOM 3232 C CA . GLU B 1 183 ? 13.461 -7.125 12.688 1 94.06 183 GLU B CA 1
ATOM 3233 C C . GLU B 1 183 ? 14.023 -7.145 11.266 1 94.06 183 GLU B C 1
ATOM 3235 O O . GLU B 1 183 ? 14.82 -6.281 10.898 1 94.06 183 GLU B O 1
ATOM 3240 N N . GLY B 1 184 ? 13.664 -8.156 10.531 1 94.94 184 GLY B N 1
ATOM 3241 C CA . GLY B 1 184 ? 14.062 -8.219 9.133 1 94.94 184 GLY B CA 1
ATOM 3242 C C . GLY B 1 184 ? 13.57 -7.031 8.328 1 94.94 184 GLY B C 1
ATOM 3243 O O . GLY B 1 184 ? 14.305 -6.508 7.48 1 94.94 184 GLY B O 1
ATOM 3244 N N . LEU B 1 185 ? 12.359 -6.641 8.633 1 97.06 185 LEU B N 1
ATOM 3245 C CA . LEU B 1 185 ? 11.805 -5.457 7.984 1 97.06 185 LEU B CA 1
ATOM 3246 C C . LEU B 1 185 ? 12.617 -4.215 8.328 1 97.06 185 LEU B C 1
ATOM 3248 O O . LEU B 1 185 ? 12.992 -3.447 7.441 1 97.06 185 LEU B O 1
ATOM 3252 N N . ARG B 1 186 ? 12.867 -4.066 9.586 1 96.62 186 ARG B N 1
ATOM 3253 C CA . ARG B 1 186 ? 13.609 -2.898 10.047 1 96.62 186 ARG B CA 1
ATOM 3254 C C . ARG B 1 186 ? 14.992 -2.84 9.406 1 96.62 186 ARG B C 1
ATOM 3256 O O . ARG B 1 186 ? 15.43 -1.779 8.953 1 96.62 186 ARG B O 1
ATOM 3263 N N . GLU B 1 187 ? 15.633 -3.938 9.391 1 96.25 187 GLU B N 1
ATOM 3264 C CA . GLU B 1 187 ? 16.969 -4.02 8.789 1 96.25 187 GLU B CA 1
ATOM 3265 C C . GLU B 1 187 ? 16.922 -3.623 7.316 1 96.25 187 GLU B C 1
ATOM 3267 O O . GLU B 1 187 ? 17.781 -2.865 6.848 1 96.25 187 GLU B O 1
ATOM 3272 N N . LEU B 1 188 ? 16 -4.172 6.621 1 97.88 188 LEU B N 1
ATOM 3273 C CA . LEU B 1 188 ? 15.867 -3.881 5.199 1 97.88 188 LEU B CA 1
ATOM 3274 C C . LEU B 1 188 ? 15.602 -2.395 4.969 1 97.88 188 LEU B C 1
ATOM 3276 O O . LEU B 1 188 ? 16.219 -1.78 4.094 1 97.88 188 LEU B O 1
ATOM 3280 N N . ILE B 1 189 ? 14.75 -1.815 5.777 1 98.19 189 ILE B N 1
ATOM 3281 C CA . ILE B 1 189 ? 14.43 -0.395 5.691 1 98.19 189 ILE B CA 1
ATOM 3282 C C . ILE B 1 189 ? 15.688 0.434 5.953 1 98.19 189 ILE B C 1
ATOM 3284 O O . ILE B 1 189 ? 15.992 1.367 5.207 1 98.19 189 ILE B O 1
ATOM 3288 N N . ASP B 1 190 ? 16.422 0.072 6.977 1 97.94 190 ASP B N 1
ATOM 3289 C CA . ASP B 1 190 ? 17.656 0.782 7.316 1 97.94 190 ASP B CA 1
ATOM 3290 C C . ASP B 1 190 ? 18.641 0.771 6.145 1 97.94 190 ASP B C 1
ATOM 3292 O O . ASP B 1 190 ? 19.25 1.795 5.836 1 97.94 190 ASP B O 1
ATOM 3296 N N . ILE B 1 191 ? 18.781 -0.324 5.562 1 98 191 ILE B N 1
ATOM 3297 C CA . ILE B 1 191 ? 19.719 -0.485 4.465 1 98 191 ILE B CA 1
ATOM 3298 C C . ILE B 1 191 ? 19.297 0.376 3.279 1 98 191 ILE B C 1
ATOM 3300 O O . ILE B 1 191 ? 20.109 1.085 2.689 1 98 191 ILE B O 1
ATOM 3304 N N . ILE B 1 192 ? 18 0.321 2.924 1 98.06 192 ILE B N 1
ATOM 3305 C CA . ILE B 1 192 ? 17.5 1.064 1.775 1 98.06 192 ILE B CA 1
ATOM 3306 C C . ILE B 1 192 ? 17.672 2.562 2.016 1 98.06 192 ILE B C 1
ATOM 3308 O O . ILE B 1 192 ? 18.062 3.301 1.11 1 98.06 192 ILE B O 1
ATOM 3312 N N . LEU B 1 193 ? 17.391 3.006 3.201 1 97.69 193 LEU B N 1
ATOM 3313 C CA . LEU B 1 193 ? 17.531 4.418 3.539 1 97.69 193 LEU B CA 1
ATOM 3314 C C . LEU B 1 193 ? 19 4.832 3.557 1 97.69 193 LEU B C 1
ATOM 3316 O O . LEU B 1 193 ? 19.359 5.887 3.029 1 97.69 193 LEU B O 1
ATOM 3320 N N . LYS B 1 194 ? 19.812 3.988 4.141 1 97.38 194 LYS B N 1
ATOM 3321 C CA . LYS B 1 194 ? 21.25 4.273 4.211 1 97.38 194 LYS B CA 1
ATOM 3322 C C . LYS B 1 194 ? 21.844 4.398 2.812 1 97.38 194 LYS B C 1
ATOM 3324 O O . LYS B 1 194 ? 22.688 5.262 2.572 1 97.38 194 LYS B O 1
ATOM 3329 N N . LEU B 1 195 ? 21.359 3.617 1.914 1 95.88 195 LEU B N 1
ATOM 3330 C CA . LEU B 1 195 ? 21.906 3.59 0.561 1 95.88 195 LEU B CA 1
ATOM 3331 C C . LEU B 1 195 ? 21.234 4.637 -0.318 1 95.88 195 LEU B C 1
ATOM 3333 O O . LEU B 1 195 ? 21.672 4.891 -1.44 1 95.88 195 LEU B O 1
ATOM 3337 N N . GLY B 1 196 ? 20.172 5.207 0.15 1 95.94 196 GLY B N 1
ATOM 3338 C CA . GLY B 1 196 ? 19.438 6.188 -0.638 1 95.94 196 GLY B CA 1
ATOM 3339 C C . GLY B 1 196 ? 18.75 5.586 -1.85 1 95.94 196 GLY B C 1
ATOM 3340 O O . GLY B 1 196 ? 18.703 6.203 -2.916 1 95.94 196 GLY B O 1
ATOM 3341 N N . ILE B 1 197 ? 18.297 4.336 -1.749 1 95.75 197 ILE B N 1
ATOM 3342 C CA . ILE B 1 197 ? 17.656 3.609 -2.844 1 95.75 197 ILE B CA 1
ATOM 3343 C C . ILE B 1 197 ? 16.141 3.783 -2.762 1 95.75 197 ILE B C 1
ATOM 3345 O O . ILE B 1 197 ? 15.562 3.697 -1.68 1 95.75 197 ILE B O 1
ATOM 3349 N N . PRO B 1 198 ? 15.508 4.008 -3.885 1 96.12 198 PRO B N 1
ATOM 3350 C CA . PRO B 1 198 ? 14.078 4.34 -3.875 1 96.12 198 PRO B CA 1
ATOM 3351 C C . PRO B 1 198 ? 13.188 3.104 -3.984 1 96.12 198 PRO B C 1
ATOM 3353 O O . PRO B 1 198 ? 12.156 3.139 -4.664 1 96.12 198 PRO B O 1
ATOM 3356 N N . PHE B 1 199 ? 13.547 1.982 -3.424 1 98.19 199 PHE B N 1
ATOM 3357 C CA . PHE B 1 199 ? 12.695 0.796 -3.451 1 98.19 199 PHE B CA 1
ATOM 3358 C C . PHE B 1 199 ? 11.719 0.807 -2.287 1 98.19 199 PHE B C 1
ATOM 3360 O O . PHE B 1 199 ? 12.078 1.158 -1.162 1 98.19 199 PHE B O 1
ATOM 3367 N N . ARG B 1 200 ? 10.539 0.459 -2.633 1 98.44 200 ARG B N 1
ATOM 3368 C CA . ARG B 1 200 ? 9.516 0.317 -1.603 1 98.44 200 ARG B CA 1
ATOM 3369 C C . ARG B 1 200 ? 9.742 -0.947 -0.779 1 98.44 200 ARG B C 1
ATOM 3371 O O . ARG B 1 200 ? 10.094 -1.995 -1.324 1 98.44 200 ARG B O 1
ATOM 3378 N N . VAL B 1 201 ? 9.578 -0.841 0.536 1 98.62 201 VAL B N 1
ATOM 3379 C CA . VAL B 1 201 ? 9.648 -1.998 1.422 1 98.62 201 VAL B CA 1
ATOM 3380 C C . VAL B 1 201 ? 8.281 -2.256 2.045 1 98.62 201 VAL B C 1
ATOM 3382 O O . VAL B 1 201 ? 7.719 -1.382 2.711 1 98.62 201 VAL B O 1
ATOM 3385 N N . LEU B 1 202 ? 7.773 -3.416 1.824 1 98.38 202 LEU B N 1
ATOM 3386 C CA . LEU B 1 202 ? 6.457 -3.766 2.348 1 98.38 202 LEU B CA 1
ATOM 3387 C C . LEU B 1 202 ? 6.512 -5.082 3.119 1 98.38 202 LEU B C 1
ATOM 3389 O O . LEU B 1 202 ? 7.328 -5.953 2.811 1 98.38 202 LEU B O 1
ATOM 3393 N N . PRO B 1 203 ? 5.672 -5.211 4.145 1 96.81 203 PRO B N 1
ATOM 3394 C CA . PRO B 1 203 ? 5.531 -6.5 4.824 1 96.81 203 PRO B CA 1
ATOM 3395 C C . PRO B 1 203 ? 4.613 -7.465 4.078 1 96.81 203 PRO B C 1
ATOM 3397 O O . PRO B 1 203 ? 3.93 -7.062 3.131 1 96.81 203 PRO B O 1
ATOM 3400 N N . GLN B 1 204 ? 4.738 -8.703 4.457 1 96.19 204 GLN B N 1
ATOM 3401 C CA . GLN B 1 204 ? 3.596 -9.594 4.277 1 96.19 204 GLN B CA 1
ATOM 3402 C C . GLN B 1 204 ? 2.533 -9.352 5.344 1 96.19 204 GLN B C 1
ATOM 3404 O O . GLN B 1 204 ? 2.615 -9.898 6.445 1 96.19 204 GLN B O 1
ATOM 3409 N N . PHE B 1 205 ? 1.578 -8.539 4.961 1 96.56 205 PHE B N 1
ATOM 3410 C CA . PHE B 1 205 ? 0.606 -7.988 5.898 1 96.56 205 PHE B CA 1
ATOM 3411 C C . PHE B 1 205 ? -0.16 -9.109 6.598 1 96.56 205 PHE B C 1
ATOM 3413 O O . PHE B 1 205 ? -0.41 -9.031 7.805 1 96.56 205 PHE B O 1
ATOM 3420 N N . HIS B 1 206 ? -0.454 -10.172 5.879 1 94.75 206 HIS B N 1
ATOM 3421 C CA . HIS B 1 206 ? -1.203 -11.289 6.441 1 94.75 206 HIS B CA 1
ATOM 3422 C C . HIS B 1 206 ? -0.408 -11.984 7.543 1 94.75 206 HIS B C 1
ATOM 3424 O O . HIS B 1 206 ? -0.989 -12.523 8.484 1 94.75 206 HIS B O 1
ATOM 3430 N N . ARG B 1 207 ? 0.883 -11.922 7.516 1 92 207 ARG B N 1
ATOM 3431 C CA . ARG B 1 207 ? 1.717 -12.516 8.555 1 92 207 ARG B CA 1
ATOM 3432 C C . ARG B 1 207 ? 1.72 -11.656 9.812 1 92 207 ARG B C 1
ATOM 3434 O O . ARG B 1 207 ? 1.775 -12.18 10.93 1 92 207 ARG B O 1
ATOM 3441 N N . ILE B 1 208 ? 1.685 -10.375 9.617 1 92.19 208 ILE B N 1
ATOM 3442 C CA . ILE B 1 208 ? 1.678 -9.438 10.734 1 92.19 208 ILE B CA 1
ATOM 3443 C C . ILE B 1 208 ? 0.401 -9.617 11.547 1 92.19 208 ILE B C 1
ATOM 3445 O O . ILE B 1 208 ? 0.443 -9.633 12.781 1 92.19 208 ILE B O 1
ATOM 3449 N N . VAL B 1 209 ? -0.712 -9.82 10.828 1 94.56 209 VAL B N 1
ATOM 3450 C CA . VAL B 1 209 ? -2.004 -9.82 11.508 1 94.56 209 VAL B CA 1
ATOM 3451 C C . VAL B 1 209 ? -2.42 -11.258 11.812 1 94.56 209 VAL B C 1
ATOM 3453 O O . VAL B 1 209 ? -3.355 -11.492 12.586 1 94.56 209 VAL B O 1
ATOM 3456 N N . GLY B 1 210 ? -1.782 -12.273 11.281 1 92.12 210 GLY B N 1
ATOM 3457 C CA . GLY B 1 210 ? -2.074 -13.672 11.555 1 92.12 210 GLY B CA 1
ATOM 3458 C C . GLY B 1 210 ? -3.32 -14.164 10.852 1 92.12 210 GLY B C 1
ATOM 3459 O O . GLY B 1 210 ? -4.168 -14.828 11.461 1 92.12 210 GLY B O 1
ATOM 3460 N N . ILE B 1 211 ? -3.445 -13.82 9.648 1 91.88 211 ILE B N 1
ATOM 3461 C CA . ILE B 1 211 ? -4.566 -14.305 8.852 1 91.88 211 ILE B CA 1
ATOM 3462 C C . ILE B 1 211 ? -4.047 -15.008 7.605 1 91.88 211 ILE B C 1
ATOM 3464 O O . ILE B 1 211 ? -2.838 -15.055 7.367 1 91.88 211 ILE B O 1
ATOM 3468 N N . GLN B 1 212 ? -4.977 -15.57 6.918 1 88.06 212 GLN B N 1
ATOM 3469 C CA . GLN B 1 212 ? -4.586 -16.219 5.668 1 88.06 212 GLN B CA 1
ATOM 3470 C C . GLN B 1 212 ? -4.266 -15.18 4.594 1 88.06 212 GLN B C 1
ATOM 3472 O O . GLN B 1 212 ? -4.879 -14.109 4.547 1 88.06 212 GLN B O 1
#

Nearest PDB structures (foldseek):
  5th5-assembly1_A  TM=8.256E-01  e=1.652E-14  Bacillus subtilis
  6nhl-assembly1_B-2  TM=7.598E-01  e=1.493E-12  Escherichia coli K-12
  6nhl-assembly1_A  TM=7.803E-01  e=2.162E-12  Escherichia coli K-12
  6hxg-assembly1_F-4  TM=4.751E-01  e=1.357E-01  Arabidopsis thaliana
  6hxg-assembly1_E-4  TM=5.119E-01  e=4.661E-01  Arabidopsis thaliana

pLDDT: mean 96.5, std 3.58, range [72.38, 98.94]

Solvent-accessible surface area (backbone atoms only — not comparable to full-atom values): 23010 Å² total; per-residue (Å²): 131,75,65,42,39,33,55,49,71,49,72,43,45,32,29,49,74,84,56,47,24,28,42,24,26,37,42,23,23,22,17,31,95,68,80,46,73,76,58,89,56,64,81,16,33,44,38,84,74,22,45,80,35,40,58,69,57,51,63,71,62,48,59,80,68,39,47,27,34,35,40,24,48,34,31,35,79,80,42,87,51,56,66,52,50,51,54,43,44,75,70,64,32,46,38,33,40,41,35,53,65,87,66,81,72,54,73,68,45,57,70,68,46,71,34,31,44,26,31,56,66,48,66,85,31,77,43,86,73,87,83,84,53,66,91,52,85,68,65,60,33,37,42,35,75,35,84,49,60,73,65,47,50,54,53,47,54,52,51,32,61,77,30,71,50,65,59,83,36,35,32,40,26,62,45,85,80,44,88,57,49,53,57,49,48,39,52,48,52,50,52,35,60,73,68,41,44,66,48,23,45,46,64,57,46,26,68,72,49,68,52,107,131,76,65,41,39,33,54,49,69,48,73,44,46,32,28,50,74,83,57,44,22,29,44,23,25,36,42,24,23,23,17,30,95,67,79,48,72,77,58,88,56,64,81,16,34,43,38,83,75,22,45,78,35,40,61,68,58,52,62,70,63,47,57,80,68,40,48,26,35,35,40,24,48,34,31,34,79,81,45,86,52,55,67,53,50,51,54,41,44,75,69,65,32,48,37,34,40,42,35,52,62,86,66,80,72,51,72,68,47,56,69,67,45,71,35,30,44,26,32,58,66,49,64,85,30,78,42,86,74,88,82,84,52,64,92,51,86,68,63,60,33,38,42,35,74,35,83,50,59,74,64,47,50,53,52,48,55,52,48,33,63,77,28,70,50,64,58,82,36,36,33,40,25,60,46,84,80,44,87,58,49,52,58,50,48,40,51,48,50,50,51,36,60,73,68,41,45,65,48,23,46,46,65,58,46,28,68,73,51,70,52,107

Organism: Sulfurisphaera tokodaii (strain DSM 16993 / JCM 10545 / NBRC 100140 / 7) (NCBI:txid273063)

Secondary structure (DSSP, 8-state):
--EEEEEEEEEEE--SSTTTT-EEEEEEE---S---TT-S-GGGS-GGGSEEEEHHHHHHHS-TT--EEEEEES-GGGS--HHHHHHHHHTT-EEEEEE-SSSPPPHHHHHH-SEEEE----GGGT-------TT-----EEEEEESSHHHHHHHHHHHHHHTT--GGGEEEEE-TT-TTHHHHHHHHHHHHHHHT---EE---HHHHHT--/--EEEEEEEEEEE--SSTTTT-EEEEEEE---S---TT-S-GGGS-GGGSEEEEHHHHHHHS-TT--EEEEEES-GGGS--HHHHHHHHHTT-EEEEEE-SSSPPPHHHHHH-SEEEE----GGGT-------TT-----EEEEEESSHHHHHHHHHHHHHHHT--GGGEEEEE-TT-TTHHHHHHHHHHHHHHHT---EE---HHHHHT--

Radius of gyration: 22.02 Å; Cα contacts (8 Å, |Δi|>4): 901; chains: 2; bounding box: 46×68×48 Å